Protein AF-0000000081420729 (afdb_homodimer)

Sequence (686 aa):
MKQENLRDTRKQDDEIQDSPQTCELPSLPIEKPQPTFLYDPPSYIRIQRSLNFMDFLMSMNKLCYDRYDPRYEHVTWEDLKVLDTSYGRHISLEEGLQQPELVSPRTKLRYTIERIFTQEDITHYWYRTFVICADFANLIPQFRELSIKDQCDLFKLNFFTFSWCINLEQIVLNPEIRGYPMGNGSFGPWRSDDIAEFLKKYNFTPDAVYKPHQKAMEDYKDFIHKNMITPVQELNLNEKEICLLKVMTLFQNEEHFIGNGKEICHNTTNFILDTLWDYQLTEYPAMTFDEKLRRHSRFLLLLPKICQAWYMKSDMHLLMSMFGGTNIDGIPKELLFSSNTNAMKQENLRDTRKQDDEIQDSPQTCELPSLPIEKPQPTFLYDPPSYIRIQRSLNFMDFLMSMNKLCYDRYDPRYEHVTWEDLKVLDTSYGRHISLEEGLQQPELVSPRTKLRYTIERIFTQEDITHYWYRTFVICADFANLIPQFRELSIKDQCDLFKLNFFTFSWCINLEQIVLNPEIRGYPMGNGSFGPWRSDDIAEFLKKYNFTPDAVYKPHQKAMEDYKDFIHKNMITPVQELNLNEKEICLLKVMTLFQNEEHFIGNGKEICHNTTNFILDTLWDYQLTEYPAMTFDEKLRRHSRFLLLLPKICQAWYMKSDMHLLMSMFGGTNIDGIPKELLFSSNTNA

Secondary structure (DSSP, 8-state):
-----------------------------S-------SS---HHHHHHHHHHHHHHHHHHHHHHHH---GGGTT--HHHHHHS-TTTTTT--HHHHHH-GGGT---PPPEEEEEEE--HHHHHHHHHHHHHHHHHHHHH-HHHHTS-HHHHHHHHHHHHHHHHHHHHHHHHHH-TT--EEE-SEEEEEESSHHHHHHHHHHHT--GGGS-SHHHHHHHHHHHHHIIIIIHHHHHHT--HHHHHHHHHHHHT--GGG--HHHHHHHHHHHHHHHHHHHHHHHHH-TTS-HHHHHHHHHHHHTHHHHHHTHHHHHHHHHHHHHHT------SHHHHHHHTTTTT-/-----------------------------S-------S----HHHHHHHHHHHHHHHHHHHHHHHH---GGGTT--HHHHHHS-TTTTTT--HHHHHH-GGGT---PPPEEEEEEE--HHHHHHHHHHHHHHHHHHHHH-HHHHTS-HHHHHHHHHHHHHHHHHHHHHHHHHH-TT--EEE-SEEEEEESSHHHHHHHHHHTT--GGGS-SHHHHHHHHHHHHHIIIIIHHHHHHT--HHHHHHHHHHHHT--GGG--HHHHHHHHHHHHHHHHHHHHHHHHH-TTS-HHHHHHHHHHHHTHHHHHHTHHHHHHHHHHHHHHT------SHHHHHHHTTTTT-

Structure (mmCIF, N/CA/C/O backbone):
data_AF-0000000081420729-model_v1
#
loop_
_entity.id
_entity.type
_entity.pdbx_description
1 polymer 'NR LBD domain-containing protein'
#
loop_
_atom_site.group_PDB
_atom_site.id
_atom_site.type_symbol
_atom_site.label_atom_id
_atom_site.label_alt_id
_atom_site.label_comp_id
_atom_site.label_asym_id
_atom_site.label_entity_id
_atom_site.label_seq_id
_atom_site.pdbx_PDB_ins_code
_atom_site.Cartn_x
_atom_site.Cartn_y
_atom_site.Cartn_z
_atom_site.occupancy
_atom_site.B_iso_or_equiv
_atom_site.auth_seq_id
_atom_site.auth_comp_id
_atom_site.auth_asym_id
_atom_site.auth_atom_id
_atom_site.pdbx_PDB_model_num
ATOM 1 N N . MET A 1 1 ? 27.906 -42.375 -68.688 1 27.19 1 MET A N 1
ATOM 2 C CA . MET A 1 1 ? 27.438 -42.812 -67.375 1 27.19 1 MET A CA 1
ATOM 3 C C . MET A 1 1 ? 26.266 -41.969 -66.875 1 27.19 1 MET A C 1
ATOM 5 O O . MET A 1 1 ? 26.375 -40.75 -66.812 1 27.19 1 MET A O 1
ATOM 9 N N . LYS A 1 2 ? 25.047 -42.406 -66.938 1 27.36 2 LYS A N 1
ATOM 10 C CA . LYS A 1 2 ? 23.656 -41.938 -66.938 1 27.36 2 LYS A CA 1
ATOM 11 C C . LYS A 1 2 ? 23.297 -41.25 -65.625 1 27.36 2 LYS A C 1
ATOM 13 O O . LYS A 1 2 ? 23.594 -41.781 -64.562 1 27.36 2 LYS A O 1
ATOM 18 N N . GLN A 1 3 ? 23.062 -39.969 -65.5 1 27.56 3 GLN A N 1
ATOM 19 C CA . GLN A 1 3 ? 22.672 -38.906 -64.562 1 27.56 3 GLN A CA 1
ATOM 20 C C . GLN A 1 3 ? 21.328 -39.219 -63.938 1 27.56 3 GLN A C 1
ATOM 22 O O . GLN A 1 3 ? 20.266 -38.938 -64.5 1 27.56 3 GLN A O 1
ATOM 27 N N . GLU A 1 4 ? 21.125 -40.438 -63.469 1 25.19 4 GLU A N 1
ATOM 28 C CA . GLU A 1 4 ? 19.828 -40.875 -62.969 1 25.19 4 GLU A CA 1
ATOM 29 C C . GLU A 1 4 ? 19.266 -39.875 -61.938 1 25.19 4 GLU A C 1
ATOM 31 O O . GLU A 1 4 ? 19.984 -39.406 -61.062 1 25.19 4 GLU A O 1
ATOM 36 N N . ASN A 1 5 ? 18.062 -39.25 -62.188 1 25.81 5 ASN A N 1
ATOM 37 C CA . ASN A 1 5 ? 17.094 -38.312 -61.625 1 25.81 5 ASN A CA 1
ATOM 38 C C . ASN A 1 5 ? 16.578 -38.812 -60.281 1 25.81 5 ASN A C 1
ATOM 40 O O . ASN A 1 5 ? 15.836 -39.781 -60.219 1 25.81 5 ASN A O 1
ATOM 44 N N . LEU A 1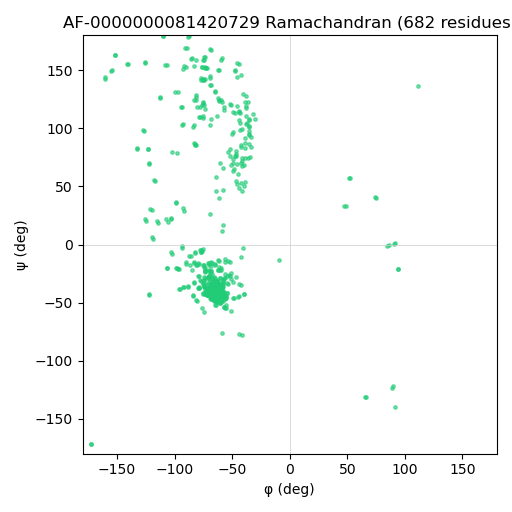 6 ? 17.391 -38.906 -59.25 1 25.59 6 LEU A N 1
ATOM 45 C CA . LEU A 1 6 ? 16.969 -39.438 -57.938 1 25.59 6 LEU A CA 1
ATOM 46 C C . LEU A 1 6 ? 15.688 -38.719 -57.469 1 25.59 6 LEU A C 1
ATOM 48 O O . LEU A 1 6 ? 15.719 -37.531 -57.125 1 25.59 6 LEU A O 1
ATOM 52 N N . ARG A 1 7 ? 14.547 -38.938 -58.125 1 24.42 7 ARG A N 1
ATOM 53 C CA . ARG A 1 7 ? 13.156 -38.656 -57.781 1 24.42 7 ARG A CA 1
ATOM 54 C C . ARG A 1 7 ? 12.875 -38.906 -56.312 1 24.42 7 ARG A C 1
ATOM 56 O O . ARG A 1 7 ? 12.984 -40.062 -55.844 1 24.42 7 ARG A O 1
ATOM 63 N N . ASP A 1 8 ? 13.156 -37.969 -55.406 1 25.17 8 ASP A N 1
ATOM 64 C CA . ASP A 1 8 ? 13.094 -37.875 -53.969 1 25.17 8 ASP A CA 1
ATOM 65 C C . ASP A 1 8 ? 11.711 -38.281 -53.438 1 25.17 8 ASP A C 1
ATOM 67 O O . ASP A 1 8 ? 10.703 -37.688 -53.844 1 25.17 8 ASP A O 1
ATOM 71 N N . THR A 1 9 ? 11.367 -39.469 -53.25 1 24.45 9 THR A N 1
ATOM 72 C CA . THR A 1 9 ? 10.188 -40.094 -52.656 1 24.45 9 THR A CA 1
ATOM 73 C C . THR A 1 9 ? 9.812 -39.438 -51.344 1 24.45 9 THR A C 1
ATOM 75 O O . THR A 1 9 ? 10.445 -39.656 -50.312 1 24.45 9 THR A O 1
ATOM 78 N N . ARG A 1 10 ? 9.289 -38.125 -51.25 1 27.53 10 ARG A N 1
ATOM 79 C CA . ARG A 1 10 ? 8.641 -37.406 -50.156 1 27.53 10 ARG A CA 1
ATOM 80 C C . ARG A 1 10 ? 7.531 -38.25 -49.531 1 27.53 10 ARG A C 1
ATOM 82 O O . ARG A 1 10 ? 6.5 -38.5 -50.156 1 27.53 10 ARG A O 1
ATOM 89 N N . LYS A 1 11 ? 7.949 -39.25 -48.781 1 26.33 11 LYS A N 1
ATOM 90 C CA . LYS A 1 11 ? 6.922 -40 -48.062 1 26.33 11 LYS A CA 1
ATOM 91 C C . LYS A 1 11 ? 5.902 -39.062 -47.406 1 26.33 11 LYS A C 1
ATOM 93 O O . LYS A 1 11 ? 6.266 -38 -46.875 1 26.33 11 LYS A O 1
ATOM 98 N N . GLN A 1 12 ? 4.672 -39.031 -47.75 1 27.84 12 GLN A N 1
ATOM 99 C CA . GLN A 1 12 ? 3.434 -38.438 -47.281 1 27.84 12 GLN A CA 1
ATOM 100 C C . GLN A 1 12 ? 3.295 -38.656 -45.75 1 27.84 12 GLN A C 1
ATOM 102 O O . GLN A 1 12 ? 2.955 -39.75 -45.312 1 27.84 12 GLN A O 1
ATOM 107 N N . ASP A 1 13 ? 4.242 -38.281 -44.906 1 27.89 13 ASP A N 1
ATOM 108 C CA . ASP A 1 13 ? 4.055 -38.406 -43.469 1 27.89 13 ASP A CA 1
ATOM 109 C C . ASP A 1 13 ? 2.713 -37.812 -43.031 1 27.89 13 ASP A C 1
ATOM 111 O O . ASP A 1 13 ? 2.43 -36.656 -43.312 1 27.89 13 ASP A O 1
ATOM 115 N N . ASP A 1 14 ? 1.725 -38.594 -42.875 1 30.44 14 ASP A N 1
ATOM 116 C CA . ASP A 1 14 ? 0.426 -38.344 -42.25 1 30.44 14 ASP A CA 1
ATOM 117 C C . ASP A 1 14 ? 0.564 -37.406 -41.062 1 30.44 14 ASP A C 1
ATOM 119 O O . ASP A 1 14 ? 1.304 -37.719 -40.125 1 30.44 14 ASP A O 1
ATOM 123 N N . GLU A 1 15 ? 0.373 -36.156 -41.188 1 31.23 15 GLU A N 1
ATOM 124 C CA . GLU A 1 15 ? 0.235 -35.031 -40.281 1 31.23 15 GLU A CA 1
ATOM 125 C C . GLU A 1 15 ? -0.693 -35.375 -39.125 1 31.23 15 GLU A C 1
ATOM 127 O O . GLU A 1 15 ? -1.915 -35.406 -39.281 1 31.23 15 GLU A O 1
ATOM 132 N N . ILE A 1 16 ? -0.363 -36.406 -38.281 1 32.72 16 ILE A N 1
ATOM 133 C CA . ILE A 1 16 ? -1.152 -36.531 -37.062 1 32.72 16 ILE A CA 1
ATOM 134 C C . ILE A 1 16 ? -1.385 -35.156 -36.438 1 32.72 16 ILE A C 1
ATOM 136 O O . ILE A 1 16 ? -0.433 -34.469 -36.062 1 32.72 16 ILE A O 1
ATOM 140 N N . GLN A 1 17 ? -2.357 -34.469 -36.844 1 29.5 17 GLN A N 1
ATOM 141 C CA . GLN A 1 17 ? -2.953 -33.281 -36.25 1 29.5 17 GLN A CA 1
ATOM 142 C C . GLN A 1 17 ? -3.113 -33.469 -34.719 1 29.5 17 GLN A C 1
ATOM 144 O O . GLN A 1 17 ? -4.09 -34.062 -34.281 1 29.5 17 GLN A O 1
ATOM 149 N N . ASP A 1 18 ? -2.092 -33.906 -34 1 29.45 18 ASP A N 1
ATOM 150 C CA . ASP A 1 18 ? -2.275 -33.906 -32.531 1 29.45 18 ASP A CA 1
ATOM 151 C C . ASP A 1 18 ? -2.852 -32.594 -32.062 1 29.45 18 ASP A C 1
ATOM 153 O O . ASP A 1 18 ? -2.186 -31.547 -32.156 1 29.45 18 ASP A O 1
ATOM 157 N N . SER A 1 19 ? -4.125 -32.438 -32.188 1 29.12 19 SER A N 1
ATOM 158 C CA . SER A 1 19 ? -4.844 -31.359 -31.516 1 29.12 19 SER A CA 1
ATOM 159 C C . SER A 1 19 ? -4.289 -31.109 -30.125 1 29.12 19 SER A C 1
ATOM 161 O O . SER A 1 19 ? -4.062 -32.031 -29.359 1 29.12 19 SER A O 1
ATOM 163 N N . PRO A 1 20 ? -3.559 -30.125 -29.953 1 31.03 20 PRO A N 1
ATOM 164 C CA . PRO A 1 20 ? -3.07 -29.859 -28.609 1 31.03 20 PRO A CA 1
ATOM 165 C C . PRO A 1 20 ? -4.121 -30.125 -27.531 1 31.03 20 PRO A C 1
ATOM 167 O O . PRO A 1 20 ? -5.254 -29.641 -27.625 1 31.03 20 PRO A O 1
ATOM 170 N N . GLN A 1 21 ? -4.176 -31.328 -26.969 1 29.38 21 GLN A N 1
ATOM 171 C CA . GLN A 1 21 ? -5.031 -31.625 -25.828 1 29.38 21 GLN A CA 1
ATOM 172 C C . GLN A 1 21 ? -5.133 -30.438 -24.891 1 29.38 21 GLN A C 1
ATOM 174 O O . GLN A 1 21 ? -4.125 -30 -24.328 1 29.38 21 GLN A O 1
ATOM 179 N N . THR A 1 22 ? -6.023 -29.578 -25.156 1 32.56 22 THR A N 1
ATOM 180 C CA . THR A 1 22 ? -6.406 -28.547 -24.188 1 32.56 22 THR A CA 1
ATOM 181 C C . THR A 1 22 ? -6.488 -29.141 -22.781 1 32.56 22 THR A C 1
ATOM 183 O O . THR A 1 22 ? -7.262 -30.062 -22.531 1 32.56 22 THR A O 1
ATOM 186 N N . CYS A 1 23 ? -5.418 -29.391 -22.203 1 32.22 23 CYS A N 1
ATOM 187 C CA . CYS A 1 23 ? -5.484 -29.812 -20.812 1 32.22 23 CYS A CA 1
ATOM 188 C C . CYS A 1 23 ? -6.621 -29.109 -20.078 1 32.22 23 CYS A C 1
ATOM 190 O O . CYS A 1 23 ? -6.523 -27.922 -19.781 1 32.22 23 CYS A O 1
ATOM 192 N N . GLU A 1 24 ? -7.859 -29.562 -20.344 1 34.88 24 GLU A N 1
ATOM 193 C CA . GLU A 1 24 ? -8.992 -29.094 -19.547 1 34.88 24 GLU A CA 1
ATOM 194 C C . GLU A 1 24 ? -8.648 -29.062 -18.062 1 34.88 24 GLU A C 1
ATOM 196 O O . GLU A 1 24 ? -8 -29.969 -17.547 1 34.88 24 GLU A O 1
ATOM 201 N N . LEU A 1 25 ? -8.422 -27.969 -17.5 1 33.94 25 LEU A N 1
ATOM 202 C CA . LEU A 1 25 ? -8.328 -27.891 -16.047 1 33.94 25 LEU A CA 1
ATOM 203 C C . LEU A 1 25 ? -9.289 -28.859 -15.375 1 33.94 25 LEU A C 1
ATOM 205 O O . LEU A 1 25 ? -10.438 -29 -15.805 1 33.94 25 LEU A O 1
ATOM 209 N N . PRO A 1 26 ? -8.828 -29.875 -14.805 1 32.94 26 PRO A N 1
ATOM 210 C CA . PRO A 1 26 ? -9.789 -30.734 -14.117 1 32.94 26 PRO A CA 1
ATOM 211 C C . PRO A 1 26 ? -10.891 -29.953 -13.414 1 32.94 26 PRO A C 1
ATOM 213 O O . PRO A 1 26 ? -10.656 -28.828 -12.961 1 32.94 26 PRO A O 1
ATOM 216 N N . SER A 1 27 ? -12.141 -30.188 -13.812 1 36.25 27 SER A N 1
ATOM 217 C CA . SER A 1 27 ? -13.297 -29.734 -13.039 1 36.25 27 SER A CA 1
ATOM 218 C C . SER A 1 27 ? -13.086 -29.953 -11.547 1 36.25 27 SER A C 1
ATOM 220 O O . SER A 1 27 ? -12.992 -31.094 -11.086 1 36.25 27 SER A O 1
ATOM 222 N N . LEU A 1 28 ? -12.219 -29.281 -10.953 1 34.38 28 LEU A N 1
ATOM 223 C CA . LEU A 1 28 ? -12.203 -29.484 -9.516 1 34.38 28 LEU A CA 1
ATOM 224 C C . LEU A 1 28 ? -13.617 -29.703 -8.977 1 34.38 28 LEU A C 1
ATOM 226 O O . LEU A 1 28 ? -14.531 -28.938 -9.297 1 34.38 28 LEU A O 1
ATOM 230 N N . PRO A 1 29 ? -13.992 -30.859 -8.719 1 37.56 29 PRO A N 1
ATOM 231 C CA . PRO A 1 29 ? -15.289 -31.109 -8.102 1 37.56 29 PRO A CA 1
ATOM 232 C C . PRO A 1 29 ? -15.625 -30.094 -7.004 1 37.56 29 PRO A C 1
ATOM 234 O O . PRO A 1 29 ? -16.453 -30.375 -6.137 1 37.56 29 PRO A O 1
ATOM 237 N N . ILE A 1 30 ? -14.773 -29.281 -6.773 1 37.53 30 ILE A N 1
ATOM 238 C CA . ILE A 1 30 ? -15.094 -28.484 -5.598 1 37.53 30 ILE A CA 1
ATOM 239 C C . ILE A 1 30 ? -16.297 -27.594 -5.887 1 37.53 30 ILE A C 1
ATOM 241 O O . ILE A 1 30 ? -16.344 -26.906 -6.902 1 37.53 30 ILE A O 1
ATOM 245 N N . GLU A 1 31 ? -17.328 -27.922 -5.324 1 35.72 31 GLU A N 1
ATOM 246 C CA . GLU A 1 31 ? -18.531 -27.078 -5.348 1 35.72 31 GLU A CA 1
ATOM 247 C C . GLU A 1 31 ? -18.156 -25.594 -5.352 1 35.72 31 GLU A C 1
ATOM 249 O O . GLU A 1 31 ? -17.406 -25.141 -4.488 1 35.72 31 GLU A O 1
ATOM 254 N N . LYS A 1 32 ? -18.078 -25.141 -6.59 1 39.5 32 LYS A N 1
ATOM 255 C CA . LYS A 1 32 ? -17.953 -23.703 -6.723 1 39.5 32 LYS A CA 1
ATOM 256 C C . LYS A 1 32 ? -18.641 -22.969 -5.574 1 39.5 32 LYS A C 1
ATOM 258 O O . LYS A 1 32 ? -19.797 -23.266 -5.254 1 39.5 32 LYS A O 1
ATOM 263 N N . PRO A 1 33 ? -17.828 -22.422 -4.738 1 36.69 33 PRO A N 1
ATOM 264 C CA . PRO A 1 33 ? -18.625 -21.719 -3.725 1 36.69 33 PRO A CA 1
ATOM 265 C C . PRO A 1 33 ? -19.719 -20.844 -4.332 1 36.69 33 PRO A C 1
ATOM 267 O O . PRO A 1 33 ? -19.547 -20.312 -5.426 1 36.69 33 PRO A O 1
ATOM 270 N N . GLN A 1 34 ? -20.969 -21.203 -4.109 1 35.94 34 GLN A N 1
ATOM 271 C CA . GLN A 1 34 ? -22.141 -20.406 -4.504 1 35.94 34 GLN A CA 1
ATOM 272 C C . GLN A 1 34 ? -21.891 -18.922 -4.305 1 35.94 34 GLN A C 1
ATOM 274 O O . GLN A 1 34 ? -21.109 -18.531 -3.434 1 35.94 34 GLN A O 1
ATOM 279 N N . PRO A 1 35 ? -22.141 -18.188 -5.359 1 34.16 35 PRO A N 1
ATOM 280 C CA . PRO A 1 35 ? -22.062 -16.734 -5.195 1 34.16 35 PRO A CA 1
ATOM 281 C C . PRO A 1 35 ? -22.609 -16.266 -3.85 1 34.16 35 PRO A C 1
ATOM 283 O O . PRO A 1 35 ? -23.594 -16.812 -3.357 1 34.16 35 PRO A O 1
ATOM 286 N N . THR A 1 36 ? -21.828 -15.836 -3.033 1 36.03 36 THR A N 1
ATOM 287 C CA . THR A 1 36 ? -22.125 -15.391 -1.681 1 36.03 36 THR A CA 1
ATOM 288 C C . THR A 1 36 ? -23.312 -14.422 -1.689 1 36.03 36 THR A C 1
ATOM 290 O O . THR A 1 36 ? -23.203 -13.297 -2.166 1 36.03 36 THR A O 1
ATOM 293 N N . PHE A 1 37 ? -24.484 -14.844 -1.948 1 32.97 37 PHE A N 1
ATOM 294 C CA . PHE A 1 37 ? -25.672 -14.047 -1.616 1 32.97 37 PHE A CA 1
ATOM 295 C C . PHE A 1 37 ? -25.531 -13.414 -0.239 1 32.97 37 PHE A C 1
ATOM 297 O O . PHE A 1 37 ? -24.797 -13.93 0.616 1 32.97 37 PHE A O 1
ATOM 304 N N . LEU A 1 38 ? -26.094 -12.148 -0.056 1 38.72 38 LEU A N 1
ATOM 305 C CA . LEU A 1 38 ? -26.297 -11.031 0.866 1 38.72 38 LEU A CA 1
ATOM 306 C C . LEU A 1 38 ? -26.75 -11.531 2.234 1 38.72 38 LEU A C 1
ATOM 308 O O . LEU A 1 38 ? -27.031 -10.734 3.127 1 38.72 38 LEU A O 1
ATOM 312 N N . TYR A 1 39 ? -27.422 -12.68 2.316 1 40.25 39 TYR A N 1
ATOM 313 C CA . TYR A 1 39 ? -27.938 -12.891 3.66 1 40.25 39 TYR A CA 1
ATOM 314 C C . TYR A 1 39 ? -26.828 -13.32 4.613 1 40.25 39 TYR A C 1
ATOM 316 O O . TYR A 1 39 ? -26 -14.156 4.27 1 40.25 39 TYR A O 1
ATOM 324 N N . ASP A 1 40 ? -26.484 -12.414 5.492 1 54.97 40 ASP A N 1
ATOM 325 C CA . ASP A 1 40 ? -25.562 -12.758 6.574 1 54.97 40 ASP A CA 1
ATOM 326 C C . ASP A 1 40 ? -25.953 -14.078 7.23 1 54.97 40 ASP A C 1
ATOM 328 O O . ASP A 1 40 ? -26.906 -14.141 8.008 1 54.97 40 ASP A O 1
ATOM 332 N N . PRO A 1 41 ? -25.641 -15.227 6.602 1 63.03 41 PRO A N 1
ATOM 333 C CA . PRO A 1 41 ? -25.938 -16.484 7.27 1 63.03 41 PRO A CA 1
ATOM 334 C C . PRO A 1 41 ? -25.547 -16.484 8.742 1 63.03 41 PRO A C 1
ATOM 336 O O . PRO A 1 41 ? -24.781 -15.617 9.18 1 63.03 41 PRO A O 1
ATOM 339 N N . PRO A 1 42 ? -26.281 -17.375 9.398 1 68 42 PRO A N 1
ATOM 340 C CA . PRO A 1 42 ? -25.781 -17.562 10.758 1 68 42 PRO A CA 1
ATOM 341 C C . PRO A 1 42 ? -24.266 -17.766 10.812 1 68 42 PRO A C 1
ATOM 343 O O . PRO A 1 42 ? -23.672 -18.25 9.844 1 68 42 PRO A O 1
ATOM 346 N N . SER A 1 43 ? -23.719 -17.359 11.875 1 74.19 43 SER A N 1
ATOM 347 C CA . SER A 1 43 ? -22.266 -17.312 12.039 1 74.19 43 SER A CA 1
ATOM 348 C C . SER A 1 43 ? -21.641 -18.656 11.766 1 74.19 43 SER A C 1
ATOM 350 O O . SER A 1 43 ? -20.578 -18.75 11.148 1 74.19 43 SER A O 1
ATOM 352 N N . TYR A 1 44 ? -22.375 -19.75 12.109 1 78.12 44 TYR A N 1
ATOM 353 C CA . TYR A 1 44 ? -21.766 -21.078 11.953 1 78.12 44 TYR A CA 1
ATO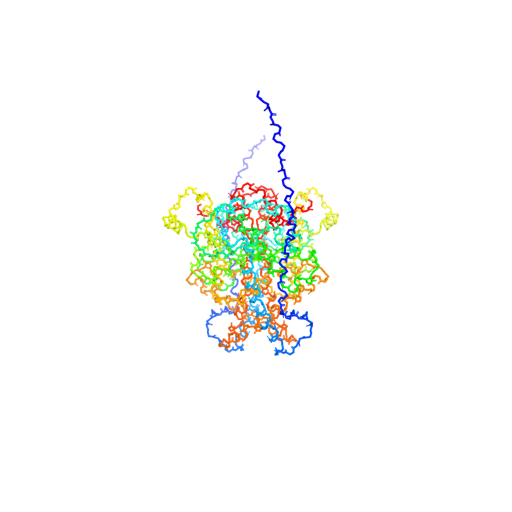M 354 C C . TYR A 1 44 ? -21.688 -21.469 10.477 1 78.12 44 TYR A C 1
ATOM 356 O O . TYR A 1 44 ? -20.719 -22.094 10.039 1 78.12 44 TYR A O 1
ATOM 364 N N . ILE A 1 45 ? -22.641 -21.125 9.75 1 78.38 45 ILE A N 1
ATOM 365 C CA . ILE A 1 45 ? -22.656 -21.422 8.328 1 78.38 45 ILE A CA 1
ATOM 366 C C . ILE A 1 45 ? -21.609 -20.578 7.602 1 78.38 45 ILE A C 1
ATOM 368 O O . ILE A 1 45 ? -20.906 -21.078 6.719 1 78.38 45 ILE A O 1
ATOM 372 N N . ARG A 1 46 ? -21.516 -19.406 8.016 1 83.5 46 ARG A N 1
ATOM 373 C CA . ARG A 1 46 ? -20.531 -18.5 7.426 1 83.5 46 ARG A CA 1
ATOM 374 C C . ARG A 1 46 ? -19.109 -19.016 7.664 1 83.5 46 ARG A C 1
ATOM 376 O O . ARG A 1 46 ? -18.281 -19.047 6.746 1 83.5 46 ARG A O 1
ATOM 383 N N . ILE A 1 47 ? -18.953 -19.469 8.852 1 84 47 ILE A N 1
ATOM 384 C CA . ILE A 1 47 ? -17.625 -19.969 9.227 1 84 47 ILE A CA 1
ATOM 385 C C . ILE A 1 47 ? -17.297 -21.219 8.414 1 84 47 ILE A C 1
ATOM 387 O O . ILE A 1 47 ? -16.172 -21.344 7.906 1 84 47 ILE A O 1
ATOM 391 N N . GLN A 1 48 ? -18.219 -22.062 8.25 1 87.5 48 GLN A N 1
ATOM 392 C CA . GLN A 1 48 ? -17.984 -23.281 7.48 1 87.5 48 GLN A CA 1
ATOM 393 C C . GLN A 1 48 ? -17.688 -22.953 6.02 1 87.5 48 GLN A C 1
ATOM 395 O O . GLN A 1 48 ? -16.781 -23.547 5.414 1 87.5 48 GLN A O 1
ATOM 400 N N . ARG A 1 49 ? -18.391 -22.078 5.543 1 88.44 49 ARG A N 1
ATOM 401 C CA . ARG A 1 49 ? -18.141 -21.641 4.172 1 88.44 49 ARG A CA 1
ATOM 402 C C . ARG A 1 49 ? -16.75 -21.047 4.023 1 88.44 49 ARG A C 1
ATOM 404 O O . ARG A 1 49 ? -16.047 -21.312 3.041 1 88.44 49 ARG A O 1
ATOM 411 N N . SER A 1 50 ? -16.406 -20.25 4.965 1 92.19 50 SER A N 1
ATOM 412 C CA . SER A 1 50 ? -15.086 -19.641 4.969 1 92.19 50 SER A CA 1
ATOM 413 C C . SER A 1 50 ? -13.984 -20.703 5.023 1 92.19 50 SER A C 1
ATOM 415 O O . SER A 1 50 ? -13.023 -20.641 4.258 1 92.19 50 SER A O 1
ATOM 417 N N . LEU A 1 51 ? -14.195 -21.688 5.855 1 92.31 51 LEU A N 1
ATOM 418 C CA . LEU A 1 51 ? -13.195 -22.734 6.008 1 92.31 51 LEU A CA 1
ATOM 419 C C . LEU A 1 51 ? -13.109 -23.594 4.75 1 92.31 51 LEU A C 1
ATOM 421 O O . LEU A 1 51 ? -12.023 -23.984 4.336 1 92.31 51 LEU A O 1
ATOM 425 N N . ASN A 1 52 ? -14.211 -23.812 4.199 1 92.25 52 ASN A N 1
ATOM 426 C CA . ASN A 1 52 ? -14.242 -24.547 2.936 1 92.25 52 ASN A CA 1
ATOM 427 C C . ASN A 1 52 ? -13.508 -23.781 1.835 1 92.25 52 ASN A C 1
ATOM 429 O O . ASN A 1 52 ? -12.797 -24.391 1.026 1 92.25 52 ASN A O 1
ATOM 433 N N . PHE A 1 53 ? -13.719 -22.547 1.853 1 93.69 53 PHE A N 1
ATOM 434 C CA . PHE A 1 53 ? -13.047 -21.719 0.86 1 93.69 53 PHE A CA 1
ATOM 435 C C . PHE A 1 53 ? -11.531 -21.766 1.057 1 93.69 53 PHE A C 1
ATOM 437 O O . PHE A 1 53 ? -10.781 -21.844 0.085 1 93.69 53 PHE A O 1
ATOM 444 N N . MET A 1 54 ? -11.094 -21.766 2.277 1 95.62 54 MET A N 1
ATOM 445 C CA . MET A 1 54 ? -9.664 -21.844 2.568 1 95.62 54 MET A CA 1
ATOM 446 C C . MET A 1 54 ? -9.086 -23.172 2.088 1 95.62 54 MET A C 1
ATOM 448 O O . MET A 1 54 ? -7.984 -23.203 1.536 1 95.62 54 MET A O 1
ATOM 452 N N . ASP A 1 55 ? -9.828 -24.188 2.232 1 95 55 ASP A N 1
ATOM 453 C CA . ASP A 1 55 ? -9.398 -25.5 1.753 1 95 55 ASP A CA 1
ATOM 454 C C . ASP A 1 55 ? -9.359 -25.547 0.228 1 95 55 ASP A C 1
ATOM 456 O O . ASP A 1 55 ? -8.438 -26.125 -0.357 1 95 55 ASP A O 1
ATOM 460 N N . PHE A 1 56 ? -10.32 -24.938 -0.284 1 94.75 56 PHE A N 1
ATOM 461 C CA . PHE A 1 56 ? -10.352 -24.828 -1.738 1 94.75 56 PHE A CA 1
ATOM 462 C C . PHE A 1 56 ? -9.125 -24.094 -2.256 1 94.75 56 PHE A C 1
ATOM 464 O O . PHE A 1 56 ? -8.477 -24.547 -3.209 1 94.75 56 PHE A O 1
ATOM 471 N N . LEU A 1 57 ? -8.75 -22.984 -1.626 1 94.88 57 LEU A N 1
ATOM 472 C CA . LEU A 1 57 ? -7.598 -22.188 -2.039 1 94.88 57 LEU A CA 1
ATOM 473 C C . LEU A 1 57 ? -6.316 -23.016 -1.951 1 94.88 57 LEU A C 1
ATOM 475 O O . LEU A 1 57 ? -5.457 -22.938 -2.832 1 94.88 57 LEU A O 1
ATOM 479 N N . MET A 1 58 ? -6.242 -23.781 -0.958 1 94.31 58 MET A N 1
ATOM 480 C CA . MET A 1 58 ? -5.066 -24.625 -0.784 1 94.31 58 MET A CA 1
ATOM 481 C C . MET A 1 58 ? -4.965 -25.656 -1.906 1 94.31 58 MET A C 1
ATOM 483 O O . MET A 1 58 ? -3.889 -25.875 -2.467 1 94.31 58 MET A O 1
ATOM 487 N N . SER A 1 59 ? -6.055 -26.25 -2.172 1 94.44 59 SER A N 1
ATOM 488 C CA . SER A 1 59 ? -6.094 -27.25 -3.236 1 94.44 59 SER A CA 1
ATOM 489 C C . SER A 1 59 ? -5.781 -26.625 -4.59 1 94.44 59 SER A C 1
ATOM 491 O O . SER A 1 59 ? -5.023 -27.188 -5.383 1 94.44 59 SER A O 1
ATOM 493 N N . MET A 1 60 ? -6.336 -25.516 -4.758 1 93 60 MET A N 1
ATOM 494 C CA . MET A 1 60 ? -6.109 -24.797 -6.008 1 93 60 MET A CA 1
ATOM 495 C C . MET A 1 60 ? -4.645 -24.391 -6.152 1 93 60 MET A C 1
ATOM 497 O O . MET A 1 60 ? -4.074 -24.5 -7.238 1 93 60 MET A O 1
ATOM 501 N N . ASN A 1 61 ? -4.105 -23.891 -5.098 1 94 61 ASN A N 1
ATOM 502 C CA . ASN A 1 61 ? -2.701 -23.5 -5.105 1 94 61 ASN A CA 1
ATOM 503 C C . ASN A 1 61 ? -1.797 -24.672 -5.484 1 94 61 ASN A C 1
ATOM 505 O O . ASN A 1 61 ? -0.909 -24.516 -6.328 1 94 61 ASN A O 1
ATOM 509 N N . LYS A 1 62 ? -2.074 -25.812 -4.934 1 92.94 62 LYS A N 1
ATOM 510 C CA . LYS A 1 62 ? -1.313 -27.016 -5.254 1 92.94 62 LYS A CA 1
ATOM 511 C C . LYS A 1 62 ? -1.482 -27.391 -6.723 1 92.94 62 LYS A C 1
ATOM 513 O O . LYS A 1 62 ? -0.51 -27.75 -7.391 1 92.94 62 LYS A O 1
ATOM 518 N N . LEU A 1 63 ? -2.611 -27.266 -7.148 1 92.88 63 LEU A N 1
ATOM 519 C CA . LEU A 1 63 ? -2.9 -27.594 -8.539 1 92.88 63 LEU A CA 1
ATOM 520 C C . LEU A 1 63 ? -2.117 -26.688 -9.484 1 92.88 63 LEU A C 1
ATOM 522 O O . LEU A 1 63 ? -1.582 -27.156 -10.492 1 92.88 63 LEU A O 1
ATOM 526 N N . CYS A 1 64 ? -2.074 -25.406 -9.211 1 92.38 64 CYS A N 1
ATOM 527 C CA . CYS A 1 64 ? -1.369 -24.453 -10.055 1 92.38 64 CYS A CA 1
ATOM 528 C C . CYS A 1 64 ? 0.121 -24.766 -10.109 1 92.38 64 CYS A C 1
ATOM 530 O O . CYS A 1 64 ? 0.742 -24.672 -11.172 1 92.38 64 CYS A O 1
ATOM 532 N N . TYR A 1 65 ? 0.683 -25.188 -9.023 1 91.06 65 TYR A N 1
ATOM 533 C CA . TYR A 1 65 ? 2.115 -25.453 -8.969 1 91.06 65 TYR A CA 1
ATOM 534 C C . TYR A 1 65 ? 2.439 -26.812 -9.602 1 91.06 65 TYR A C 1
ATOM 536 O O . TYR A 1 65 ? 3.531 -27 -10.148 1 91.06 65 TYR A O 1
ATOM 544 N N . ASP A 1 66 ? 1.485 -27.656 -9.547 1 91.5 66 ASP A N 1
ATOM 545 C CA . ASP A 1 66 ? 1.728 -29.016 -10.055 1 91.5 66 ASP A CA 1
ATOM 546 C C . ASP A 1 66 ? 1.305 -29.125 -11.516 1 91.5 66 ASP A C 1
ATOM 548 O O . ASP A 1 66 ? 1.517 -30.156 -12.148 1 91.5 66 ASP A O 1
ATOM 552 N N . ARG A 1 67 ? 0.802 -28.109 -11.992 1 90.56 67 ARG A N 1
ATOM 553 C CA . ARG A 1 67 ? 0.34 -28.109 -13.375 1 90.56 67 ARG A CA 1
ATOM 554 C C . ARG A 1 67 ? 1.488 -27.828 -14.336 1 90.56 67 ARG A C 1
ATOM 556 O O . ARG A 1 67 ? 1.98 -26.703 -14.406 1 90.56 67 ARG A O 1
ATOM 563 N N . TYR A 1 68 ? 1.985 -28.812 -14.969 1 91.5 68 TYR A N 1
ATOM 564 C CA . TYR A 1 68 ? 3.004 -28.625 -16 1 91.5 68 TYR A CA 1
ATOM 565 C C . TYR A 1 68 ? 2.779 -29.578 -17.172 1 91.5 68 TYR A C 1
ATOM 567 O O . TYR A 1 68 ? 2.057 -30.562 -17.047 1 91.5 68 TYR A O 1
ATOM 575 N N . ASP A 1 69 ? 3.258 -29.203 -18.266 1 87.56 69 ASP A N 1
ATOM 576 C CA . ASP A 1 69 ? 3.273 -30.047 -19.453 1 87.56 69 ASP A CA 1
ATOM 577 C C . ASP A 1 69 ? 4.355 -31.125 -19.344 1 87.56 69 ASP A C 1
ATOM 579 O O . ASP A 1 69 ? 5.539 -30.812 -19.219 1 87.56 69 ASP A O 1
ATOM 583 N N . PRO A 1 70 ? 3.953 -32.344 -19.422 1 89.31 70 PRO A N 1
ATOM 584 C CA . PRO A 1 70 ? 4.926 -33.406 -19.266 1 89.31 70 PRO A CA 1
ATOM 585 C C . PRO A 1 70 ? 6.086 -33.312 -20.25 1 89.31 70 PRO A C 1
ATOM 587 O O . PRO A 1 70 ? 7.191 -33.781 -19.969 1 89.31 70 PRO A O 1
ATOM 590 N N . ARG A 1 71 ? 5.859 -32.625 -21.484 1 86.12 71 ARG A N 1
ATOM 591 C CA . ARG A 1 71 ? 6.918 -32.438 -22.469 1 86.12 71 ARG A CA 1
ATOM 592 C C . ARG A 1 71 ? 8.023 -31.547 -21.906 1 86.12 71 ARG A C 1
ATOM 594 O O . ARG A 1 71 ? 9.164 -31.594 -22.391 1 86.12 71 ARG A O 1
ATOM 601 N N . TYR A 1 72 ? 7.629 -30.812 -20.75 1 87.75 72 TYR A N 1
ATOM 602 C CA . TYR A 1 72 ? 8.586 -29.844 -20.219 1 87.75 72 TYR A CA 1
ATOM 603 C C . TYR A 1 72 ? 8.938 -30.172 -18.766 1 87.75 72 TYR A C 1
ATOM 605 O O . TYR A 1 72 ? 9.227 -29.266 -17.969 1 87.75 72 TYR A O 1
ATOM 613 N N . GLU A 1 73 ? 8.922 -31.344 -18.406 1 87.44 73 GLU A N 1
ATOM 614 C CA . GLU A 1 73 ? 9.227 -31.781 -17.031 1 87.44 73 GLU A CA 1
ATOM 615 C C . GLU A 1 73 ? 10.711 -31.609 -16.719 1 87.44 73 GLU A C 1
ATOM 617 O O . GLU A 1 73 ? 11.078 -31.219 -15.617 1 87.44 73 GLU A O 1
ATOM 622 N N . HIS A 1 74 ? 11.523 -31.906 -17.641 1 83.25 74 HIS A N 1
ATOM 623 C CA . HIS A 1 74 ? 12.961 -31.875 -17.422 1 83.25 74 HIS A CA 1
ATOM 624 C C . HIS A 1 74 ? 13.641 -30.844 -18.312 1 83.25 74 HIS A C 1
ATOM 626 O O . HIS A 1 74 ? 14.57 -31.156 -19.047 1 83.25 74 HIS A O 1
ATOM 632 N N . VAL A 1 75 ? 13.102 -29.672 -18.156 1 82.88 75 VAL A N 1
ATOM 633 C CA . VAL A 1 75 ? 13.68 -28.594 -18.953 1 82.88 75 VAL A CA 1
ATOM 634 C C . VAL A 1 75 ? 15.023 -28.188 -18.359 1 82.88 75 VAL A C 1
ATOM 636 O O . VAL A 1 75 ? 15.109 -27.844 -17.172 1 82.88 75 VAL A O 1
ATOM 639 N N . THR A 1 76 ? 16.078 -28.312 -19.156 1 79.62 76 THR A N 1
ATOM 640 C CA . THR A 1 76 ? 17.406 -27.875 -18.734 1 79.62 76 THR A CA 1
ATOM 641 C C . THR A 1 76 ? 17.656 -26.422 -19.141 1 79.62 76 THR A C 1
ATOM 643 O O . THR A 1 76 ? 16.859 -25.828 -19.859 1 79.62 76 THR A O 1
ATOM 646 N N . TRP A 1 77 ? 18.703 -25.922 -18.609 1 79.12 77 TRP A N 1
ATOM 647 C CA . TRP A 1 77 ? 19.094 -24.562 -18.984 1 79.12 77 TRP A CA 1
ATOM 648 C C . TRP A 1 77 ? 19.328 -24.453 -20.484 1 79.12 77 TRP A C 1
ATOM 650 O O . TRP A 1 77 ? 18.969 -23.438 -21.094 1 79.12 77 TRP A O 1
ATOM 660 N N . GLU A 1 78 ? 19.891 -25.5 -21 1 77.5 78 GLU A N 1
ATOM 661 C CA . GLU A 1 78 ? 20.141 -25.531 -22.438 1 77.5 78 GLU A CA 1
ATOM 662 C C . GLU A 1 78 ? 18.844 -25.5 -23.234 1 77.5 78 GLU A C 1
ATOM 664 O O . GLU A 1 78 ? 18.75 -24.875 -24.281 1 77.5 78 GLU A O 1
ATOM 669 N N . ASP A 1 79 ? 17.875 -26.141 -22.719 1 78.88 79 ASP A N 1
ATOM 670 C CA . ASP A 1 79 ? 16.562 -26.156 -23.359 1 78.88 79 ASP A CA 1
ATOM 671 C C . ASP A 1 79 ? 15.93 -24.766 -23.344 1 78.88 79 ASP A C 1
ATOM 673 O O . ASP A 1 79 ? 15.281 -24.359 -24.312 1 78.88 79 ASP A O 1
ATOM 677 N N . LEU A 1 80 ? 16.141 -24.094 -22.266 1 74.56 80 LEU A N 1
ATOM 678 C CA . LEU A 1 80 ? 15.555 -22.781 -22.078 1 74.56 80 LEU A CA 1
ATOM 679 C C . LEU A 1 80 ? 16.125 -21.781 -23.078 1 74.56 80 LEU A C 1
ATOM 681 O O . LEU A 1 80 ? 15.438 -20.875 -23.531 1 74.56 80 LEU A O 1
ATOM 685 N N . LYS A 1 81 ? 17.344 -21.953 -23.375 1 69.06 81 LYS A N 1
ATOM 686 C CA . LYS A 1 81 ? 18.016 -21.062 -24.328 1 69.06 81 LYS A CA 1
ATOM 687 C C . LYS A 1 81 ? 17.375 -21.156 -25.719 1 69.06 81 LYS A C 1
ATOM 689 O O . LYS A 1 81 ? 17.422 -20.188 -26.484 1 69.06 81 LYS A O 1
ATOM 694 N N . VAL A 1 82 ? 16.906 -22.359 -25.938 1 64.25 82 VAL A N 1
ATOM 695 C CA . VAL A 1 82 ? 16.391 -22.594 -27.281 1 64.25 82 VAL A CA 1
ATOM 696 C C . VAL A 1 82 ? 14.875 -22.391 -27.312 1 64.25 82 VAL A C 1
ATOM 698 O O . VAL A 1 82 ? 14.273 -22.297 -28.375 1 64.25 82 VAL A O 1
ATOM 701 N N . LEU A 1 83 ? 14.32 -22.5 -26.125 1 59.94 83 LEU A N 1
ATOM 702 C CA . LEU A 1 83 ? 12.883 -22.25 -26.094 1 59.94 83 LEU A CA 1
ATOM 703 C C . LEU A 1 83 ? 12.57 -20.859 -26.656 1 59.94 83 LEU A C 1
ATOM 705 O O . LEU A 1 83 ? 13.297 -19.906 -26.391 1 59.94 83 LEU A O 1
ATOM 709 N N . ASP A 1 84 ? 11.867 -20.812 -27.734 1 54.59 84 ASP A N 1
ATOM 710 C CA . ASP A 1 84 ? 11.516 -19.594 -28.484 1 54.59 84 ASP A CA 1
ATOM 711 C C . ASP A 1 84 ? 11.141 -18.469 -27.531 1 54.59 84 ASP A C 1
ATOM 713 O O . ASP A 1 84 ? 10.141 -18.562 -26.797 1 54.59 84 ASP A O 1
ATOM 717 N N . THR A 1 85 ? 12.125 -17.609 -27.312 1 54.28 85 THR A N 1
ATOM 718 C CA . THR A 1 85 ? 11.977 -16.359 -26.578 1 54.28 85 THR A CA 1
ATOM 719 C C . THR A 1 85 ? 10.828 -15.539 -27.125 1 54.28 85 THR A C 1
ATOM 721 O O . THR A 1 85 ? 10.484 -14.484 -26.578 1 54.28 85 THR A O 1
ATOM 724 N N . SER A 1 86 ? 10.414 -15.961 -28.344 1 54.09 86 SER A N 1
ATOM 725 C CA . SER A 1 86 ? 9.305 -15.227 -28.969 1 54.09 86 SER A CA 1
ATOM 726 C C . SER A 1 86 ? 7.977 -15.578 -28.312 1 54.09 86 SER A C 1
ATOM 728 O O . SER A 1 86 ? 6.938 -15.008 -28.656 1 54.09 86 SER A O 1
ATOM 730 N N . TYR A 1 87 ? 8.086 -16.516 -27.391 1 57.91 87 TYR A N 1
ATOM 731 C CA . TYR A 1 87 ? 6.844 -16.953 -26.766 1 57.91 87 TYR A CA 1
ATOM 732 C C . TYR A 1 87 ? 6.172 -15.789 -26.031 1 57.91 87 TYR A C 1
ATOM 734 O O . TYR A 1 87 ? 6.828 -15.07 -25.266 1 57.91 87 TYR A O 1
ATOM 742 N N . GLY A 1 88 ? 4.965 -15.523 -26.375 1 62.44 88 GLY A N 1
ATOM 743 C CA . GLY A 1 88 ? 4.047 -14.602 -25.734 1 62.44 88 GLY A CA 1
ATOM 744 C C . GLY A 1 88 ? 4.215 -13.164 -26.203 1 62.44 88 GLY A C 1
ATOM 745 O O . GLY A 1 88 ? 3.432 -12.289 -25.828 1 62.44 88 GLY A O 1
ATOM 746 N N . ARG A 1 89 ? 5.188 -12.953 -27.094 1 69.12 89 ARG A N 1
ATOM 747 C CA . ARG A 1 89 ? 5.496 -11.57 -27.469 1 69.12 89 ARG A CA 1
ATOM 748 C C . ARG A 1 89 ? 4.344 -10.945 -28.25 1 69.12 89 ARG A C 1
ATOM 750 O O . ARG A 1 89 ? 4.137 -9.727 -28.188 1 69.12 89 ARG A O 1
ATOM 757 N N . HIS A 1 90 ? 3.586 -11.797 -28.891 1 74.56 90 HIS A N 1
ATOM 758 C CA . HIS A 1 90 ? 2.525 -11.211 -29.703 1 74.56 90 HIS A CA 1
ATOM 759 C C . HIS A 1 90 ? 1.148 -11.586 -29.172 1 74.56 90 HIS A C 1
ATOM 761 O O . HIS A 1 90 ? 0.147 -11.461 -29.875 1 74.56 90 HIS A O 1
ATOM 767 N N . ILE A 1 91 ? 1.181 -11.945 -27.969 1 84.38 91 ILE A N 1
ATOM 768 C CA . ILE A 1 91 ? -0.085 -12.359 -27.375 1 84.38 91 ILE A CA 1
ATOM 769 C C . ILE A 1 91 ? -0.664 -11.211 -26.547 1 84.38 91 ILE A C 1
ATOM 771 O O . ILE A 1 91 ? 0.057 -10.555 -25.797 1 84.38 91 ILE A O 1
ATOM 775 N N . SER A 1 92 ? -1.929 -10.984 -26.812 1 85.31 92 SER A N 1
ATOM 776 C CA . 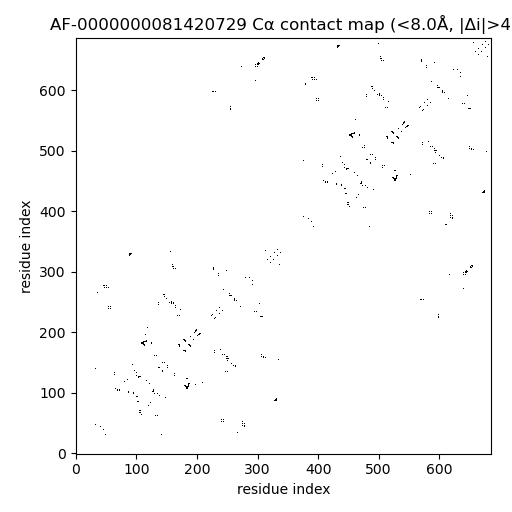SER A 1 92 ? -2.592 -9.969 -26 1 85.31 92 SER A CA 1
ATOM 777 C C . SER A 1 92 ? -2.857 -10.477 -24.594 1 85.31 92 SER A C 1
ATOM 779 O O . SER A 1 92 ? -2.85 -11.68 -24.344 1 85.31 92 SER A O 1
ATOM 781 N N . LEU A 1 93 ? -3.082 -9.625 -23.734 1 90.69 93 LEU A N 1
ATOM 782 C CA . LEU A 1 93 ? -3.391 -10 -22.359 1 90.69 93 LEU A CA 1
ATOM 783 C C . LEU A 1 93 ? -4.645 -10.867 -22.312 1 90.69 93 LEU A C 1
ATOM 785 O O . LEU A 1 93 ? -4.684 -11.859 -21.578 1 90.69 93 LEU A O 1
ATOM 789 N N . GLU A 1 94 ? -5.609 -10.414 -23.094 1 92.06 94 GLU A N 1
ATOM 790 C CA . GLU A 1 94 ? -6.859 -11.164 -23.141 1 92.06 94 GLU A CA 1
ATOM 791 C C . GLU A 1 94 ? -6.625 -12.609 -23.578 1 92.06 94 GLU A C 1
ATOM 793 O O . GLU A 1 94 ? -7.094 -13.547 -22.938 1 92.06 94 GLU A O 1
ATOM 798 N N . GLU A 1 95 ? -5.91 -12.727 -24.594 1 91.5 95 GLU A N 1
ATOM 799 C CA . GLU A 1 95 ? -5.609 -14.062 -25.109 1 91.5 95 GLU A CA 1
ATOM 800 C C . GLU A 1 95 ? -4.789 -14.867 -24.094 1 91.5 95 GLU A C 1
ATOM 802 O O . GLU A 1 95 ? -5.047 -16.047 -23.891 1 91.5 95 GLU A O 1
ATOM 807 N N . GLY A 1 96 ? -3.857 -14.25 -23.531 1 92 96 GLY A N 1
ATOM 808 C CA . GLY A 1 96 ? -3.002 -14.914 -22.562 1 92 96 GLY A CA 1
ATOM 809 C C . GLY A 1 96 ? -3.748 -15.367 -21.328 1 92 96 GLY A C 1
ATOM 810 O O . GLY A 1 96 ? -3.432 -16.422 -20.75 1 92 96 GLY A O 1
ATOM 811 N N . LEU A 1 97 ? -4.707 -14.562 -20.922 1 93.69 97 LEU A N 1
ATOM 812 C CA . LEU A 1 97 ? -5.492 -14.922 -19.734 1 93.69 97 LEU A CA 1
ATOM 813 C C . LEU A 1 97 ? -6.414 -16.094 -20.047 1 93.69 97 LEU A C 1
ATOM 815 O O . LEU A 1 97 ? -6.633 -16.953 -19.188 1 93.69 97 LEU A O 1
ATOM 819 N N . GLN A 1 98 ? -6.844 -16.109 -21.219 1 92.75 98 GLN A N 1
ATOM 820 C CA . GLN A 1 98 ? -7.762 -17.172 -21.609 1 92.75 98 GLN A CA 1
ATOM 821 C C . GLN A 1 98 ? -7.012 -18.469 -21.906 1 92.75 98 GLN A C 1
ATOM 823 O O . GLN A 1 98 ? -7.512 -19.562 -21.625 1 92.75 98 GLN A O 1
ATOM 828 N N . GLN A 1 99 ? -5.875 -18.234 -22.5 1 92.25 99 GLN A N 1
ATOM 829 C CA . GLN A 1 99 ? -5.023 -19.375 -22.844 1 92.25 99 GLN A CA 1
ATOM 830 C C . GLN A 1 99 ? -3.58 -19.125 -22.422 1 92.25 99 GLN A C 1
ATOM 832 O O . GLN A 1 99 ? -2.711 -18.875 -23.25 1 92.25 99 GLN A O 1
ATOM 837 N N . PRO A 1 100 ? -3.355 -19.406 -21.125 1 92 100 PRO A N 1
ATOM 838 C CA . PRO A 1 100 ? -2.031 -19.078 -20.594 1 92 100 PRO A CA 1
ATOM 839 C C . PRO A 1 100 ? -0.908 -19.844 -21.281 1 92 100 PRO A C 1
ATOM 841 O O . PRO A 1 100 ? 0.229 -19.375 -21.344 1 92 100 PRO A O 1
ATOM 844 N N . GLU A 1 101 ? -1.237 -20.969 -21.906 1 88.56 101 GLU A N 1
ATOM 845 C CA . GLU A 1 101 ? -0.223 -21.797 -22.547 1 88.56 101 GLU A CA 1
ATOM 846 C C . GLU A 1 101 ? 0.344 -21.109 -23.797 1 88.56 101 GLU A C 1
ATOM 848 O O . GLU A 1 101 ? 1.409 -21.484 -24.281 1 88.56 101 GLU A O 1
ATOM 853 N N . LEU A 1 102 ? -0.362 -20.141 -24.297 1 87.5 102 LEU A N 1
ATOM 854 C CA . LEU A 1 102 ? 0.117 -19.375 -25.438 1 87.5 102 LEU A CA 1
ATOM 855 C C . LEU A 1 102 ? 1.241 -18.438 -25.031 1 87.5 102 LEU A C 1
ATOM 857 O O . LEU A 1 102 ? 2.021 -17.984 -25.875 1 87.5 102 LEU A O 1
ATOM 861 N N . VAL A 1 103 ? 1.271 -18.109 -23.781 1 87.69 103 VAL A N 1
ATOM 862 C CA . VAL A 1 103 ? 2.264 -17.172 -23.281 1 87.69 103 VAL A CA 1
ATOM 863 C C . VAL A 1 103 ? 3.57 -17.906 -22.984 1 87.69 103 VAL A C 1
ATOM 865 O O . VAL A 1 103 ? 4.648 -17.438 -23.359 1 87.69 103 VAL A O 1
ATOM 868 N N . SER A 1 104 ? 3.443 -19.047 -22.344 1 87.38 104 SER A N 1
ATOM 869 C CA . SER A 1 104 ? 4.586 -19.891 -22 1 87.38 104 SER A CA 1
ATOM 870 C C . SER A 1 104 ? 4.152 -21.328 -21.719 1 87.38 104 SER A C 1
ATOM 872 O O . SER A 1 104 ? 3.082 -21.547 -21.156 1 87.38 104 SER A O 1
ATOM 874 N N . PRO A 1 105 ? 5.078 -22.203 -22.156 1 87.31 105 PRO A N 1
ATOM 875 C CA . PRO A 1 105 ? 4.789 -23.562 -21.719 1 87.31 105 PRO A CA 1
ATOM 876 C C . PRO A 1 105 ? 4.805 -23.703 -20.188 1 87.31 105 PRO A C 1
ATOM 878 O O . PRO A 1 105 ? 5.574 -23.016 -19.516 1 87.31 105 PRO A O 1
ATOM 881 N N . ARG A 1 106 ? 4.016 -24.625 -19.766 1 92 106 ARG A N 1
ATOM 882 C CA . ARG A 1 106 ? 4 -24.922 -18.344 1 92 106 ARG A CA 1
ATOM 883 C C . ARG A 1 106 ? 5.148 -25.859 -17.969 1 92 106 ARG A C 1
ATOM 885 O O . ARG A 1 106 ? 4.965 -27.062 -17.891 1 92 106 ARG A O 1
ATOM 892 N N . THR A 1 107 ? 6.246 -25.266 -17.719 1 91.81 107 THR A N 1
ATOM 893 C CA . THR A 1 107 ? 7.398 -26.047 -17.266 1 91.81 107 THR A CA 1
ATOM 894 C C . THR A 1 107 ? 7.246 -26.438 -15.805 1 91.81 107 THR A C 1
ATOM 896 O O . THR A 1 107 ? 6.602 -25.734 -15.031 1 91.81 107 THR A O 1
ATOM 899 N N . LYS A 1 108 ? 7.875 -27.547 -15.5 1 93.31 108 LYS A N 1
ATOM 900 C CA . LYS A 1 108 ? 7.863 -27.953 -14.094 1 93.31 108 LYS A CA 1
ATOM 901 C C . LYS A 1 108 ? 8.609 -26.938 -13.227 1 93.31 108 LYS A C 1
ATOM 903 O O . LYS A 1 108 ? 9.734 -26.547 -13.539 1 93.31 108 LYS A O 1
ATOM 908 N N . LEU A 1 109 ? 7.945 -26.547 -12.125 1 92.5 109 LEU A N 1
ATOM 909 C CA . LEU A 1 109 ? 8.523 -25.531 -11.25 1 92.5 109 LEU A CA 1
ATOM 910 C C . LEU A 1 109 ? 9.547 -26.156 -10.305 1 92.5 109 LEU A C 1
ATOM 912 O O . LEU A 1 109 ? 9.281 -27.188 -9.695 1 92.5 109 LEU A O 1
ATOM 916 N N . ARG A 1 110 ? 10.695 -25.594 -10.266 1 90.31 110 ARG A N 1
ATOM 917 C CA . ARG A 1 110 ? 11.789 -26 -9.383 1 90.31 110 ARG A CA 1
ATOM 918 C C . ARG A 1 110 ? 12.312 -24.797 -8.602 1 90.31 110 ARG A C 1
ATOM 920 O O . ARG A 1 110 ? 13.18 -24.062 -9.086 1 90.31 110 ARG A O 1
ATOM 927 N N . TYR A 1 111 ? 11.883 -24.656 -7.406 1 86.5 111 TYR A N 1
ATOM 928 C CA . TYR A 1 111 ? 12.289 -23.516 -6.598 1 86.5 111 TYR A CA 1
ATOM 929 C C . TYR A 1 111 ? 13.523 -23.844 -5.77 1 86.5 111 TYR A C 1
ATOM 931 O O . TYR A 1 111 ? 13.781 -23.188 -4.75 1 86.5 111 TYR A O 1
ATOM 939 N N . THR A 1 112 ? 14.242 -24.719 -6.332 1 79.5 112 THR A N 1
ATOM 940 C CA . THR A 1 112 ? 15.516 -25.031 -5.699 1 79.5 112 THR A CA 1
ATOM 941 C C . THR A 1 112 ? 16.578 -24 -6.066 1 79.5 112 THR A C 1
ATOM 943 O O . THR A 1 112 ? 16.359 -23.156 -6.93 1 79.5 112 THR A O 1
ATOM 946 N N . ILE A 1 113 ? 17.609 -23.828 -5.348 1 79.75 113 ILE A N 1
ATOM 947 C CA . ILE A 1 113 ? 18.703 -22.875 -5.574 1 79.75 113 ILE A CA 1
ATOM 948 C C . ILE A 1 113 ? 19.906 -23.609 -6.148 1 79.75 113 ILE A C 1
ATOM 950 O O . ILE A 1 113 ? 20.922 -23.797 -5.461 1 79.75 113 ILE A O 1
ATOM 954 N N . GLU A 1 114 ? 19.828 -23.859 -7.449 1 80.44 114 GLU A N 1
ATOM 955 C CA . GLU A 1 114 ? 20.844 -24.703 -8.078 1 80.44 114 GLU A CA 1
ATOM 956 C C . GLU A 1 114 ? 21.938 -23.859 -8.711 1 80.44 114 GLU A C 1
ATOM 958 O O . GLU A 1 114 ? 23.109 -24.25 -8.711 1 80.44 114 GLU A O 1
ATOM 963 N N . ARG A 1 115 ? 21.516 -22.766 -9.281 1 80.62 115 ARG A N 1
ATOM 964 C CA . ARG A 1 115 ? 22.469 -21.891 -9.945 1 80.62 115 ARG A CA 1
ATOM 965 C C . ARG A 1 115 ? 22 -20.453 -9.938 1 80.62 115 ARG A C 1
ATOM 967 O O . ARG A 1 115 ? 20.812 -20.172 -9.82 1 80.62 115 ARG A O 1
ATOM 974 N N . ILE A 1 116 ? 22.969 -19.594 -10.203 1 78.31 116 ILE A N 1
ATOM 975 C CA . ILE A 1 116 ? 22.625 -18.172 -10.312 1 78.31 116 ILE A CA 1
ATOM 976 C C . ILE A 1 116 ? 21.922 -17.922 -11.641 1 78.31 116 ILE A C 1
ATOM 978 O O . ILE A 1 116 ? 22.328 -18.438 -12.68 1 78.31 116 ILE A O 1
ATOM 982 N N . PHE A 1 117 ? 20.969 -17.047 -11.555 1 79.94 117 PHE A N 1
ATOM 983 C CA . PHE A 1 117 ? 20.156 -16.844 -12.75 1 79.94 117 PHE A CA 1
ATOM 984 C C . PHE A 1 117 ? 20.922 -16.062 -13.805 1 79.94 117 PHE A C 1
ATOM 986 O O . PHE A 1 117 ? 21.828 -15.297 -13.469 1 79.94 117 PHE A O 1
ATOM 993 N N . THR A 1 118 ? 20.594 -16.281 -15.031 1 74.88 118 THR A N 1
ATOM 994 C CA . THR A 1 118 ? 21.078 -15.547 -16.188 1 74.88 118 THR A CA 1
ATOM 995 C C . THR A 1 118 ? 19.969 -14.703 -16.797 1 74.88 118 THR A C 1
ATOM 997 O O . THR A 1 118 ? 18.828 -14.734 -16.328 1 74.88 118 THR A O 1
ATOM 1000 N N . GLN A 1 119 ? 20.234 -13.992 -17.812 1 70.81 119 GLN A N 1
ATOM 1001 C CA . GLN A 1 119 ? 19.25 -13.172 -18.5 1 70.81 119 GLN A CA 1
ATOM 1002 C C . GLN A 1 119 ? 18.125 -14.023 -19.062 1 70.81 119 GLN A C 1
ATOM 1004 O O . GLN A 1 119 ? 16.953 -13.625 -19.016 1 70.81 119 GLN A O 1
ATOM 1009 N N . GLU A 1 120 ? 18.578 -15.117 -19.562 1 72.88 120 GLU A N 1
ATOM 1010 C CA . GLU A 1 120 ? 17.578 -16.016 -20.125 1 72.88 120 GLU A CA 1
ATOM 1011 C C . GLU A 1 120 ? 16.594 -16.5 -19.062 1 72.88 120 GLU A C 1
ATOM 1013 O O . GLU A 1 120 ? 15.406 -16.688 -19.344 1 72.88 120 GLU A O 1
ATOM 1018 N N . ASP A 1 121 ? 17.062 -16.656 -17.891 1 78.81 121 ASP A N 1
ATOM 1019 C CA . ASP A 1 121 ? 16.219 -17.109 -16.781 1 78.81 121 ASP A CA 1
ATOM 1020 C C . ASP A 1 121 ? 15.188 -16.047 -16.422 1 78.81 121 ASP A C 1
ATOM 1022 O O . ASP A 1 121 ? 14.062 -16.375 -16.047 1 78.81 121 ASP A O 1
ATOM 1026 N N . ILE A 1 122 ? 15.539 -14.852 -16.547 1 76.75 122 ILE A N 1
ATOM 1027 C CA . ILE A 1 122 ? 14.656 -13.75 -16.188 1 76.75 122 ILE A CA 1
ATOM 1028 C C . ILE A 1 122 ? 13.461 -13.711 -17.156 1 76.75 122 ILE A C 1
ATOM 1030 O O . ILE A 1 122 ? 12.32 -13.539 -16.719 1 76.75 122 ILE A O 1
ATOM 1034 N N . THR A 1 123 ? 13.766 -13.836 -18.359 1 75.75 123 THR A N 1
ATOM 1035 C CA . THR A 1 123 ? 12.711 -13.844 -19.359 1 75.75 123 THR A CA 1
ATOM 1036 C C . THR A 1 123 ? 11.75 -15.008 -19.125 1 75.75 123 THR A C 1
ATOM 1038 O O . THR A 1 123 ? 10.531 -14.828 -19.156 1 75.75 123 THR A O 1
ATOM 1041 N N . HIS A 1 124 ? 12.328 -16.125 -18.906 1 81.81 124 HIS A N 1
ATOM 1042 C CA . HIS A 1 124 ? 11.508 -17.297 -18.641 1 81.81 124 HIS A CA 1
ATOM 1043 C C . HIS A 1 124 ? 10.688 -17.109 -17.359 1 81.81 124 HIS A C 1
ATOM 1045 O O . HIS A 1 124 ? 9.523 -17.5 -17.312 1 81.81 124 HIS A O 1
ATOM 1051 N N . TYR A 1 125 ? 11.273 -16.562 -16.438 1 83.31 125 TYR A N 1
ATOM 1052 C CA . TYR A 1 125 ? 10.609 -16.312 -15.164 1 83.31 125 TYR A CA 1
ATOM 1053 C C . TYR A 1 125 ? 9.367 -15.445 -15.359 1 83.31 125 TYR A C 1
ATOM 1055 O O . TYR A 1 125 ? 8.305 -15.75 -14.812 1 83.31 125 TYR A O 1
ATOM 1063 N N . TRP A 1 126 ? 9.461 -14.461 -16.109 1 80.94 126 TRP A N 1
ATOM 1064 C CA . TRP A 1 126 ? 8.359 -13.523 -16.297 1 80.94 126 TRP A CA 1
ATOM 1065 C C . TRP A 1 126 ? 7.176 -14.203 -16.969 1 80.94 126 TRP A C 1
ATOM 1067 O O . TRP A 1 126 ? 6.039 -14.086 -16.5 1 80.94 126 TRP A O 1
ATOM 1077 N N . TYR A 1 127 ? 7.492 -14.898 -17.984 1 83.75 127 TYR A N 1
ATOM 1078 C CA . TYR A 1 127 ? 6.418 -15.539 -18.734 1 83.75 127 TYR A CA 1
ATOM 1079 C C . TYR A 1 127 ? 5.805 -16.688 -17.953 1 83.75 127 TYR A C 1
ATOM 1081 O O . TYR A 1 127 ? 4.582 -16.859 -17.938 1 83.75 127 TYR A O 1
ATOM 1089 N N . ARG A 1 128 ? 6.617 -17.422 -17.312 1 88.25 128 ARG A N 1
ATOM 1090 C CA . ARG A 1 128 ? 6.102 -18.547 -16.547 1 88.25 128 ARG A CA 1
ATOM 1091 C C . ARG A 1 128 ? 5.305 -18.062 -15.344 1 88.25 128 ARG A C 1
ATOM 1093 O O . ARG A 1 128 ? 4.312 -18.688 -14.961 1 88.25 128 ARG A O 1
ATOM 1100 N N . THR A 1 129 ? 5.781 -17.016 -14.742 1 88.31 129 THR A N 1
ATOM 1101 C CA . THR A 1 129 ? 5.051 -16.422 -13.625 1 88.31 129 THR A CA 1
ATOM 1102 C C . THR A 1 129 ? 3.682 -15.93 -14.07 1 88.31 129 THR A C 1
ATOM 1104 O O . THR A 1 129 ? 2.693 -16.078 -13.352 1 88.31 129 THR A O 1
ATOM 1107 N N . PHE A 1 130 ? 3.688 -15.344 -15.281 1 89.44 130 PHE A N 1
ATOM 1108 C CA . PHE A 1 130 ? 2.398 -14.938 -15.828 1 89.44 130 PHE A CA 1
ATOM 1109 C C . PHE A 1 130 ? 1.438 -16.125 -15.891 1 89.44 130 PHE A C 1
ATOM 1111 O O . PHE A 1 130 ? 0.276 -16 -15.492 1 89.44 130 PHE A O 1
ATOM 1118 N N . VAL A 1 131 ? 1.915 -17.172 -16.344 1 92.62 131 VAL A N 1
ATOM 1119 C CA . VAL A 1 131 ? 1.085 -18.359 -16.531 1 92.62 131 VAL A CA 1
ATOM 1120 C C . VAL A 1 131 ? 0.574 -18.844 -15.18 1 92.62 131 VAL A C 1
ATOM 1122 O O . VAL A 1 131 ? -0.601 -19.188 -15.039 1 92.62 131 VAL A O 1
ATOM 1125 N N . ILE A 1 132 ? 1.386 -18.859 -14.219 1 94.38 132 ILE A N 1
ATOM 1126 C CA . ILE A 1 132 ? 0.987 -19.281 -12.883 1 94.38 132 ILE A CA 1
ATOM 1127 C C . ILE A 1 132 ? -0.108 -18.359 -12.352 1 94.38 132 ILE A C 1
ATOM 1129 O O . ILE A 1 132 ? -1.113 -18.828 -11.805 1 94.38 132 ILE A O 1
ATOM 1133 N N . CYS A 1 133 ? 0.106 -17.094 -12.531 1 94.19 133 CYS A N 1
ATOM 1134 C CA . CYS A 1 133 ? -0.865 -16.109 -12.07 1 94.19 133 CYS A CA 1
ATOM 1135 C C . CYS A 1 133 ? -2.193 -16.281 -12.797 1 94.19 133 CYS A C 1
ATOM 1137 O O . CYS A 1 133 ? -3.258 -16.219 -12.18 1 94.19 133 CYS A O 1
ATOM 1139 N N . ALA A 1 134 ? -2.029 -16.438 -14.094 1 94.81 134 ALA A N 1
ATOM 1140 C CA . ALA A 1 134 ? -3.232 -16.609 -14.898 1 94.81 134 ALA A CA 1
ATOM 1141 C C . ALA A 1 134 ? -3.99 -17.875 -14.5 1 94.81 134 ALA A C 1
ATOM 1143 O O . ALA A 1 134 ? -5.215 -17.859 -14.375 1 94.81 134 ALA A O 1
ATOM 1144 N N . ASP A 1 135 ? -3.287 -18.922 -14.297 1 95.38 135 ASP A N 1
ATOM 1145 C CA . ASP A 1 135 ? -3.912 -20.172 -13.859 1 95.38 135 ASP A CA 1
ATOM 1146 C C . ASP A 1 135 ? -4.629 -20 -12.523 1 95.38 135 ASP A C 1
ATOM 1148 O O . ASP A 1 135 ? -5.77 -20.422 -12.359 1 95.38 135 ASP A O 1
ATOM 1152 N N . PHE A 1 136 ? -3.949 -19.406 -11.648 1 95.81 136 PHE A N 1
ATOM 1153 C CA . PHE A 1 136 ? -4.504 -19.156 -10.32 1 95.81 136 PHE A CA 1
ATOM 1154 C C . PHE A 1 136 ? -5.762 -18.297 -10.414 1 95.81 136 PHE A C 1
ATOM 1156 O O . PHE A 1 136 ? -6.797 -18.656 -9.844 1 95.81 136 PHE A O 1
ATOM 1163 N N . ALA A 1 137 ? -5.699 -17.219 -11.133 1 95.88 137 ALA A N 1
ATOM 1164 C CA . ALA A 1 137 ? -6.828 -16.312 -11.281 1 95.88 137 ALA A CA 1
ATOM 1165 C C . ALA A 1 137 ? -8.023 -17.016 -11.922 1 95.88 137 ALA A C 1
ATOM 1167 O O . ALA A 1 137 ? -9.156 -16.859 -11.461 1 95.88 137 ALA A O 1
ATOM 1168 N N . ASN A 1 138 ? -7.723 -17.797 -12.883 1 94.81 138 ASN A N 1
ATOM 1169 C CA . ASN A 1 138 ? -8.773 -18.469 -13.656 1 94.81 138 ASN A CA 1
ATOM 1170 C C . ASN A 1 138 ? -9.477 -19.531 -12.828 1 94.81 138 ASN A C 1
ATOM 1172 O O . ASN A 1 138 ? -10.57 -19.984 -13.188 1 94.81 138 ASN A O 1
ATOM 1176 N N . LEU A 1 139 ? -8.922 -19.906 -11.789 1 93.81 139 LEU A N 1
ATOM 1177 C CA . LEU A 1 139 ? -9.531 -20.922 -10.945 1 93.81 139 LEU A CA 1
ATOM 1178 C C . LEU A 1 139 ? -10.438 -20.297 -9.898 1 93.81 139 LEU A C 1
ATOM 1180 O O . LEU A 1 139 ? -11.242 -20.984 -9.266 1 93.81 139 LEU A O 1
ATOM 1184 N N . ILE A 1 140 ? -10.336 -19.047 -9.68 1 93.31 140 ILE A N 1
ATOM 1185 C CA . ILE A 1 140 ? -11.172 -18.344 -8.719 1 93.31 140 ILE A CA 1
ATOM 1186 C C . ILE A 1 140 ? -12.539 -18.047 -9.336 1 93.31 140 ILE A C 1
ATOM 1188 O O . ILE A 1 140 ? -12.641 -17.281 -10.297 1 93.31 140 ILE A O 1
ATOM 1192 N N . PRO A 1 141 ? -13.555 -18.547 -8.789 1 91.75 141 PRO A N 1
ATOM 1193 C CA . PRO A 1 141 ? -14.883 -18.391 -9.375 1 91.75 141 PRO A CA 1
ATOM 1194 C C . PRO A 1 141 ? -15.289 -16.922 -9.516 1 91.75 141 PRO A C 1
ATOM 1196 O O . PRO A 1 141 ? -15.867 -16.531 -10.531 1 91.75 141 PRO A O 1
ATOM 1199 N N . GLN A 1 142 ? -15.039 -16.125 -8.555 1 91.88 142 GLN A N 1
ATOM 1200 C CA . GLN A 1 142 ? -15.406 -14.711 -8.57 1 91.88 142 GLN A CA 1
ATOM 1201 C C . GLN A 1 142 ? -14.719 -13.977 -9.719 1 91.88 142 GLN A C 1
ATOM 1203 O O . GLN A 1 142 ? -15.297 -13.055 -10.305 1 91.88 142 GLN A O 1
ATOM 1208 N N . PHE A 1 143 ? -13.523 -14.406 -10.039 1 95.31 143 PHE A N 1
ATOM 1209 C CA . PHE A 1 143 ? -12.789 -13.805 -11.148 1 95.31 143 PHE A CA 1
ATOM 1210 C C . PHE A 1 143 ? -13.445 -14.172 -12.477 1 95.31 143 PHE A C 1
ATOM 1212 O O . PHE A 1 143 ? -13.594 -13.312 -13.352 1 95.31 143 PHE A O 1
ATOM 1219 N N . ARG A 1 144 ? -13.922 -15.328 -12.586 1 93.5 144 ARG A N 1
ATOM 1220 C CA . ARG A 1 144 ? -14.531 -15.82 -13.82 1 93.5 144 ARG A CA 1
ATOM 1221 C C . ARG A 1 144 ? -15.898 -15.18 -14.047 1 93.5 144 ARG A C 1
ATOM 1223 O O . ARG A 1 144 ? -16.391 -15.125 -15.18 1 93.5 144 ARG A O 1
ATOM 1230 N N . GLU A 1 145 ? -16.469 -14.703 -13 1 93.38 145 GLU A N 1
ATOM 1231 C CA . GLU A 1 145 ? -17.781 -14.07 -13.094 1 93.38 145 GLU A CA 1
ATOM 1232 C C . GLU A 1 145 ? -17.672 -12.68 -13.727 1 93.38 145 GLU A C 1
ATOM 1234 O O . GLU A 1 145 ? -18.672 -12.133 -14.195 1 93.38 145 GLU A O 1
ATOM 1239 N N . LEU A 1 146 ? -16.516 -12.148 -13.711 1 95.31 146 LEU A N 1
ATOM 1240 C CA . LEU A 1 146 ? -16.312 -10.828 -14.297 1 95.31 146 LEU A CA 1
ATOM 1241 C C . LEU A 1 146 ? -16.344 -10.898 -15.82 1 95.31 146 LEU A C 1
ATOM 1243 O O . LEU A 1 146 ? -16.094 -11.945 -16.406 1 95.31 146 LEU A O 1
ATOM 1247 N N . SER A 1 147 ? -16.734 -9.766 -16.438 1 95.06 147 SER A N 1
ATOM 1248 C CA . SER A 1 147 ? -16.578 -9.68 -17.875 1 95.06 147 SER A CA 1
ATOM 1249 C C . SER A 1 147 ? -15.117 -9.836 -18.297 1 95.06 147 SER A C 1
ATOM 1251 O O . SER A 1 147 ? -14.211 -9.602 -17.484 1 95.06 147 SER A O 1
ATOM 1253 N N . ILE A 1 148 ? -14.875 -10.188 -19.516 1 94.38 148 ILE A N 1
ATOM 1254 C CA . ILE A 1 148 ? -13.508 -10.391 -20 1 94.38 148 ILE A CA 1
ATOM 1255 C C . ILE A 1 148 ? -12.719 -9.094 -19.875 1 94.38 148 ILE A C 1
ATOM 1257 O O . ILE A 1 148 ? -11.547 -9.109 -19.469 1 94.38 148 ILE A O 1
ATOM 1261 N N . LYS A 1 149 ? -13.359 -8.07 -20.172 1 93.19 149 LYS A N 1
ATOM 1262 C CA . LYS A 1 149 ? -12.703 -6.773 -20.047 1 93.19 149 LYS A CA 1
ATOM 1263 C C . LYS A 1 149 ? -12.305 -6.504 -18.594 1 93.19 149 LYS A C 1
ATOM 1265 O O . LYS A 1 149 ? -11.195 -6.051 -18.312 1 93.19 149 LYS A O 1
ATOM 1270 N N . ASP A 1 150 ? -13.203 -6.789 -17.656 1 94 150 ASP A N 1
ATOM 1271 C CA . ASP A 1 150 ? -12.922 -6.562 -16.234 1 94 150 ASP A CA 1
ATOM 1272 C C . ASP A 1 150 ? -11.852 -7.516 -15.727 1 94 150 ASP A C 1
ATOM 1274 O O . ASP A 1 150 ? -11.047 -7.152 -14.867 1 94 150 ASP A O 1
ATOM 1278 N N . GLN A 1 151 ? -11.859 -8.703 -16.25 1 95.25 151 GLN A N 1
ATOM 1279 C CA . GLN A 1 151 ? -10.797 -9.641 -15.898 1 95.25 151 GLN A CA 1
ATOM 1280 C C . GLN A 1 151 ? -9.43 -9.094 -16.297 1 95.25 151 GLN A C 1
ATOM 1282 O O . GLN A 1 151 ? -8.5 -9.078 -15.484 1 95.25 151 GLN A O 1
ATOM 1287 N N . CYS A 1 152 ? -9.359 -8.617 -17.516 1 92.69 152 CYS A N 1
ATOM 1288 C CA . CYS A 1 152 ? -8.102 -8.094 -18.031 1 92.69 152 CYS A CA 1
ATOM 1289 C C . CYS A 1 152 ? -7.648 -6.871 -17.234 1 92.69 152 CYS A C 1
ATOM 1291 O O . CYS A 1 152 ? -6.484 -6.77 -16.844 1 92.69 152 CYS A O 1
ATOM 1293 N N . ASP A 1 153 ? -8.602 -6.008 -16.953 1 89.69 153 ASP A N 1
ATOM 1294 C CA . ASP A 1 153 ? -8.266 -4.789 -16.219 1 89.69 153 ASP A CA 1
ATOM 1295 C C . ASP A 1 153 ? -7.82 -5.102 -14.789 1 89.69 153 ASP A C 1
ATOM 1297 O O . ASP A 1 153 ? -6.824 -4.559 -14.312 1 89.69 153 ASP A O 1
ATOM 1301 N N . LEU A 1 154 ? -8.523 -5.988 -14.18 1 92.75 154 LEU A N 1
ATOM 1302 C CA . LEU A 1 154 ? -8.195 -6.375 -12.812 1 92.75 154 LEU A CA 1
ATOM 1303 C C . LEU A 1 154 ? -6.828 -7.047 -12.75 1 92.75 154 LEU A C 1
ATOM 1305 O O . LEU A 1 154 ? -6.016 -6.73 -11.883 1 92.75 154 LEU A O 1
ATOM 1309 N N . PHE A 1 155 ? -6.609 -7.898 -13.664 1 92.94 155 PHE A N 1
ATOM 1310 C CA . PHE A 1 155 ? -5.348 -8.625 -13.727 1 92.94 155 PHE A CA 1
ATOM 1311 C C . PHE A 1 155 ? -4.188 -7.68 -14.008 1 92.94 155 PHE A C 1
ATOM 1313 O O . PHE A 1 155 ? -3.146 -7.754 -13.352 1 92.94 155 PHE A O 1
ATOM 1320 N N . LYS A 1 156 ? -4.43 -6.828 -14.844 1 87.31 156 LYS A N 1
ATOM 1321 C CA . LYS A 1 156 ? -3.4 -5.867 -15.227 1 87.31 156 LYS A CA 1
ATOM 1322 C C . LYS A 1 156 ? -3.033 -4.953 -14.062 1 87.31 156 LYS A C 1
ATOM 1324 O O . LYS A 1 156 ? -1.854 -4.711 -13.805 1 87.31 156 LYS A O 1
ATOM 1329 N N . LEU A 1 157 ? -4.016 -4.535 -13.391 1 82.31 157 LEU A N 1
ATOM 1330 C CA . LEU A 1 157 ? -3.83 -3.578 -12.305 1 82.31 157 LEU A CA 1
ATOM 1331 C C . LEU A 1 157 ? -3.074 -4.211 -11.141 1 82.31 157 LEU A C 1
ATOM 1333 O O . LEU A 1 157 ? -2.33 -3.529 -10.438 1 82.31 157 LEU A O 1
ATOM 1337 N N . ASN A 1 158 ? -3.248 -5.492 -11.008 1 86.5 158 ASN A N 1
ATOM 1338 C CA . ASN A 1 158 ? -2.764 -6.09 -9.773 1 86.5 158 ASN A CA 1
ATOM 1339 C C . ASN A 1 158 ? -1.696 -7.148 -10.039 1 86.5 158 ASN A C 1
ATOM 1341 O O . ASN A 1 158 ? -1.163 -7.75 -9.102 1 86.5 158 ASN A O 1
ATOM 1345 N N . PHE A 1 159 ? -1.271 -7.305 -11.234 1 86.56 159 PHE A N 1
ATOM 1346 C CA . PHE A 1 159 ? -0.391 -8.398 -11.617 1 86.56 159 PHE A CA 1
ATOM 1347 C C . PHE A 1 159 ? 0.922 -8.336 -10.844 1 86.56 159 PHE A C 1
ATOM 1349 O O . PHE A 1 159 ? 1.409 -9.359 -10.359 1 86.56 159 PHE A O 1
ATOM 1356 N N . PHE A 1 160 ? 1.455 -7.23 -10.82 1 80.88 160 PHE A N 1
ATOM 1357 C CA . PHE A 1 160 ? 2.777 -7.113 -10.219 1 80.88 160 PHE A CA 1
ATOM 1358 C C . PHE A 1 160 ? 2.746 -7.535 -8.758 1 80.88 160 PHE A C 1
ATOM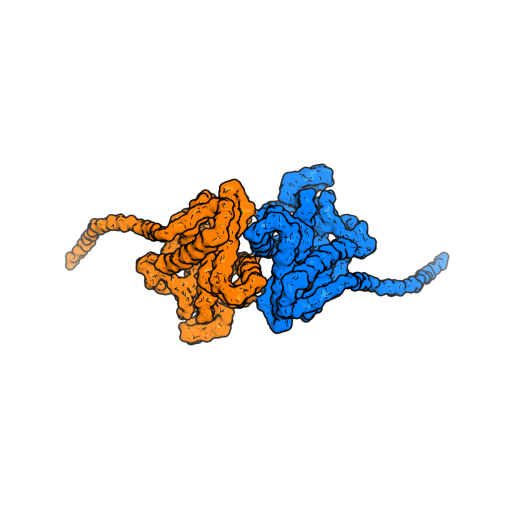 1360 O O . PHE A 1 160 ? 3.572 -8.336 -8.312 1 80.88 160 PHE A O 1
ATOM 1367 N N . THR A 1 161 ? 1.825 -6.992 -8.039 1 83.38 161 THR A N 1
ATOM 1368 C CA . THR A 1 161 ? 1.697 -7.34 -6.625 1 83.38 161 THR A CA 1
ATOM 1369 C C . THR A 1 161 ? 1.325 -8.812 -6.461 1 83.38 161 THR A C 1
ATOM 1371 O O . THR A 1 161 ? 1.851 -9.492 -5.578 1 83.38 161 THR A O 1
ATOM 1374 N N . PHE A 1 162 ? 0.516 -9.203 -7.344 1 88.62 162 PHE A N 1
ATOM 1375 C CA . PHE A 1 162 ? 0.07 -10.594 -7.332 1 88.62 162 PHE A CA 1
ATOM 1376 C C . PHE A 1 162 ? 1.235 -11.539 -7.598 1 88.62 162 PHE A C 1
ATOM 1378 O O . PHE A 1 162 ? 1.418 -12.523 -6.883 1 88.62 162 PHE A O 1
ATOM 1385 N N . SER A 1 163 ? 2.029 -11.25 -8.547 1 86.94 163 SER A N 1
ATOM 1386 C CA . SER A 1 163 ? 3.184 -12.062 -8.906 1 86.94 163 SER A CA 1
ATOM 1387 C C . SER A 1 163 ? 4.207 -12.094 -7.773 1 86.94 163 SER A C 1
ATOM 1389 O O . SER A 1 163 ? 4.848 -13.125 -7.539 1 86.94 163 SER A O 1
ATOM 1391 N N . TRP A 1 164 ? 4.293 -11.062 -7.105 1 84.25 164 TRP A N 1
ATOM 1392 C CA . TRP A 1 164 ? 5.219 -11 -5.98 1 84.25 164 TRP A CA 1
ATOM 1393 C C . TRP A 1 164 ? 4.762 -11.922 -4.852 1 84.25 164 TRP A C 1
ATOM 1395 O O . TRP A 1 164 ? 5.586 -12.492 -4.137 1 84.25 164 TRP A O 1
ATOM 1405 N N . CYS A 1 165 ? 3.52 -12.023 -4.68 1 88.56 165 CYS A N 1
ATOM 1406 C CA . CYS A 1 165 ? 3.002 -12.906 -3.641 1 88.56 165 CYS A CA 1
ATOM 1407 C C . CYS A 1 165 ? 3.361 -14.359 -3.934 1 88.56 165 CYS A C 1
ATOM 1409 O O . CYS A 1 165 ? 3.611 -15.141 -3.014 1 88.56 165 CYS A O 1
ATOM 1411 N N . ILE A 1 166 ? 3.422 -14.656 -5.184 1 86.38 166 ILE A N 1
ATOM 1412 C CA . ILE A 1 166 ? 3.807 -16.016 -5.566 1 86.38 166 ILE A CA 1
ATOM 1413 C C . ILE A 1 166 ? 5.258 -16.266 -5.172 1 86.38 166 ILE A C 1
ATOM 1415 O O . ILE A 1 166 ? 5.578 -17.312 -4.602 1 86.38 166 ILE A O 1
ATOM 1419 N N . ASN A 1 167 ? 6.074 -15.336 -5.395 1 82.75 167 ASN A N 1
ATOM 1420 C CA . ASN A 1 167 ? 7.477 -15.453 -5.012 1 82.75 167 ASN A CA 1
ATOM 1421 C C . ASN A 1 167 ? 7.645 -15.469 -3.494 1 82.75 167 ASN A C 1
ATOM 1423 O O . ASN A 1 167 ? 8.453 -16.234 -2.961 1 82.75 167 ASN A O 1
ATOM 1427 N N . LEU A 1 168 ? 6.898 -14.617 -2.92 1 85.75 168 LEU A N 1
ATOM 1428 C CA . LEU A 1 168 ? 6.957 -14.523 -1.466 1 85.75 168 LEU A CA 1
ATOM 1429 C C . LEU A 1 168 ? 6.598 -15.859 -0.82 1 85.75 168 LEU A C 1
ATOM 1431 O O . LEU A 1 168 ? 7.203 -16.25 0.179 1 85.75 168 LEU A O 1
ATOM 1435 N N . GLU A 1 169 ? 5.625 -16.484 -1.38 1 90.88 169 GLU A N 1
ATOM 1436 C CA . GLU A 1 169 ? 5.211 -17.797 -0.891 1 90.88 169 GLU A CA 1
ATOM 1437 C C . GLU A 1 169 ? 6.387 -18.766 -0.854 1 90.88 169 GLU A C 1
ATOM 1439 O O . GLU A 1 169 ? 6.605 -19.438 0.151 1 90.88 169 GLU A O 1
ATOM 1444 N N . GLN A 1 170 ? 7.176 -18.719 -1.851 1 87.69 170 GLN A N 1
ATOM 1445 C CA . GLN A 1 170 ? 8.289 -19.656 -1.949 1 87.69 170 GLN A CA 1
ATOM 1446 C C . GLN A 1 170 ? 9.398 -19.297 -0.967 1 87.69 170 GLN A C 1
ATOM 1448 O O . GLN A 1 170 ? 10.031 -20.188 -0.388 1 87.69 170 GLN A O 1
ATOM 1453 N N . ILE A 1 171 ? 9.594 -18.125 -0.797 1 84.12 171 ILE A N 1
ATOM 1454 C CA . ILE A 1 171 ? 10.672 -17.656 0.065 1 84.12 171 ILE A CA 1
ATOM 1455 C C . ILE A 1 171 ? 10.297 -17.891 1.528 1 84.12 171 ILE A C 1
ATOM 1457 O O . ILE A 1 171 ? 11.125 -18.328 2.326 1 84.12 171 ILE A O 1
ATOM 1461 N N . VAL A 1 172 ? 9.102 -17.609 1.846 1 84.94 172 VAL A N 1
ATOM 1462 C CA . VAL A 1 172 ? 8.672 -17.625 3.238 1 84.94 172 VAL A CA 1
ATOM 1463 C C . VAL A 1 172 ? 8.43 -19.078 3.68 1 84.94 172 VAL A C 1
ATOM 1465 O O . VAL A 1 172 ? 8.742 -19.438 4.812 1 84.94 172 VAL A O 1
ATOM 1468 N N . LEU A 1 173 ? 7.918 -19.875 2.834 1 83.69 173 LEU A N 1
ATOM 1469 C CA . LEU A 1 173 ? 7.57 -21.234 3.205 1 83.69 173 LEU A CA 1
ATOM 1470 C C . LEU A 1 173 ? 8.789 -22.156 3.119 1 83.69 173 LEU A C 1
ATOM 1472 O O . LEU A 1 173 ? 8.781 -23.266 3.66 1 83.69 173 LEU A O 1
ATOM 1476 N N . ASN A 1 174 ? 9.789 -21.625 2.447 1 81 174 ASN A N 1
ATOM 1477 C CA . ASN A 1 174 ? 11.031 -22.375 2.34 1 81 174 ASN A CA 1
ATOM 1478 C C . ASN A 1 174 ? 12.219 -21.578 2.869 1 81 174 ASN A C 1
ATOM 1480 O O . ASN A 1 174 ? 12.992 -21.016 2.092 1 81 174 ASN A O 1
ATOM 1484 N N . PRO A 1 175 ? 12.391 -21.594 4.191 1 76 175 PRO A N 1
ATOM 1485 C CA . PRO A 1 175 ? 13.406 -20.734 4.805 1 76 175 PRO A CA 1
ATOM 1486 C C . PRO A 1 175 ? 14.82 -21.078 4.344 1 76 175 PRO A C 1
ATOM 1488 O O . PRO A 1 175 ? 15.742 -20.266 4.504 1 76 175 PRO A O 1
ATOM 1491 N N . GLU A 1 176 ? 14.953 -22.219 3.719 1 74.44 176 GLU A N 1
ATOM 1492 C CA . GLU A 1 176 ? 16.266 -22.641 3.232 1 74.44 176 GLU A CA 1
ATOM 1493 C C . GLU A 1 176 ? 16.656 -21.844 1.983 1 74.44 176 GLU A C 1
ATOM 1495 O O . GLU A 1 176 ? 17.828 -21.828 1.61 1 74.44 176 GLU A O 1
ATOM 1500 N N . ILE A 1 177 ? 15.68 -21.266 1.413 1 74.94 177 ILE A N 1
ATOM 1501 C CA . ILE A 1 177 ? 15.953 -20.516 0.196 1 74.94 177 ILE A CA 1
ATOM 1502 C C . ILE A 1 177 ? 16.562 -19.156 0.555 1 74.94 177 ILE A C 1
ATOM 1504 O O . ILE A 1 177 ? 15.906 -18.312 1.176 1 74.94 177 ILE A O 1
ATOM 1508 N N . ARG A 1 178 ? 17.797 -18.953 0.288 1 72.88 178 ARG A N 1
ATOM 1509 C CA . ARG A 1 178 ? 18.547 -17.734 0.611 1 72.88 178 ARG A CA 1
ATOM 1510 C C . ARG A 1 178 ? 18.641 -16.812 -0.6 1 72.88 178 ARG A C 1
ATOM 1512 O O . ARG A 1 178 ? 19.703 -16.266 -0.892 1 72.88 178 ARG A O 1
ATOM 1519 N N . GLY A 1 179 ? 17.672 -16.734 -1.368 1 77.31 179 GLY A N 1
ATOM 1520 C CA . GLY A 1 179 ? 17.625 -15.898 -2.555 1 77.31 179 GLY A CA 1
ATOM 1521 C C . GLY A 1 179 ? 16.25 -15.859 -3.207 1 77.31 179 GLY A C 1
ATOM 1522 O O . GLY A 1 179 ? 15.258 -16.297 -2.609 1 77.31 179 GLY A O 1
ATOM 1523 N N . TYR A 1 180 ? 16.312 -15.234 -4.359 1 80 180 TYR A N 1
ATOM 1524 C CA . TYR A 1 180 ? 15.086 -15.133 -5.152 1 80 180 TYR A CA 1
ATOM 1525 C C . TYR A 1 180 ? 14.992 -16.281 -6.152 1 80 180 TYR A C 1
ATOM 1527 O O . TYR A 1 180 ? 15.695 -16.281 -7.168 1 80 180 TYR A O 1
ATOM 1535 N N . PRO A 1 181 ? 14.133 -17.266 -5.789 1 86.62 181 PRO A N 1
ATOM 1536 C CA . PRO A 1 181 ? 14.016 -18.391 -6.723 1 86.62 181 PRO A CA 1
ATOM 1537 C C . PRO A 1 181 ? 13.234 -18.031 -7.984 1 86.62 181 PRO A C 1
ATOM 1539 O O . PRO A 1 181 ? 12.203 -17.359 -7.906 1 86.62 181 PRO A O 1
ATOM 1542 N N . MET A 1 182 ? 13.641 -18.531 -9.109 1 85.38 182 MET A N 1
ATOM 1543 C CA . MET A 1 182 ? 13.039 -18.156 -10.391 1 85.38 182 MET A CA 1
ATOM 1544 C C . MET A 1 182 ? 12.094 -19.25 -10.883 1 85.38 182 MET A C 1
ATOM 1546 O O . MET A 1 182 ? 11.43 -19.094 -11.906 1 85.38 182 MET A O 1
ATOM 1550 N N . GLY A 1 183 ? 12.062 -20.391 -10.227 1 89.06 183 GLY A N 1
ATOM 1551 C CA . GLY A 1 183 ? 11.117 -21.453 -10.57 1 89.06 183 GLY A CA 1
ATOM 1552 C C . GLY A 1 183 ? 11.664 -22.438 -11.578 1 89.06 183 GLY A C 1
ATOM 1553 O O . GLY A 1 183 ? 10.953 -23.344 -12.023 1 89.06 183 GLY A O 1
ATOM 1554 N N . ASN A 1 184 ? 12.922 -22.234 -12.008 1 88.81 184 ASN A N 1
ATOM 1555 C CA . ASN A 1 184 ? 13.562 -23.141 -12.945 1 88.81 184 ASN A CA 1
ATOM 1556 C C . ASN A 1 184 ? 14.891 -23.672 -12.414 1 88.81 184 ASN A C 1
ATOM 1558 O O . ASN A 1 184 ? 15.758 -24.078 -13.188 1 88.81 184 ASN A O 1
ATOM 1562 N 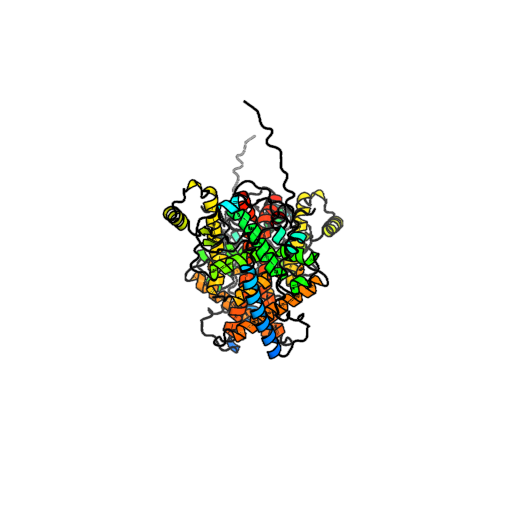N . GLY A 1 185 ? 15.047 -23.594 -11.109 1 86.25 185 GLY A N 1
ATOM 1563 C CA . GLY A 1 185 ? 16.281 -24.047 -10.484 1 86.25 185 GLY A CA 1
ATOM 1564 C C . GLY A 1 185 ? 17.281 -22.922 -10.281 1 86.25 185 GLY A C 1
ATOM 1565 O O . GLY A 1 185 ? 18.219 -23.047 -9.477 1 86.25 185 GLY A O 1
ATOM 1566 N N . SER A 1 186 ? 17.125 -21.859 -11.031 1 83.44 186 SER A N 1
ATOM 1567 C CA . SER A 1 186 ? 18.016 -20.719 -10.867 1 83.44 186 SER A CA 1
ATOM 1568 C C . SER A 1 186 ? 17.531 -19.797 -9.758 1 83.44 186 SER A C 1
ATOM 1570 O O . SER A 1 186 ? 16.375 -19.875 -9.336 1 83.44 186 SER A O 1
ATOM 1572 N N . PHE A 1 187 ? 18.469 -18.922 -9.211 1 82.56 187 PHE A N 1
ATOM 1573 C CA . PHE A 1 187 ? 18.094 -18.016 -8.148 1 82.56 187 PHE A CA 1
ATOM 1574 C C . PHE A 1 187 ? 19.016 -16.797 -8.125 1 82.56 187 PHE A C 1
ATOM 1576 O O . PHE A 1 187 ? 20.141 -16.844 -8.633 1 82.56 187 PHE A O 1
ATOM 1583 N N . GLY A 1 188 ? 18.422 -15.68 -7.68 1 78.06 188 GLY A N 1
ATOM 1584 C CA . GLY A 1 188 ? 19.234 -14.508 -7.359 1 78.06 188 GLY A CA 1
ATOM 1585 C C . GLY A 1 188 ? 19.609 -14.43 -5.891 1 78.06 188 GLY A C 1
ATOM 1586 O O . GLY A 1 188 ? 18.734 -14.312 -5.027 1 78.06 188 GLY A O 1
ATOM 1587 N N . PRO A 1 189 ? 20.844 -14.461 -5.578 1 73.88 189 PRO A N 1
ATOM 1588 C CA . PRO A 1 189 ? 21.266 -14.453 -4.172 1 73.88 189 PRO A CA 1
ATOM 1589 C C . PRO A 1 189 ? 20.984 -13.117 -3.486 1 73.88 189 PRO A C 1
ATOM 1591 O O . PRO A 1 189 ? 21.062 -12.062 -4.121 1 73.88 189 PRO A O 1
ATOM 1594 N N . TRP A 1 190 ? 20.594 -13.141 -2.201 1 69.12 190 TRP A N 1
ATOM 1595 C CA . TRP A 1 190 ? 20.359 -11.938 -1.407 1 69.12 190 TRP A CA 1
ATOM 1596 C C . TRP A 1 190 ? 21.672 -11.234 -1.085 1 69.12 190 TRP A C 1
ATOM 1598 O O . TRP A 1 190 ? 21.734 -10 -1.079 1 69.12 190 TRP A O 1
ATOM 1608 N N . ARG A 1 191 ? 22.672 -11.984 -0.707 1 62.28 191 ARG A N 1
ATOM 1609 C CA . ARG A 1 191 ? 23.922 -11.406 -0.248 1 62.28 191 ARG A CA 1
ATOM 1610 C C . ARG A 1 191 ? 25.062 -11.703 -1.228 1 62.28 191 ARG A C 1
ATOM 1612 O O . ARG A 1 191 ? 25.125 -12.805 -1.783 1 62.28 191 ARG A O 1
ATOM 1619 N N . SER A 1 192 ? 25.656 -10.477 -1.582 1 57.69 192 SER A N 1
ATOM 1620 C CA . SER A 1 192 ? 26.828 -10.602 -2.461 1 57.69 192 SER A CA 1
ATOM 1621 C C . SER A 1 192 ? 27.75 -11.719 -1.995 1 57.69 192 SER A C 1
ATOM 1623 O O . SER A 1 192 ? 28.328 -12.438 -2.816 1 57.69 192 SER A O 1
ATOM 1625 N N . ASP A 1 193 ? 27.906 -11.664 -0.769 1 57.94 193 ASP A N 1
ATOM 1626 C CA . ASP A 1 193 ? 28.812 -12.68 -0.249 1 57.94 193 ASP A CA 1
ATOM 1627 C C . ASP A 1 193 ? 28.312 -14.086 -0.601 1 57.94 193 ASP A C 1
ATOM 1629 O O . ASP A 1 193 ? 29.125 -14.984 -0.865 1 57.94 193 ASP A O 1
ATOM 1633 N N . ASP A 1 194 ? 27.109 -14.195 -0.687 1 56.31 194 ASP A N 1
ATOM 1634 C CA . ASP A 1 194 ? 26.531 -15.484 -1.062 1 56.31 194 ASP A CA 1
ATOM 1635 C C . ASP A 1 194 ? 26.812 -15.805 -2.525 1 56.31 194 ASP A C 1
ATOM 1637 O O . ASP A 1 194 ? 26.984 -16.969 -2.889 1 56.31 194 ASP A O 1
ATOM 1641 N N . ILE A 1 195 ? 26.906 -14.688 -3.17 1 57.22 195 ILE A N 1
ATOM 1642 C CA . ILE A 1 195 ? 27.219 -14.844 -4.582 1 57.22 195 ILE A CA 1
ATOM 1643 C C . ILE A 1 195 ? 28.609 -15.461 -4.73 1 57.22 195 ILE A C 1
ATOM 1645 O O . ILE A 1 195 ? 28.812 -16.375 -5.523 1 57.22 195 ILE A O 1
ATOM 1649 N N . ALA A 1 196 ? 29.5 -14.766 -4.02 1 57.47 196 ALA A N 1
ATOM 1650 C CA . ALA A 1 196 ? 30.875 -15.266 -4.109 1 57.47 196 ALA A CA 1
ATOM 1651 C C . ALA A 1 196 ? 30.953 -16.734 -3.723 1 57.47 196 ALA A C 1
ATOM 1653 O O . ALA A 1 196 ? 31.625 -17.531 -4.395 1 57.47 196 ALA A O 1
ATOM 1654 N N . GLU A 1 197 ? 30.312 -17.016 -2.68 1 56.97 197 GLU A N 1
ATOM 1655 C CA . GLU A 1 197 ? 30.344 -18.391 -2.199 1 56.97 197 GLU A CA 1
ATOM 1656 C C . GLU A 1 197 ? 29.672 -19.344 -3.189 1 56.97 197 GLU A C 1
ATOM 1658 O O . GLU A 1 197 ? 30.156 -20.438 -3.434 1 56.97 197 GLU A O 1
ATOM 1663 N N . PHE A 1 198 ? 28.656 -18.828 -3.619 1 51.5 198 PHE A N 1
ATOM 1664 C CA . PHE A 1 198 ? 27.938 -19.609 -4.609 1 51.5 198 PHE A CA 1
ATOM 1665 C C . PHE A 1 198 ? 28.781 -19.812 -5.863 1 51.5 198 PHE A C 1
ATOM 1667 O O . PHE A 1 198 ? 28.875 -20.922 -6.391 1 51.5 198 PHE A O 1
ATOM 1674 N N . LEU A 1 199 ? 29.297 -18.641 -6.277 1 54.97 199 LEU A N 1
ATOM 1675 C CA . LEU A 1 199 ? 30.141 -18.734 -7.465 1 54.97 199 LEU A CA 1
ATOM 1676 C C . LEU A 1 199 ? 31.297 -19.703 -7.246 1 54.97 199 LEU A C 1
ATOM 1678 O O . LEU A 1 199 ? 31.625 -20.484 -8.133 1 54.97 199 LEU A O 1
ATOM 1682 N N . LYS A 1 200 ? 31.859 -19.531 -6.094 1 56.66 200 LYS A N 1
ATOM 1683 C CA . LYS A 1 200 ? 32.938 -20.438 -5.758 1 56.66 200 LYS A CA 1
ATOM 1684 C C . LYS A 1 200 ? 32.469 -21.875 -5.707 1 56.66 200 LYS A C 1
ATOM 1686 O O . LYS A 1 200 ? 33.125 -22.781 -6.223 1 56.66 200 LYS A O 1
ATOM 1691 N N . LYS A 1 201 ? 31.406 -21.875 -5.043 1 51.44 201 LYS A N 1
ATOM 1692 C CA . LYS A 1 201 ? 30.906 -23.234 -4.82 1 51.44 201 LYS A CA 1
ATOM 1693 C C . LYS A 1 201 ? 30.469 -23.891 -6.133 1 51.44 201 LYS A C 1
ATOM 1695 O O . LYS A 1 201 ? 30.688 -25.078 -6.332 1 51.44 201 LYS A O 1
ATOM 1700 N N . TYR A 1 202 ? 29.906 -23.047 -6.875 1 47.44 202 TYR A N 1
ATOM 1701 C CA . TYR A 1 202 ? 29.375 -23.656 -8.086 1 47.44 202 TYR A CA 1
ATOM 1702 C C . TYR A 1 202 ? 30.203 -23.281 -9.305 1 47.44 202 TYR A C 1
ATOM 1704 O O . TYR A 1 202 ? 29.797 -23.531 -10.438 1 47.44 202 TYR A O 1
ATOM 1712 N N . ASN A 1 203 ? 31.547 -22.859 -9.078 1 47.78 203 ASN A N 1
ATOM 1713 C CA . ASN A 1 203 ? 32.531 -22.547 -10.086 1 47.78 203 ASN A CA 1
ATOM 1714 C C . ASN A 1 203 ? 31.984 -21.641 -11.172 1 47.78 203 ASN A C 1
ATOM 1716 O O . ASN A 1 203 ? 32.188 -21.875 -12.367 1 47.78 203 ASN A O 1
ATOM 1720 N N . PHE A 1 204 ? 31.062 -20.75 -10.75 1 47.5 204 PHE A N 1
ATOM 1721 C CA . PHE A 1 204 ? 30.562 -19.828 -11.75 1 47.5 204 PHE A CA 1
ATOM 1722 C C . PHE A 1 204 ? 31.531 -18.656 -11.938 1 47.5 204 PHE A C 1
ATOM 1724 O O . PHE A 1 204 ? 32.125 -18.188 -10.969 1 47.5 204 PHE A O 1
ATOM 1731 N N . THR A 1 205 ? 32.031 -18.359 -13.195 1 45.16 205 THR A N 1
ATOM 1732 C CA . THR A 1 205 ? 32.906 -17.234 -13.531 1 45.16 205 THR A CA 1
ATOM 1733 C C . THR A 1 205 ? 32.188 -15.914 -13.234 1 45.16 205 THR A C 1
ATOM 1735 O O . THR A 1 205 ? 31 -15.766 -13.516 1 45.16 205 THR A O 1
ATOM 1738 N N . PRO A 1 206 ? 32.75 -15.062 -12.414 1 46.25 206 PRO A N 1
ATOM 1739 C CA . PRO A 1 206 ? 32.281 -13.727 -12.062 1 46.25 206 PRO A CA 1
ATOM 1740 C C . PRO A 1 206 ? 31.703 -12.977 -13.258 1 46.25 206 PRO A C 1
ATOM 1742 O O . PRO A 1 206 ? 30.812 -12.133 -13.094 1 46.25 206 PRO A O 1
ATOM 1745 N N . ASP A 1 207 ? 32.344 -13.078 -14.328 1 44.78 207 ASP A N 1
ATOM 1746 C CA . ASP A 1 207 ? 31.969 -12.305 -15.508 1 44.78 207 ASP A CA 1
ATOM 1747 C C . ASP A 1 207 ? 30.484 -12.469 -15.82 1 44.78 207 ASP A C 1
ATOM 1749 O O . ASP A 1 207 ? 29.891 -11.648 -16.531 1 44.78 207 ASP A O 1
ATOM 1753 N N . ALA A 1 208 ? 30.031 -13.516 -15.484 1 42.69 208 ALA A N 1
ATOM 1754 C CA . ALA A 1 208 ? 28.656 -13.836 -15.844 1 42.69 208 ALA A CA 1
ATOM 1755 C C . ALA A 1 208 ? 27.672 -13.047 -14.992 1 42.69 208 ALA A C 1
ATOM 1757 O O . ALA A 1 208 ? 26.484 -12.938 -15.344 1 42.69 208 ALA A O 1
ATOM 1758 N N . VAL A 1 209 ? 28.016 -12.812 -13.789 1 43.94 209 VAL A N 1
ATOM 1759 C CA . VAL A 1 209 ? 27.109 -12.062 -12.922 1 43.94 209 VAL A CA 1
ATOM 1760 C C . VAL A 1 209 ? 27.281 -10.562 -13.164 1 43.94 209 VAL A C 1
ATOM 1762 O O . VAL A 1 209 ? 28.375 -10.023 -12.961 1 43.94 209 VAL A O 1
ATOM 1765 N N . TYR A 1 210 ? 26.672 -9.945 -14.016 1 45 210 TYR A N 1
ATOM 1766 C CA . TYR A 1 210 ? 26.781 -8.555 -14.453 1 45 210 TYR A CA 1
ATOM 1767 C C . TYR A 1 210 ? 26.891 -7.613 -13.258 1 45 210 TYR A C 1
ATOM 1769 O O . TYR A 1 210 ? 26.062 -7.668 -12.344 1 45 210 TYR A O 1
ATOM 1777 N N . LYS A 1 211 ? 27.969 -6.91 -13 1 46.59 211 LYS A N 1
ATOM 1778 C CA . LYS A 1 211 ? 28.469 -5.93 -12.039 1 46.59 211 LYS A CA 1
ATOM 1779 C C . LYS A 1 211 ? 27.422 -4.859 -11.758 1 46.59 211 LYS A C 1
ATOM 1781 O O . LYS A 1 211 ? 27.141 -4.543 -10.594 1 46.59 211 LYS A O 1
ATOM 1786 N N . PRO A 1 212 ? 27.359 -3.992 -12.758 1 43.91 212 PRO A N 1
ATOM 1787 C CA . PRO A 1 212 ? 26.578 -2.777 -12.523 1 43.91 212 PRO A CA 1
ATOM 1788 C C . PRO A 1 212 ? 25.25 -3.059 -11.828 1 43.91 212 PRO A C 1
ATOM 1790 O O . PRO A 1 212 ? 24.812 -2.273 -10.984 1 43.91 212 PRO A O 1
ATOM 1793 N N . HIS A 1 213 ? 24.703 -4.234 -12.172 1 47.31 213 HIS A N 1
ATOM 1794 C CA . HIS A 1 213 ? 23.375 -4.672 -11.734 1 47.31 213 HIS A CA 1
ATOM 1795 C C . HIS A 1 213 ? 23.406 -5.16 -10.289 1 47.31 213 HIS A C 1
ATOM 1797 O O . HIS A 1 213 ? 22.375 -5.242 -9.641 1 47.31 213 HIS A O 1
ATOM 1803 N N . GLN A 1 214 ? 24.625 -5.164 -9.906 1 53.09 214 GLN A N 1
ATOM 1804 C CA . GLN A 1 214 ? 24.781 -5.73 -8.57 1 53.09 214 GLN A CA 1
ATOM 1805 C C . GLN A 1 214 ? 24.328 -4.754 -7.492 1 53.09 214 GLN A C 1
ATOM 1807 O O . GLN A 1 214 ? 23.625 -5.137 -6.555 1 53.09 214 GLN A O 1
ATOM 1812 N N . LYS A 1 215 ? 24.766 -3.465 -7.797 1 54.62 215 LYS A N 1
ATOM 1813 C CA . LYS A 1 215 ? 24.391 -2.529 -6.742 1 54.62 215 LYS A CA 1
ATOM 1814 C C . LYS A 1 215 ? 22.875 -2.326 -6.695 1 54.62 215 LYS A C 1
ATOM 1816 O O . LYS A 1 215 ? 22.281 -2.318 -5.617 1 54.62 215 LYS A O 1
ATOM 1821 N N . ALA A 1 216 ? 22.391 -2.123 -7.867 1 53.38 216 ALA A N 1
ATOM 1822 C CA . ALA A 1 216 ? 20.938 -1.942 -7.926 1 53.38 216 ALA A CA 1
ATOM 1823 C C . ALA A 1 216 ? 20.203 -3.156 -7.355 1 53.38 216 ALA A C 1
ATOM 1825 O O . ALA A 1 216 ? 19.219 -3.012 -6.637 1 53.38 216 ALA A O 1
ATOM 1826 N N . MET A 1 217 ? 20.812 -4.234 -7.559 1 58.62 217 MET A N 1
ATOM 1827 C CA . MET A 1 217 ? 20.203 -5.469 -7.078 1 58.62 217 MET A CA 1
ATOM 1828 C C . MET A 1 217 ? 20.328 -5.578 -5.559 1 58.62 217 MET A C 1
ATOM 1830 O O . MET A 1 217 ? 19.422 -6.086 -4.895 1 58.62 217 MET A O 1
ATOM 1834 N N . GLU A 1 218 ? 21.422 -4.922 -5.145 1 61.22 218 GLU A N 1
ATOM 1835 C CA . GLU A 1 218 ? 21.609 -4.969 -3.699 1 61.22 218 GLU A CA 1
ATOM 1836 C C . GLU A 1 218 ? 20.609 -4.082 -2.977 1 61.22 218 GLU A C 1
ATOM 1838 O O . GLU A 1 218 ? 20.047 -4.477 -1.953 1 61.22 218 GLU A O 1
ATOM 1843 N N . ASP A 1 219 ? 20.422 -3 -3.588 1 61 219 ASP A N 1
ATOM 1844 C CA . ASP A 1 219 ? 19.469 -2.088 -2.979 1 61 219 ASP A CA 1
ATOM 1845 C C . ASP A 1 219 ? 18.062 -2.672 -3.018 1 61 219 ASP A C 1
ATOM 1847 O O . ASP A 1 219 ? 17.297 -2.543 -2.053 1 61 219 ASP A O 1
ATOM 1851 N N . TYR A 1 220 ? 17.859 -3.377 -3.994 1 64.44 220 TYR A N 1
ATOM 1852 C CA . TYR A 1 220 ? 16.531 -3.959 -4.145 1 64.44 220 TYR A CA 1
ATOM 1853 C C . TYR A 1 220 ? 16.359 -5.152 -3.211 1 64.44 220 TYR A C 1
ATOM 1855 O O . TYR A 1 220 ? 15.273 -5.352 -2.65 1 64.44 220 TYR A O 1
ATOM 1863 N N . LYS A 1 221 ? 17.422 -5.711 -3.039 1 68.94 221 LYS A N 1
ATOM 1864 C CA . LYS A 1 221 ? 17.375 -6.871 -2.152 1 68.94 221 LYS A CA 1
ATOM 1865 C C . LYS A 1 221 ? 17.016 -6.453 -0.728 1 68.94 221 LYS A C 1
ATOM 1867 O O . LYS A 1 221 ? 16.156 -7.07 -0.094 1 68.94 221 LYS A O 1
ATOM 1872 N N . ASP A 1 222 ? 17.703 -5.5 -0.359 1 70.75 222 ASP A N 1
ATOM 1873 C CA . ASP A 1 222 ? 17.453 -5.031 1 1 70.75 222 ASP A CA 1
ATOM 1874 C C . ASP A 1 222 ? 16.016 -4.523 1.152 1 70.75 222 ASP A C 1
ATOM 1876 O O . ASP A 1 222 ? 15.367 -4.781 2.166 1 70.75 222 ASP A O 1
ATOM 1880 N N . PHE A 1 223 ? 15.648 -3.961 0.087 1 71.88 223 PHE A N 1
ATOM 1881 C CA . PHE A 1 223 ? 14.289 -3.426 0.096 1 71.88 223 PHE A CA 1
ATOM 1882 C C . PHE A 1 223 ? 13.266 -4.551 0.178 1 71.88 223 PHE A C 1
ATOM 1884 O O . PHE A 1 223 ? 12.344 -4.504 1.002 1 71.88 223 PHE A O 1
ATOM 1891 N N . ILE A 1 224 ? 13.5 -5.551 -0.564 1 74.38 224 ILE A N 1
ATOM 1892 C CA . ILE A 1 224 ? 12.562 -6.664 -0.622 1 74.38 224 ILE A CA 1
ATOM 1893 C C . ILE A 1 224 ? 12.562 -7.41 0.71 1 74.38 224 ILE A C 1
ATOM 1895 O O . ILE A 1 224 ? 11.5 -7.766 1.231 1 74.38 224 ILE A O 1
ATOM 1899 N N . HIS A 1 225 ? 13.625 -7.555 1.243 1 78.19 225 HIS A N 1
ATOM 1900 C CA . HIS A 1 225 ? 13.734 -8.297 2.494 1 78.19 225 HIS A CA 1
ATOM 1901 C C . HIS A 1 225 ? 13.078 -7.539 3.643 1 78.19 225 HIS A C 1
ATOM 1903 O O . HIS A 1 225 ? 12.266 -8.109 4.379 1 78.19 225 HIS A O 1
ATOM 1909 N N . LYS A 1 226 ? 13.383 -6.352 3.658 1 77.31 226 LYS A N 1
ATOM 1910 C CA . LYS A 1 226 ? 12.914 -5.559 4.793 1 77.31 226 LYS A CA 1
ATOM 1911 C C . LYS A 1 226 ? 11.422 -5.266 4.68 1 77.31 226 LYS A C 1
ATOM 1913 O O . LYS A 1 226 ? 10.695 -5.312 5.676 1 77.31 226 LYS A O 1
ATOM 1918 N N . ASN A 1 227 ? 11.031 -5.078 3.451 1 75.44 227 ASN A N 1
ATOM 1919 C CA . ASN A 1 227 ? 9.68 -4.559 3.307 1 75.44 227 ASN A CA 1
ATOM 1920 C C . ASN A 1 227 ? 8.68 -5.672 3.006 1 75.44 227 ASN A C 1
ATOM 1922 O O . ASN A 1 227 ? 7.48 -5.516 3.242 1 75.44 227 ASN A O 1
ATOM 1926 N N . MET A 1 228 ? 9.211 -6.734 2.539 1 79.56 228 MET A N 1
ATOM 1927 C CA . MET A 1 228 ? 8.25 -7.727 2.072 1 79.56 228 MET A CA 1
ATOM 1928 C C . MET A 1 228 ? 8.438 -9.055 2.805 1 79.56 228 MET A C 1
ATOM 1930 O O . MET A 1 228 ? 7.477 -9.617 3.338 1 79.56 228 MET A O 1
ATOM 1934 N N . ILE A 1 229 ? 9.656 -9.43 2.941 1 82.06 229 ILE A N 1
ATOM 1935 C CA . ILE A 1 229 ? 9.914 -10.766 3.475 1 82.06 229 ILE A CA 1
ATOM 1936 C C . ILE A 1 229 ? 9.797 -10.742 4.996 1 82.06 229 ILE A C 1
ATOM 1938 O O . ILE A 1 229 ? 9.07 -11.547 5.578 1 82.06 229 ILE A O 1
ATOM 1942 N N . THR A 1 230 ? 10.422 -9.805 5.613 1 85.25 230 THR A N 1
ATOM 1943 C CA . THR A 1 230 ? 10.492 -9.758 7.066 1 85.25 230 THR A CA 1
ATOM 1944 C C . THR A 1 230 ? 9.102 -9.617 7.676 1 85.25 230 THR A C 1
ATOM 1946 O O . THR A 1 230 ? 8.742 -10.352 8.594 1 85.25 230 THR A O 1
ATOM 1949 N N . PRO A 1 231 ? 8.328 -8.773 7.133 1 85.56 231 PRO A N 1
ATOM 1950 C CA . PRO A 1 231 ? 7 -8.641 7.734 1 85.56 231 PRO A CA 1
ATOM 1951 C C . PRO A 1 231 ? 6.168 -9.914 7.629 1 85.56 231 PRO A C 1
ATOM 1953 O O . PRO A 1 231 ? 5.426 -10.242 8.555 1 85.56 231 PRO A O 1
ATOM 1956 N N . VAL A 1 232 ? 6.258 -10.586 6.559 1 86.44 232 VAL A N 1
ATOM 1957 C CA . VAL A 1 232 ? 5.496 -11.812 6.355 1 86.44 232 VAL A CA 1
ATOM 1958 C C . VAL A 1 232 ? 6.016 -12.906 7.289 1 86.44 232 VAL A C 1
ATOM 1960 O O . VAL A 1 232 ? 5.23 -13.656 7.875 1 86.44 232 VAL A O 1
ATOM 1963 N N . GLN A 1 233 ? 7.285 -12.898 7.453 1 86.56 233 GLN A N 1
ATOM 1964 C CA . GLN A 1 233 ? 7.887 -13.891 8.344 1 86.56 233 GLN A CA 1
ATOM 1965 C C . GLN A 1 233 ? 7.523 -13.617 9.797 1 86.56 233 GLN A C 1
ATOM 1967 O O . GLN A 1 233 ? 7.277 -14.547 10.57 1 86.56 233 GLN A O 1
ATOM 1972 N N . GLU A 1 234 ? 7.484 -12.43 10.164 1 86.62 234 GLU A N 1
ATOM 1973 C CA . GLU A 1 234 ? 7.199 -12.055 11.547 1 86.62 234 GLU A CA 1
ATOM 1974 C C . GLU A 1 234 ? 5.777 -12.438 11.938 1 86.62 234 GLU A C 1
ATOM 1976 O O . GLU A 1 234 ? 5.516 -12.75 13.102 1 86.62 234 GLU A O 1
ATOM 1981 N N . LEU A 1 235 ? 4.926 -12.469 10.953 1 90.56 235 LEU A N 1
ATOM 1982 C CA . LEU A 1 235 ? 3.547 -12.844 11.25 1 90.56 235 LEU A CA 1
ATOM 1983 C C . LEU A 1 235 ? 3.369 -14.359 11.195 1 90.56 235 LEU A C 1
ATOM 1985 O O . LEU A 1 235 ? 2.318 -14.875 11.578 1 90.56 235 LEU A O 1
ATOM 1989 N N . ASN A 1 236 ? 4.316 -15.047 10.742 1 89.56 236 ASN A N 1
ATOM 1990 C CA . ASN A 1 236 ? 4.277 -16.5 10.672 1 89.56 236 ASN A CA 1
ATOM 1991 C C . ASN A 1 236 ? 3.023 -16.984 9.953 1 89.56 236 ASN A C 1
ATOM 1993 O O . ASN A 1 236 ? 2.27 -17.797 10.5 1 89.56 236 ASN A O 1
ATOM 1997 N N . LEU A 1 237 ? 2.863 -16.516 8.727 1 92.56 237 LEU A N 1
ATOM 1998 C CA . LEU A 1 237 ? 1.707 -16.922 7.941 1 92.56 237 LEU A CA 1
ATOM 1999 C C . LEU A 1 237 ? 1.816 -18.391 7.543 1 92.56 237 LEU A C 1
ATOM 2001 O O . LEU A 1 237 ? 2.9 -18.875 7.191 1 92.56 237 LEU A O 1
ATOM 2005 N N . ASN A 1 238 ? 0.712 -19.078 7.652 1 91.94 238 ASN A N 1
ATOM 2006 C CA . ASN A 1 238 ? 0.683 -20.438 7.121 1 91.94 238 ASN A CA 1
ATOM 2007 C C . ASN A 1 238 ? 0.282 -20.453 5.648 1 91.94 238 ASN A C 1
ATOM 2009 O O . ASN A 1 238 ? -0.009 -19.391 5.07 1 91.94 238 ASN A O 1
ATOM 2013 N N . GLU A 1 239 ? 0.244 -21.578 5.07 1 92.25 239 GLU A N 1
ATOM 2014 C CA . GLU A 1 239 ? 0.023 -21.719 3.633 1 92.25 239 GLU A CA 1
ATOM 2015 C C . GLU A 1 239 ? -1.361 -21.219 3.234 1 92.25 239 GLU A C 1
ATOM 2017 O O . GLU A 1 239 ? -1.515 -20.547 2.209 1 92.25 239 GLU A O 1
ATOM 2022 N N . LYS A 1 240 ? -2.322 -21.5 4.02 1 95 240 LYS A N 1
ATOM 2023 C CA . LYS A 1 240 ? -3.688 -21.078 3.713 1 95 240 LYS A CA 1
ATOM 2024 C C . LYS A 1 240 ? -3.812 -19.562 3.734 1 95 240 LYS A C 1
ATOM 2026 O O . LYS A 1 240 ? -4.465 -18.969 2.869 1 95 240 LYS A O 1
ATOM 2031 N N . GLU A 1 241 ? -3.176 -18.922 4.699 1 95.56 241 GLU A N 1
ATOM 2032 C CA . GLU A 1 241 ? -3.191 -17.469 4.789 1 95.56 241 GLU A CA 1
ATOM 2033 C C . GLU A 1 241 ? -2.475 -16.828 3.6 1 95.56 241 GLU A C 1
ATOM 2035 O O . GLU A 1 241 ? -2.906 -15.789 3.088 1 95.56 241 GLU A O 1
ATOM 2040 N N . ILE A 1 242 ? -1.441 -17.469 3.152 1 94.62 242 ILE A N 1
ATOM 2041 C CA . ILE A 1 242 ? -0.708 -16.953 2 1 94.62 242 ILE A CA 1
ATOM 2042 C C . ILE A 1 242 ? -1.574 -17.062 0.747 1 94.62 242 ILE A C 1
ATOM 2044 O O . ILE A 1 242 ? -1.588 -16.156 -0.087 1 94.62 242 ILE A O 1
ATOM 2048 N N . CYS A 1 243 ? -2.281 -18.156 0.62 1 95.44 243 CYS A N 1
ATOM 2049 C CA . CYS A 1 243 ? -3.188 -18.312 -0.513 1 95.44 243 CYS A CA 1
ATOM 2050 C C . CYS A 1 243 ? -4.262 -17.234 -0.508 1 95.44 243 CYS A C 1
ATOM 2052 O O . CYS A 1 243 ? -4.578 -16.656 -1.554 1 95.44 243 CYS A O 1
ATOM 2054 N N . LEU A 1 244 ? -4.754 -17.016 0.665 1 97.06 244 LEU A N 1
ATOM 2055 C CA . LEU A 1 244 ? -5.773 -15.977 0.777 1 97.06 244 LEU A CA 1
ATOM 2056 C C . LEU A 1 244 ? -5.195 -14.609 0.444 1 97.06 244 LEU A C 1
ATOM 2058 O O . LEU A 1 244 ? -5.867 -13.781 -0.171 1 97.06 244 LEU A O 1
ATOM 2062 N N . LEU A 1 245 ? -3.979 -14.383 0.882 1 95.56 245 LEU A N 1
ATOM 2063 C CA . LEU A 1 245 ? -3.287 -13.141 0.568 1 95.56 245 LEU A CA 1
ATOM 2064 C C . LEU A 1 245 ? -3.178 -12.938 -0.94 1 95.56 245 LEU A C 1
ATOM 2066 O O . LEU A 1 245 ? -3.383 -11.836 -1.443 1 95.56 245 LEU A O 1
ATOM 2070 N N . LYS A 1 246 ? -2.912 -13.961 -1.656 1 94.62 246 LYS A N 1
ATOM 2071 C CA . LYS A 1 246 ? -2.844 -13.906 -3.113 1 94.62 246 LYS A CA 1
ATOM 2072 C C . LYS A 1 246 ? -4.18 -13.461 -3.709 1 94.62 246 LYS A C 1
ATOM 2074 O O . LYS A 1 246 ? -4.219 -12.602 -4.586 1 94.62 246 LYS A O 1
ATOM 2079 N N . VAL A 1 247 ? -5.219 -14.031 -3.236 1 95.81 247 VAL A N 1
ATOM 2080 C CA . VAL A 1 247 ? -6.543 -13.688 -3.736 1 95.81 247 VAL A CA 1
ATOM 2081 C C . VAL A 1 247 ? -6.859 -12.227 -3.402 1 95.81 247 VAL A C 1
ATOM 2083 O O . VAL A 1 247 ? -7.41 -11.5 -4.23 1 95.81 247 VAL A O 1
ATOM 2086 N N . MET A 1 248 ? -6.484 -11.867 -2.221 1 95.12 248 MET A N 1
ATOM 2087 C CA . MET A 1 248 ? -6.727 -10.492 -1.794 1 95.12 248 MET A CA 1
ATOM 2088 C C . MET A 1 248 ? -6.008 -9.5 -2.707 1 95.12 248 MET A C 1
ATOM 2090 O O . MET A 1 248 ? -6.57 -8.469 -3.072 1 95.12 248 MET A O 1
ATOM 2094 N N . THR A 1 249 ? -4.812 -9.805 -3.07 1 92.56 249 THR A N 1
ATOM 2095 C CA . THR A 1 249 ? -4.043 -8.922 -3.941 1 92.56 249 THR A CA 1
ATOM 2096 C C . THR A 1 249 ? -4.66 -8.867 -5.336 1 92.56 249 THR A C 1
ATOM 2098 O O . THR A 1 249 ? -4.633 -7.828 -5.992 1 92.56 249 THR A O 1
ATOM 2101 N N . LEU A 1 250 ? -5.223 -9.914 -5.758 1 93.75 250 LEU A N 1
ATOM 2102 C CA . LEU A 1 250 ? -5.844 -9.969 -7.074 1 93.75 250 LEU A CA 1
ATOM 2103 C C . LEU A 1 250 ? -7.074 -9.078 -7.133 1 93.75 250 LEU A C 1
ATOM 2105 O O . LEU A 1 250 ? -7.355 -8.469 -8.172 1 93.75 250 LEU A O 1
ATOM 2109 N N . PHE A 1 251 ? -7.789 -8.961 -6.066 1 93.5 251 PHE A N 1
ATOM 2110 C CA . PHE A 1 251 ? -9.07 -8.266 -6.094 1 93.5 251 PHE A CA 1
ATOM 2111 C C . PHE A 1 251 ? -8.938 -6.871 -5.484 1 93.5 251 PHE A C 1
ATOM 2113 O O . PHE A 1 251 ? -9.938 -6.273 -5.078 1 93.5 251 PHE A O 1
ATOM 2120 N N . GLN A 1 252 ? -7.723 -6.398 -5.484 1 87.38 252 GLN A N 1
ATOM 2121 C CA . GLN A 1 252 ? -7.543 -5.016 -5.066 1 87.38 252 GLN A CA 1
ATOM 2122 C C . GLN A 1 252 ? -8 -4.043 -6.148 1 87.38 252 GLN A C 1
ATOM 2124 O O . GLN A 1 252 ? -8.195 -4.438 -7.301 1 87.38 252 GLN A O 1
ATOM 2129 N N . ASN A 1 253 ? -8.297 -2.812 -5.793 1 81.94 253 ASN A N 1
ATOM 2130 C CA . ASN A 1 253 ? -8.578 -1.695 -6.688 1 81.94 253 ASN A CA 1
ATOM 2131 C C . ASN A 1 253 ? -9.961 -1.828 -7.332 1 81.94 253 ASN A C 1
ATOM 2133 O O . ASN A 1 253 ? -10.109 -1.617 -8.539 1 81.94 253 ASN A O 1
ATOM 2137 N N . GLU A 1 254 ? -10.93 -2.248 -6.582 1 81.19 254 GLU A N 1
ATOM 2138 C CA . GLU A 1 254 ? -12.305 -2.418 -7.043 1 81.19 254 GLU A CA 1
ATOM 2139 C C . GLU A 1 254 ? -12.898 -1.094 -7.516 1 81.19 254 GLU A C 1
ATOM 2141 O O . GLU A 1 254 ? -13.844 -1.077 -8.305 1 81.19 254 GLU A O 1
ATOM 2146 N N . GLU A 1 255 ? -12.32 -0.019 -7.098 1 78.31 255 GLU A N 1
ATOM 2147 C CA . GLU A 1 255 ? -12.836 1.315 -7.387 1 78.31 255 GLU A CA 1
ATOM 2148 C C . GLU A 1 255 ? -12.719 1.641 -8.875 1 78.31 255 GLU A C 1
ATOM 2150 O O . GLU A 1 255 ? -13.367 2.566 -9.367 1 78.31 255 GLU A O 1
ATOM 2155 N N . HIS A 1 256 ? -11.938 0.896 -9.586 1 78.25 256 HIS A N 1
ATOM 2156 C CA . HIS A 1 256 ? -11.719 1.142 -11 1 78.25 256 HIS A CA 1
ATOM 2157 C C . HIS A 1 256 ? -12.844 0.555 -11.844 1 78.25 256 HIS A C 1
ATOM 2159 O O . HIS A 1 256 ? -12.953 0.858 -13.039 1 78.25 256 HIS A O 1
ATOM 2165 N N . PHE A 1 257 ? -13.664 -0.138 -11.203 1 85.31 257 PHE A N 1
ATOM 2166 C CA . PHE A 1 257 ? -14.711 -0.825 -11.945 1 85.31 257 PHE A CA 1
ATOM 2167 C C . PHE A 1 257 ? -16.062 -0.146 -11.742 1 85.31 257 PHE A C 1
ATOM 2169 O O . PHE A 1 257 ? -16.234 0.61 -10.781 1 85.31 257 PHE A O 1
ATOM 2176 N N . ILE A 1 258 ? -16.875 -0.354 -12.719 1 84.19 258 ILE A N 1
ATOM 2177 C CA . ILE A 1 258 ? -18.203 0.219 -12.656 1 84.19 258 ILE A CA 1
ATOM 2178 C C . ILE A 1 258 ? -19.25 -0.879 -12.859 1 84.19 258 ILE A C 1
ATOM 2180 O O . ILE A 1 258 ? -18.938 -1.963 -13.352 1 84.19 258 ILE A O 1
ATOM 2184 N N . GLY A 1 259 ? -20.422 -0.631 -12.375 1 90.31 259 GLY A N 1
ATOM 2185 C CA . GLY A 1 259 ? -21.531 -1.532 -12.602 1 90.31 259 GLY A CA 1
ATOM 2186 C C . GLY A 1 259 ? -21.359 -2.887 -11.945 1 90.31 259 GLY A C 1
ATOM 2187 O O . GLY A 1 259 ? -21 -2.967 -10.766 1 90.31 259 GLY A O 1
ATOM 2188 N N . ASN A 1 260 ? -21.594 -3.877 -12.711 1 90.38 260 ASN A N 1
ATOM 2189 C CA . ASN A 1 260 ? -21.594 -5.238 -12.18 1 90.38 260 ASN A CA 1
ATOM 2190 C C . ASN A 1 260 ? -20.188 -5.664 -11.734 1 90.38 260 ASN A C 1
ATOM 2192 O O . ASN A 1 260 ? -20.047 -6.34 -10.719 1 90.38 260 ASN A O 1
ATOM 2196 N N . GLY A 1 261 ? -19.141 -5.285 -12.5 1 92.94 261 GLY A N 1
ATOM 2197 C CA . GLY A 1 261 ? -17.781 -5.609 -12.133 1 92.94 261 GLY A CA 1
ATOM 2198 C C . GLY A 1 261 ? -17.391 -5.07 -10.766 1 92.94 261 GLY A C 1
ATOM 2199 O O . GLY A 1 261 ? -16.734 -5.77 -9.984 1 92.94 261 GLY A O 1
ATOM 2200 N N . LYS A 1 262 ? -17.906 -3.898 -10.477 1 92.38 262 LYS A N 1
ATOM 2201 C CA . LYS A 1 262 ? -17.609 -3.287 -9.18 1 92.38 262 LYS A CA 1
ATOM 2202 C C . LYS A 1 262 ? -18.297 -4.051 -8.047 1 92.38 262 LYS A C 1
ATOM 2204 O O . LYS A 1 262 ? -17.688 -4.281 -7 1 92.38 262 LYS A O 1
ATOM 2209 N N . GLU A 1 263 ? -19.484 -4.426 -8.281 1 93.06 263 GLU A N 1
ATOM 2210 C CA . GLU A 1 263 ? -20.25 -5.148 -7.273 1 93.06 263 GLU A CA 1
ATOM 2211 C C . GLU A 1 263 ? -19.609 -6.504 -6.969 1 93.06 263 GLU A C 1
ATOM 2213 O O . GLU A 1 263 ? -19.484 -6.887 -5.805 1 93.06 263 GLU A O 1
ATOM 2218 N N . ILE A 1 264 ? -19.219 -7.18 -7.98 1 94.25 264 ILE A N 1
ATOM 2219 C CA . ILE A 1 264 ? -18.578 -8.484 -7.809 1 94.25 264 ILE A CA 1
ATOM 2220 C C . ILE A 1 264 ? -17.297 -8.336 -7 1 94.25 264 ILE A C 1
ATOM 2222 O O . ILE A 1 264 ? -17.062 -9.078 -6.039 1 94.25 264 ILE A O 1
ATOM 2226 N N . CYS A 1 265 ? -16.484 -7.344 -7.371 1 94.06 265 CYS A N 1
ATOM 2227 C CA . CYS A 1 265 ? -15.211 -7.133 -6.68 1 94.06 265 CYS A CA 1
ATOM 2228 C C . CYS A 1 265 ? -15.445 -6.723 -5.23 1 94.06 265 CYS A C 1
ATOM 2230 O O . CYS A 1 265 ? -14.773 -7.215 -4.324 1 94.06 265 CYS A O 1
ATOM 2232 N N . HIS A 1 266 ? -16.438 -5.891 -5.066 1 92.25 266 HIS A N 1
ATOM 2233 C CA . HIS A 1 266 ? -16.766 -5.418 -3.725 1 92.25 266 HIS A CA 1
ATOM 2234 C C . HIS A 1 266 ? -17.234 -6.566 -2.838 1 92.25 266 HIS A C 1
ATOM 2236 O O . HIS A 1 266 ? -16.75 -6.727 -1.716 1 92.25 266 HIS A O 1
ATOM 2242 N N . ASN A 1 267 ? -18.062 -7.332 -3.338 1 92.25 267 ASN A N 1
ATOM 2243 C CA . ASN A 1 267 ? -18.578 -8.477 -2.596 1 92.25 267 ASN A CA 1
ATOM 2244 C C . ASN A 1 267 ? -17.5 -9.516 -2.336 1 92.25 267 ASN A C 1
ATOM 2246 O O . ASN A 1 267 ? -17.469 -10.125 -1.267 1 92.25 267 ASN A O 1
ATOM 2250 N N . THR A 1 268 ? -16.703 -9.734 -3.309 1 94.12 268 THR A N 1
ATOM 2251 C CA . THR A 1 268 ? -15.602 -10.68 -3.156 1 94.12 268 THR A CA 1
ATOM 2252 C C . THR A 1 268 ? -14.641 -10.227 -2.057 1 94.12 268 THR A C 1
ATOM 2254 O O . THR A 1 268 ? -14.219 -11.031 -1.225 1 94.12 268 THR A O 1
ATOM 2257 N N . THR A 1 269 ? -14.375 -8.969 -2.049 1 94.06 269 THR A N 1
ATOM 2258 C CA . THR A 1 269 ? -13.5 -8.43 -1.019 1 94.06 269 THR A CA 1
ATOM 2259 C C . THR A 1 269 ? -14.102 -8.625 0.368 1 94.06 269 THR A C 1
ATOM 2261 O O . THR A 1 269 ? -13.422 -9.055 1.297 1 94.06 269 THR A O 1
ATOM 2264 N N . ASN A 1 270 ? -15.367 -8.359 0.505 1 91.69 270 ASN A N 1
ATOM 2265 C CA . ASN A 1 270 ? -16.031 -8.578 1.781 1 91.69 270 ASN A CA 1
ATOM 2266 C C . ASN A 1 270 ? -15.977 -10.047 2.199 1 91.69 270 ASN A C 1
ATOM 2268 O O . ASN A 1 270 ? -15.703 -10.352 3.361 1 91.69 270 ASN A O 1
ATOM 2272 N N . PHE A 1 271 ? -16.219 -10.828 1.215 1 93.5 271 PHE A N 1
ATOM 2273 C CA . PHE A 1 271 ? -16.172 -12.266 1.473 1 93.5 271 PHE A CA 1
ATOM 2274 C C . PHE A 1 271 ? -14.781 -12.695 1.944 1 93.5 271 PHE A C 1
ATOM 2276 O O . PHE A 1 271 ? -14.656 -13.477 2.887 1 93.5 271 PHE A O 1
ATOM 2283 N N . ILE A 1 272 ? -13.766 -12.211 1.338 1 95.81 272 ILE A N 1
ATOM 2284 C CA . ILE A 1 272 ? -12.383 -12.547 1.671 1 95.81 272 ILE A CA 1
ATOM 2285 C C . ILE A 1 272 ? -12.055 -12.047 3.076 1 95.81 272 ILE A C 1
ATOM 2287 O O . ILE A 1 272 ? -11.406 -12.75 3.854 1 95.81 272 ILE A O 1
ATOM 2291 N N . LEU A 1 273 ? -12.516 -10.859 3.383 1 95.44 273 LEU A N 1
ATOM 2292 C CA . LEU A 1 273 ? -12.281 -10.289 4.707 1 95.44 273 LEU A CA 1
ATOM 2293 C C . LEU A 1 273 ? -12.953 -11.133 5.785 1 95.44 273 LEU A C 1
ATOM 2295 O O . LEU A 1 273 ? -12.344 -11.438 6.812 1 95.44 273 LEU A O 1
ATOM 2299 N N . ASP A 1 274 ? -14.141 -11.516 5.527 1 93.75 274 ASP A N 1
ATOM 2300 C CA . ASP A 1 274 ? -14.852 -12.383 6.465 1 93.75 274 ASP A CA 1
ATOM 2301 C C . ASP A 1 274 ? -14.148 -13.734 6.605 1 93.75 274 ASP A C 1
ATOM 2303 O O . ASP A 1 274 ? -14.031 -14.266 7.711 1 93.75 274 ASP A O 1
ATOM 2307 N N . THR A 1 275 ? -13.75 -14.234 5.48 1 95.88 275 THR A N 1
ATOM 2308 C CA . THR A 1 275 ? -13.078 -15.531 5.461 1 95.88 275 THR A CA 1
ATOM 2309 C C . THR A 1 275 ? -11.797 -15.484 6.285 1 95.88 275 THR A C 1
ATOM 2311 O O . THR A 1 275 ? -11.508 -16.406 7.047 1 95.88 275 THR A O 1
ATOM 2314 N N . LEU A 1 276 ? -11.062 -14.414 6.137 1 97.19 276 LEU A N 1
ATOM 2315 C CA . LEU A 1 276 ? -9.828 -14.266 6.906 1 97.19 276 LEU A CA 1
ATOM 2316 C C . LEU A 1 276 ? -10.117 -14.281 8.398 1 97.19 276 LEU A C 1
ATOM 2318 O O . LEU A 1 276 ? -9.461 -15.008 9.156 1 97.19 276 LEU A O 1
ATOM 2322 N N . TRP A 1 277 ? -11.062 -13.531 8.781 1 95.5 277 TRP A N 1
ATOM 2323 C CA . TRP A 1 277 ? -11.414 -13.461 10.203 1 95.5 277 TRP A CA 1
ATOM 2324 C C . TRP A 1 277 ? -11.891 -14.812 10.711 1 95.5 277 TRP A C 1
ATOM 2326 O O . TRP A 1 277 ? -11.438 -15.281 11.758 1 95.5 277 TRP A O 1
ATOM 2336 N N . ASP A 1 278 ? -12.828 -15.422 9.984 1 94.88 278 ASP A N 1
ATOM 2337 C CA . ASP A 1 278 ? -13.383 -16.703 10.383 1 94.88 278 ASP A CA 1
ATOM 2338 C C . ASP A 1 278 ? -12.289 -17.766 10.5 1 94.88 278 ASP A C 1
ATOM 2340 O O . ASP A 1 278 ? -12.297 -18.578 11.43 1 94.88 278 ASP A O 1
ATOM 2344 N N . TYR A 1 279 ? -11.453 -17.75 9.609 1 96.25 279 TYR A N 1
ATOM 2345 C CA . TYR A 1 279 ? -10.344 -18.703 9.633 1 96.25 279 TYR A CA 1
ATOM 2346 C C . TYR A 1 279 ? -9.461 -18.484 10.859 1 96.25 279 TYR A C 1
ATOM 2348 O O . TYR A 1 279 ? -9.109 -19.438 11.555 1 96.25 279 TYR A O 1
ATOM 2356 N N . GLN A 1 280 ? -9.07 -17.25 11.094 1 95.19 280 GLN A N 1
ATOM 2357 C CA . GLN A 1 280 ? -8.188 -16.922 12.203 1 95.19 280 GLN A CA 1
ATOM 2358 C C . GLN A 1 280 ? -8.844 -17.25 13.547 1 95.19 280 GLN A C 1
ATOM 2360 O O . GLN A 1 280 ? -8.172 -17.656 14.492 1 95.19 280 GLN A O 1
ATOM 2365 N N . LEU A 1 281 ? -10.133 -17.047 13.562 1 93.62 281 LEU A N 1
ATOM 2366 C CA . LEU A 1 281 ? -10.891 -17.406 14.75 1 93.62 281 LEU A CA 1
ATOM 2367 C C . LEU A 1 281 ? -10.758 -18.891 15.055 1 93.62 281 LEU A C 1
ATOM 2369 O O . LEU A 1 281 ? -10.656 -19.281 16.219 1 93.62 281 LEU A O 1
ATOM 2373 N N . THR A 1 282 ? -10.742 -19.688 14.023 1 93.75 282 THR A N 1
ATOM 2374 C CA . THR A 1 282 ? -10.727 -21.141 14.172 1 93.75 282 THR A CA 1
ATOM 2375 C C . THR A 1 282 ? -9.305 -21.672 14.281 1 93.75 282 THR A C 1
ATOM 2377 O O . THR A 1 282 ? -9.031 -22.594 15.039 1 93.75 282 THR A O 1
ATOM 2380 N N . GLU A 1 283 ? -8.344 -21.125 13.586 1 94.56 283 GLU A N 1
ATOM 2381 C CA . GLU A 1 283 ? -6.973 -21.609 13.477 1 94.56 283 GLU A CA 1
ATOM 2382 C C . GLU A 1 283 ? -6.188 -21.312 14.758 1 94.56 283 GLU A C 1
ATOM 2384 O O . GLU A 1 283 ? -5.289 -22.078 15.125 1 94.56 283 GLU A O 1
ATOM 2389 N N . TYR A 1 284 ? -6.551 -20.234 15.422 1 94.19 284 TYR A N 1
ATOM 2390 C CA . TYR A 1 284 ? -5.785 -19.828 16.594 1 94.19 284 TYR A CA 1
ATOM 2391 C C . TYR A 1 284 ? -6.68 -19.75 17.828 1 94.19 284 TYR A C 1
ATOM 2393 O O . TYR A 1 284 ? -6.805 -18.672 18.438 1 94.19 284 TYR A O 1
ATOM 2401 N N . PRO A 1 285 ? -7.137 -20.844 18.328 1 92.31 285 PRO A N 1
ATOM 2402 C CA . PRO A 1 285 ? -8.094 -20.844 19.438 1 92.31 285 PRO A CA 1
ATOM 2403 C C . PRO A 1 285 ? -7.473 -20.344 20.75 1 92.31 285 PRO A C 1
ATOM 2405 O O . PRO A 1 285 ? -8.18 -19.828 21.609 1 92.31 285 PRO A O 1
ATOM 2408 N N . ALA A 1 286 ? -6.168 -20.406 20.891 1 94.12 286 ALA A N 1
ATOM 2409 C CA . ALA A 1 286 ? -5.488 -20.047 22.141 1 94.12 286 ALA A CA 1
ATOM 2410 C C . ALA A 1 286 ? -5.312 -18.547 22.25 1 94.12 286 ALA A C 1
ATOM 2412 O O . ALA A 1 286 ? -5.066 -18.016 23.328 1 94.12 286 ALA A O 1
ATOM 2413 N N . MET A 1 287 ? -5.434 -17.859 21.141 1 92.12 287 MET A N 1
ATOM 2414 C CA . MET A 1 287 ? -5.262 -16.406 21.156 1 92.12 287 MET A CA 1
ATOM 2415 C C . MET A 1 287 ? -6.508 -15.719 21.719 1 92.12 287 MET A C 1
ATOM 2417 O O . MET A 1 287 ? -7.629 -16.141 21.438 1 92.12 287 MET A O 1
ATOM 2421 N N . THR A 1 288 ? -6.227 -14.633 22.516 1 89.81 288 THR A N 1
ATOM 2422 C CA . THR A 1 288 ? -7.328 -13.797 22.969 1 89.81 288 THR A CA 1
ATOM 2423 C C . THR A 1 288 ? -7.949 -13.031 21.797 1 89.81 288 THR A C 1
ATOM 2425 O O . THR A 1 288 ? -7.391 -13.008 20.703 1 89.81 288 THR A O 1
ATOM 2428 N N . PHE A 1 289 ? -9.086 -12.453 22.016 1 89.06 289 PHE A N 1
ATOM 2429 C CA . PHE A 1 289 ? -9.758 -11.672 20.984 1 89.06 289 PHE A CA 1
ATOM 2430 C C . PHE A 1 289 ? -8.859 -10.539 20.5 1 89.06 289 PHE A C 1
ATOM 2432 O O . PHE A 1 289 ? -8.734 -10.312 19.297 1 89.06 289 PHE A O 1
ATOM 2439 N N . ASP A 1 290 ? -8.227 -9.883 21.469 1 87.44 290 ASP A N 1
ATOM 2440 C CA . ASP A 1 290 ? -7.383 -8.742 21.125 1 87.44 290 ASP A CA 1
ATOM 2441 C C . ASP A 1 290 ? -6.184 -9.18 20.297 1 87.44 290 ASP A C 1
ATOM 2443 O O . ASP A 1 290 ? -5.789 -8.484 19.344 1 87.44 290 ASP A O 1
ATOM 2447 N N . GLU A 1 291 ? -5.68 -10.273 20.625 1 90.19 291 GLU A N 1
ATOM 2448 C CA . GLU A 1 291 ? -4.551 -10.805 19.875 1 90.19 291 GLU A CA 1
ATOM 2449 C C . GLU A 1 291 ? -4.961 -11.18 18.453 1 90.19 291 GLU A C 1
ATOM 2451 O O . GLU A 1 291 ? -4.223 -10.922 17.5 1 90.19 291 GLU A O 1
ATOM 2456 N N . LYS A 1 292 ? -6.121 -11.773 18.344 1 93.5 292 LYS A N 1
ATOM 2457 C CA . LYS A 1 292 ? -6.629 -12.156 17.031 1 93.5 292 LYS A CA 1
ATOM 2458 C C . LYS A 1 292 ? -6.902 -10.922 16.172 1 93.5 292 LYS A C 1
ATOM 2460 O O . LYS A 1 292 ? -6.594 -10.914 14.984 1 93.5 292 LYS A O 1
ATOM 2465 N N . LEU A 1 293 ? -7.457 -9.945 16.844 1 93.31 293 LEU A N 1
ATOM 2466 C CA . LEU A 1 293 ? -7.758 -8.719 16.125 1 93.31 293 LEU A CA 1
ATOM 2467 C C . LEU A 1 293 ? -6.477 -8.047 15.641 1 93.31 293 LEU A C 1
ATOM 2469 O O . LEU A 1 293 ? -6.422 -7.547 14.508 1 93.31 293 LEU A O 1
ATOM 2473 N N . ARG A 1 294 ? -5.473 -8.055 16.453 1 93.19 294 ARG A N 1
ATOM 2474 C CA . ARG A 1 294 ? -4.188 -7.48 16.047 1 93.19 294 ARG A CA 1
ATOM 2475 C C . ARG A 1 294 ? -3.564 -8.273 14.906 1 93.19 294 ARG A C 1
ATOM 2477 O O . ARG A 1 294 ? -3.027 -7.691 13.961 1 93.19 294 ARG A O 1
ATOM 2484 N N . ARG A 1 295 ? -3.65 -9.57 15.031 1 95.25 295 ARG A N 1
ATOM 2485 C CA . ARG A 1 295 ? -3.127 -10.398 13.953 1 95.25 295 ARG A CA 1
ATOM 2486 C C . ARG A 1 295 ? -3.873 -10.141 12.648 1 95.25 295 ARG A C 1
ATOM 2488 O O . ARG A 1 295 ? -3.256 -10.023 11.586 1 95.25 295 ARG A O 1
ATOM 2495 N N . HIS A 1 296 ? -5.199 -10.078 12.781 1 96.56 296 HIS A N 1
ATOM 2496 C CA . HIS A 1 296 ? -6.043 -9.766 11.633 1 96.56 296 HIS A CA 1
ATOM 2497 C C . HIS A 1 296 ? -5.637 -8.445 10.992 1 96.56 296 HIS A C 1
ATOM 2499 O O . HIS A 1 296 ? -5.457 -8.367 9.781 1 96.56 296 HIS A O 1
ATOM 2505 N N . SER A 1 297 ? -5.449 -7.48 11.812 1 96.38 297 SER A N 1
ATOM 2506 C CA . SER A 1 297 ? -5.078 -6.148 11.344 1 96.38 297 SER A CA 1
ATOM 2507 C C . SER A 1 297 ? -3.682 -6.145 10.727 1 96.38 297 SER A C 1
ATOM 2509 O O . SER A 1 297 ? -3.467 -5.559 9.664 1 96.38 297 SER A O 1
ATOM 2511 N N . ARG A 1 298 ? -2.791 -6.797 11.336 1 94.44 298 ARG A N 1
ATOM 2512 C CA . ARG A 1 298 ? -1.421 -6.852 10.844 1 94.44 298 ARG A CA 1
ATOM 2513 C C . ARG A 1 298 ? -1.346 -7.605 9.516 1 94.44 298 ARG A C 1
ATOM 2515 O O . ARG A 1 298 ? -0.523 -7.28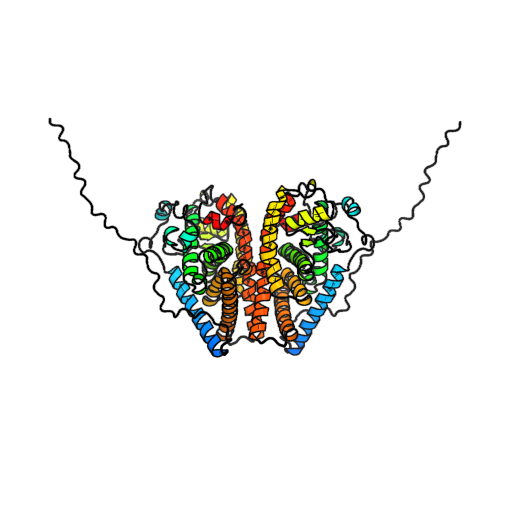5 8.656 1 94.44 298 ARG A O 1
ATOM 2522 N N . PHE A 1 299 ? -2.191 -8.641 9.43 1 96.38 299 PHE A N 1
ATOM 2523 C CA . PHE A 1 299 ? -2.279 -9.344 8.156 1 96.38 299 PHE A CA 1
ATOM 2524 C C . PHE A 1 299 ? -2.635 -8.375 7.031 1 96.38 299 PHE A C 1
ATOM 2526 O O . PHE A 1 299 ? -2.002 -8.383 5.973 1 96.38 299 PHE A O 1
ATOM 2533 N N . LEU A 1 300 ? -3.582 -7.527 7.297 1 95.88 300 LEU A N 1
ATOM 2534 C CA . LEU A 1 300 ? -4.035 -6.582 6.285 1 95.88 300 LEU A CA 1
ATOM 2535 C C . LEU A 1 300 ? -2.971 -5.527 6.008 1 95.88 300 LEU A C 1
ATOM 2537 O O . LEU A 1 300 ? -2.857 -5.031 4.887 1 95.88 300 LEU A O 1
ATOM 2541 N N . LEU A 1 301 ? -2.156 -5.27 6.98 1 92.94 301 LEU A N 1
ATOM 2542 C CA . LEU A 1 301 ? -1.103 -4.27 6.836 1 92.94 301 LEU A CA 1
ATOM 2543 C C . LEU A 1 301 ? 0.063 -4.824 6.02 1 92.94 301 LEU A C 1
ATOM 2545 O O . LEU A 1 301 ? 0.996 -4.09 5.688 1 92.94 301 LEU A O 1
ATOM 2549 N N . LEU A 1 302 ? 0.015 -6.066 5.656 1 92.12 302 LEU A N 1
ATOM 2550 C CA . LEU A 1 302 ? 1.002 -6.621 4.734 1 92.12 302 LEU A CA 1
ATOM 2551 C C . LEU A 1 302 ? 0.787 -6.086 3.324 1 92.12 302 LEU A C 1
ATOM 2553 O O . LEU A 1 302 ? 1.736 -5.98 2.543 1 92.12 302 LEU A O 1
ATOM 2557 N N . LEU A 1 303 ? -0.427 -5.75 3.047 1 90.56 303 LEU A N 1
ATOM 2558 C CA . LEU A 1 303 ? -0.774 -5.367 1.684 1 90.56 303 LEU A CA 1
ATOM 2559 C C . LEU A 1 303 ? -0.062 -4.078 1.283 1 90.56 303 LEU A C 1
ATOM 2561 O O . LEU A 1 303 ? 0.548 -4.008 0.214 1 90.56 303 LEU A O 1
ATOM 2565 N N . PRO A 1 304 ? -0.084 -3.049 2.113 1 86.81 304 PRO A N 1
ATOM 2566 C CA . PRO A 1 304 ? 0.683 -1.862 1.728 1 86.81 304 PRO A CA 1
ATOM 2567 C C . PRO A 1 304 ? 2.174 -2.15 1.563 1 86.81 304 PRO A C 1
ATOM 2569 O O . PRO A 1 304 ? 2.838 -1.531 0.728 1 86.81 304 PRO A O 1
ATOM 2572 N N . LYS A 1 305 ? 2.654 -3.064 2.236 1 83.94 305 LYS A N 1
ATOM 2573 C CA . LYS A 1 305 ? 4.062 -3.432 2.131 1 83.94 305 LYS A CA 1
ATOM 2574 C C . LYS A 1 305 ? 4.352 -4.141 0.809 1 83.94 305 LYS A C 1
ATOM 2576 O O . LYS A 1 305 ? 5.316 -3.809 0.119 1 83.94 305 LYS A O 1
ATOM 2581 N N . ILE A 1 306 ? 3.49 -5 0.499 1 81.81 306 ILE A N 1
ATOM 2582 C CA . ILE A 1 306 ? 3.65 -5.758 -0.739 1 81.81 306 ILE A CA 1
ATOM 2583 C C . ILE A 1 306 ? 3.455 -4.832 -1.938 1 81.81 306 ILE A C 1
ATOM 2585 O O . ILE A 1 306 ? 4.141 -4.973 -2.955 1 81.81 306 ILE A O 1
ATOM 2589 N N . CYS A 1 307 ? 2.609 -3.926 -1.775 1 76 307 CYS A N 1
ATOM 2590 C CA . CYS A 1 307 ? 2.32 -3 -2.865 1 76 307 CYS A CA 1
ATOM 2591 C C . CYS A 1 307 ? 3.494 -2.059 -3.105 1 76 307 CYS A C 1
ATOM 2593 O O . CYS A 1 307 ? 3.615 -1.474 -4.184 1 76 307 CYS A O 1
ATOM 2595 N N . GLN A 1 308 ? 4.309 -1.886 -2.125 1 68.19 308 GLN A N 1
ATOM 2596 C CA . GLN A 1 308 ? 5.516 -1.092 -2.34 1 68.19 308 GLN A CA 1
ATOM 2597 C C . GLN A 1 308 ? 6.391 -1.705 -3.428 1 68.19 308 GLN A C 1
ATOM 2599 O O . GLN A 1 308 ? 7.234 -1.021 -4.012 1 68.19 308 GLN A O 1
ATOM 2604 N N . ALA A 1 309 ? 6.117 -3.02 -3.576 1 62.84 309 ALA A N 1
ATOM 2605 C CA . ALA A 1 309 ? 6.812 -3.695 -4.668 1 62.84 309 ALA A CA 1
ATOM 2606 C C . ALA A 1 309 ? 6.613 -2.953 -5.988 1 62.84 309 ALA A C 1
ATOM 2608 O O . ALA A 1 309 ? 7.469 -3.018 -6.875 1 62.84 309 ALA A O 1
ATOM 2609 N N . TRP A 1 310 ? 5.559 -2.289 -6.023 1 60.41 310 TRP A N 1
ATOM 2610 C CA . TRP A 1 310 ? 5.254 -1.517 -7.223 1 60.41 310 TRP A CA 1
ATOM 2611 C C . TRP A 1 310 ? 6.367 -0.516 -7.52 1 60.41 310 TRP A C 1
ATOM 2613 O O . TRP A 1 310 ? 6.691 -0.264 -8.68 1 60.41 310 TRP A O 1
ATOM 2623 N N . TYR A 1 311 ? 6.902 -0.044 -6.414 1 55.84 311 TYR A N 1
ATOM 2624 C CA . TYR A 1 311 ? 8.016 0.877 -6.578 1 55.84 311 TYR A CA 1
ATOM 2625 C C . TYR A 1 311 ? 9.133 0.242 -7.398 1 55.84 311 TYR A C 1
ATOM 2627 O O . TYR A 1 311 ? 9.836 0.933 -8.141 1 55.84 311 TYR A O 1
ATOM 2635 N N . MET A 1 312 ? 9.078 -1.002 -7.199 1 53.88 312 MET A N 1
ATOM 2636 C CA . MET A 1 312 ? 10.133 -1.75 -7.871 1 53.88 312 MET A CA 1
ATOM 2637 C C . MET A 1 312 ? 9.805 -1.943 -9.352 1 53.88 312 MET A C 1
ATOM 2639 O O . MET A 1 312 ? 10.688 -2.266 -10.148 1 53.88 312 MET A O 1
ATOM 2643 N N . LYS A 1 313 ? 8.461 -1.699 -9.586 1 55.5 313 LYS A N 1
ATOM 2644 C CA . LYS A 1 313 ? 8.039 -1.868 -10.977 1 55.5 313 LYS A CA 1
ATOM 2645 C C . LYS A 1 313 ? 8.852 -0.979 -11.914 1 55.5 313 LYS A C 1
ATOM 2647 O O . LYS A 1 313 ? 9.336 -1.437 -12.945 1 55.5 313 LYS A O 1
ATOM 2652 N N . SER A 1 314 ? 8.828 0.356 -11.516 1 50.62 314 SER A N 1
ATOM 2653 C CA . SER A 1 314 ? 9.586 1.288 -12.352 1 50.62 314 SER A CA 1
ATOM 2654 C C . SER A 1 314 ? 11.062 0.913 -12.391 1 50.62 314 SER A C 1
ATOM 2656 O O . SER A 1 314 ? 11.711 1.042 -13.438 1 50.62 314 SER A O 1
ATOM 2658 N N . ASP A 1 315 ? 11.469 0.438 -11.328 1 48.91 315 ASP A N 1
ATOM 2659 C CA . ASP A 1 315 ? 12.867 0.031 -11.273 1 48.91 315 ASP A CA 1
ATOM 2660 C C . ASP A 1 315 ? 13.086 -1.285 -12.016 1 48.91 315 ASP A C 1
ATOM 2662 O O . ASP A 1 315 ? 14.172 -1.524 -12.555 1 48.91 315 ASP A O 1
ATOM 2666 N N . MET A 1 316 ? 12.039 -2.02 -11.898 1 49.59 316 MET A N 1
ATOM 2667 C CA . MET A 1 316 ? 12.117 -3.275 -12.641 1 49.59 316 MET A CA 1
ATOM 2668 C C . MET A 1 316 ? 12.273 -3.021 -14.133 1 49.59 316 MET A C 1
ATOM 2670 O O . MET A 1 316 ? 12.945 -3.785 -14.836 1 49.59 316 MET A O 1
ATOM 2674 N N . HIS A 1 317 ? 11.531 -1.994 -14.547 1 49.34 317 HIS A N 1
ATOM 2675 C CA . HIS A 1 317 ? 11.859 -1.588 -15.914 1 49.34 317 HIS A CA 1
ATOM 2676 C C . HIS A 1 317 ? 13.367 -1.447 -16.094 1 49.34 317 HIS A C 1
ATOM 2678 O O . HIS A 1 317 ? 13.914 -1.877 -17.109 1 49.34 317 HIS A O 1
ATOM 2684 N N . LEU A 1 318 ? 13.805 -0.801 -15.102 1 45.81 318 LEU A N 1
ATOM 2685 C CA . LEU A 1 318 ? 15.25 -0.646 -15.141 1 45.81 318 LEU A CA 1
ATOM 2686 C C . LEU A 1 318 ? 15.945 -2.002 -15.086 1 45.81 318 LEU A C 1
ATOM 2688 O O . LEU A 1 318 ? 16.906 -2.244 -15.812 1 45.81 318 LEU A O 1
ATOM 2692 N N . LEU A 1 319 ? 15.445 -2.76 -14.219 1 47.59 319 LEU A N 1
ATOM 2693 C CA . LEU A 1 319 ? 16.062 -4.078 -14.109 1 47.59 319 LEU A CA 1
ATOM 2694 C C . LEU A 1 319 ? 15.922 -4.852 -15.422 1 47.59 319 LEU A C 1
ATOM 2696 O O . LEU A 1 319 ? 16.859 -5.516 -15.859 1 47.59 319 LEU A O 1
ATOM 2700 N N . MET A 1 320 ? 14.711 -4.703 -15.906 1 50.94 320 MET A N 1
ATOM 2701 C CA . MET A 1 320 ? 14.5 -5.387 -17.172 1 50.94 320 MET A CA 1
ATOM 2702 C C . MET A 1 320 ? 15.359 -4.762 -18.281 1 50.94 320 MET A C 1
ATOM 2704 O O . MET A 1 320 ? 15.875 -5.469 -19.141 1 50.94 320 MET A O 1
ATOM 2708 N N . SER A 1 321 ? 15.266 -3.385 -18.234 1 48.16 321 SER A N 1
ATOM 2709 C CA . SER A 1 321 ? 16.141 -2.727 -19.203 1 48.16 321 SER A CA 1
ATOM 2710 C C . SER A 1 321 ? 17.594 -3.139 -18.984 1 48.16 321 SER A C 1
ATOM 2712 O O . SER A 1 321 ? 18.391 -3.168 -19.938 1 48.16 321 SER A O 1
ATOM 2714 N N . MET A 1 322 ? 17.922 -3.168 -17.781 1 41.62 322 MET A N 1
ATOM 2715 C CA . MET A 1 322 ? 19.281 -3.574 -17.438 1 41.62 322 MET A CA 1
ATOM 2716 C C . MET A 1 322 ? 19.609 -4.941 -18.031 1 41.62 322 MET A C 1
ATOM 2718 O O . MET A 1 322 ? 20.766 -5.234 -18.328 1 41.62 322 MET A O 1
ATOM 2722 N N . PHE A 1 323 ? 18.734 -5.777 -17.672 1 40.88 323 PHE A N 1
ATOM 2723 C CA . PHE A 1 323 ? 19.078 -7.121 -18.109 1 40.88 323 PHE A CA 1
ATOM 2724 C C . PHE A 1 323 ? 18.969 -7.238 -19.625 1 40.88 323 PHE A C 1
ATOM 2726 O O . PHE A 1 323 ? 19.188 -8.312 -20.188 1 40.88 323 PHE A O 1
ATOM 2733 N N . GLY A 1 324 ? 19.094 -6.316 -20.438 1 40.84 324 GLY A N 1
ATOM 2734 C CA . GLY A 1 324 ? 19.219 -6.273 -21.891 1 40.84 324 GLY A CA 1
ATOM 2735 C C . GLY A 1 324 ? 18 -5.672 -22.562 1 40.84 324 GLY A C 1
ATOM 2736 O O . GLY A 1 324 ? 16.922 -5.598 -21.969 1 40.84 324 GLY A O 1
ATOM 2737 N N . GLY A 1 325 ? 18.172 -4.758 -23.594 1 42.53 325 GLY A N 1
ATOM 2738 C CA . GLY A 1 325 ? 17.484 -4.172 -24.734 1 42.53 325 GLY A CA 1
ATOM 2739 C C . GLY A 1 325 ? 16.172 -4.859 -25.047 1 42.53 325 GLY A C 1
ATOM 2740 O O . GLY A 1 325 ? 15.648 -4.719 -26.156 1 42.53 325 GLY A O 1
ATOM 2741 N N . THR A 1 326 ? 15.969 -5.957 -24.5 1 44.84 326 THR A N 1
ATOM 2742 C CA . THR A 1 326 ? 14.992 -6.828 -25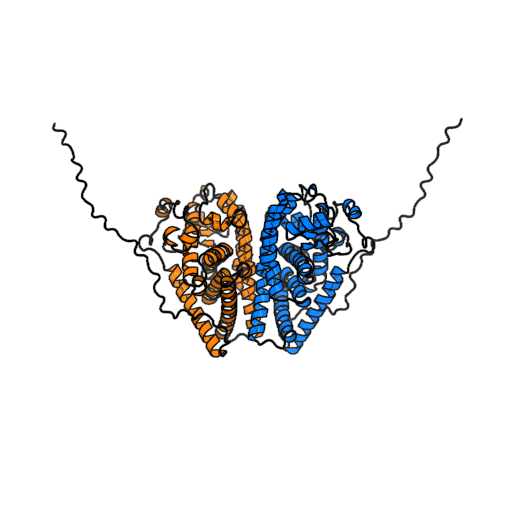.141 1 44.84 326 THR A CA 1
ATOM 2743 C C . THR A 1 326 ? 13.617 -6.168 -25.156 1 44.84 326 THR A C 1
ATOM 2745 O O . THR A 1 326 ? 13.273 -5.402 -24.25 1 44.84 326 THR A O 1
ATOM 2748 N N . ASN A 1 327 ? 13.078 -6.098 -26.297 1 47.12 327 ASN A N 1
ATOM 2749 C CA . ASN A 1 327 ? 11.766 -5.73 -26.828 1 47.12 327 ASN A CA 1
ATOM 2750 C C . ASN A 1 327 ? 10.641 -6.242 -25.922 1 47.12 327 ASN A C 1
ATOM 2752 O O . ASN A 1 327 ? 10.242 -7.402 -26.031 1 47.12 327 ASN A O 1
ATOM 2756 N N . ILE A 1 328 ? 10.672 -5.93 -24.688 1 51.78 328 ILE A N 1
ATOM 2757 C CA . ILE A 1 328 ? 9.492 -6.27 -23.906 1 51.78 328 ILE A CA 1
ATOM 2758 C C . ILE A 1 328 ? 8.234 -5.941 -24.703 1 51.78 328 ILE A C 1
ATOM 2760 O O . ILE A 1 328 ? 7.828 -4.777 -24.781 1 51.78 328 ILE A O 1
ATOM 2764 N N . ASP A 1 329 ? 8.023 -6.641 -25.641 1 58.94 329 ASP A N 1
ATOM 2765 C CA . ASP A 1 329 ? 6.793 -6.488 -26.406 1 58.94 329 ASP A CA 1
ATOM 2766 C C . ASP A 1 329 ? 5.691 -7.395 -25.875 1 58.94 329 ASP A C 1
ATOM 2768 O O . ASP A 1 329 ? 5.934 -8.227 -25 1 58.94 329 ASP A O 1
ATOM 2772 N N . GLY A 1 330 ? 4.562 -7.062 -26.047 1 66.88 330 GLY A N 1
ATOM 2773 C CA . GLY A 1 330 ? 3.389 -7.863 -25.734 1 66.88 330 GLY A CA 1
ATOM 2774 C C . GLY A 1 330 ? 2.889 -7.676 -24.312 1 66.88 330 GLY A C 1
ATOM 2775 O O . GLY A 1 330 ? 2.672 -6.547 -23.875 1 66.88 330 GLY A O 1
ATOM 2776 N N . ILE A 1 331 ? 2.801 -8.797 -23.547 1 73.25 331 ILE A N 1
ATOM 2777 C CA . ILE A 1 331 ? 2.127 -8.836 -22.25 1 73.25 331 ILE A CA 1
ATOM 2778 C C . ILE A 1 331 ? 2.955 -8.078 -21.219 1 73.25 331 ILE A C 1
ATOM 2780 O O . ILE A 1 331 ? 2.422 -7.258 -20.469 1 73.25 331 ILE A O 1
ATOM 2784 N N . PRO A 1 332 ? 4.277 -8.25 -21.266 1 67.12 332 PRO A N 1
ATOM 2785 C CA . PRO A 1 332 ? 5.043 -7.512 -20.25 1 67.12 332 PRO A CA 1
ATOM 2786 C C . PRO A 1 332 ? 4.918 -5.996 -20.406 1 67.12 332 PRO A C 1
ATOM 2788 O O . PRO A 1 332 ? 4.852 -5.273 -19.422 1 67.12 332 PRO A O 1
ATOM 2791 N N . LYS A 1 333 ? 4.781 -5.633 -21.688 1 65.94 333 LYS A N 1
ATOM 2792 C CA . LYS A 1 333 ? 4.613 -4.203 -21.922 1 65.94 333 LYS A CA 1
ATOM 2793 C C . LYS A 1 333 ? 3.258 -3.715 -21.438 1 65.94 333 LYS A C 1
ATOM 2795 O O . LYS A 1 333 ? 3.16 -2.646 -20.828 1 65.94 333 LYS A O 1
ATOM 2800 N N . GLU A 1 334 ? 2.252 -4.496 -21.656 1 71.12 334 GLU A N 1
ATOM 2801 C CA . GLU A 1 334 ? 0.907 -4.133 -21.219 1 71.12 334 GLU A CA 1
ATOM 2802 C C . GLU A 1 334 ? 0.81 -4.113 -19.703 1 71.12 334 GLU A C 1
ATOM 2804 O O . GLU A 1 334 ? 0.102 -3.279 -19.125 1 71.12 334 GLU A O 1
ATOM 2809 N N . LEU A 1 335 ? 1.537 -4.949 -19.156 1 74 335 LEU A N 1
ATOM 2810 C CA . LEU A 1 335 ? 1.429 -5.094 -17.703 1 74 335 LEU A CA 1
ATOM 2811 C C . LEU A 1 335 ? 2.275 -4.047 -16.984 1 74 335 LEU A C 1
ATOM 2813 O O . LEU A 1 335 ? 1.914 -3.586 -15.906 1 74 335 LEU A O 1
ATOM 2817 N N . LEU A 1 336 ? 3.395 -3.672 -17.609 1 62.62 336 LEU A N 1
ATOM 2818 C CA . LEU A 1 336 ? 4.332 -2.791 -16.922 1 62.62 336 LEU A CA 1
ATOM 2819 C C . LEU A 1 336 ? 4.043 -1.329 -17.25 1 62.62 336 LEU A C 1
ATOM 2821 O O . LEU A 1 336 ? 4.316 -0.441 -16.438 1 62.62 336 LEU A O 1
ATOM 2825 N N . PHE A 1 337 ? 3.615 -1 -18.594 1 54.28 337 PHE A N 1
ATOM 2826 C CA . PHE A 1 337 ? 3.535 0.388 -19.031 1 54.28 337 PHE A CA 1
ATOM 2827 C C . PHE A 1 337 ? 2.084 0.843 -19.125 1 54.28 337 PHE A C 1
ATOM 2829 O O . PHE A 1 337 ? 1.81 1.99 -19.484 1 54.28 337 PHE A O 1
ATOM 2836 N N . SER A 1 338 ? 1.092 0.147 -19.219 1 47.56 338 SER A N 1
ATOM 2837 C CA . SER A 1 338 ? -0.263 0.572 -19.547 1 47.56 338 SER A CA 1
ATOM 2838 C C . SER A 1 338 ? -0.739 1.687 -18.625 1 47.56 338 SER A C 1
ATOM 2840 O O . SER A 1 338 ? -1.898 2.104 -18.688 1 47.56 338 SER A O 1
ATOM 2842 N N . SER A 1 339 ? -0.34 2.102 -17.625 1 42.66 339 SER A N 1
ATOM 2843 C CA . SER A 1 339 ? -1.138 3.273 -17.281 1 42.66 339 SER A CA 1
ATOM 2844 C C . SER A 1 339 ? -1.104 4.312 -18.406 1 42.66 339 SER A C 1
ATOM 2846 O O . SER A 1 339 ? -2.027 5.117 -18.531 1 42.66 339 SER A O 1
ATOM 2848 N N . ASN A 1 340 ? -0.023 4.781 -18.891 1 34.47 340 ASN A N 1
ATOM 2849 C CA . ASN A 1 340 ? 0.146 6.059 -19.562 1 34.47 340 ASN A CA 1
ATOM 2850 C C . ASN A 1 340 ? -0.409 6.008 -20.984 1 34.47 340 ASN A C 1
ATOM 2852 O O . ASN A 1 340 ? -0.75 7.047 -21.562 1 34.47 340 ASN A O 1
ATOM 2856 N N . THR A 1 341 ? -0.05 5.082 -21.938 1 29.72 341 THR A N 1
ATOM 2857 C CA . THR A 1 341 ? 0.001 5.383 -23.359 1 29.72 341 THR A CA 1
ATOM 2858 C C . THR A 1 341 ? -1.375 5.215 -24 1 29.72 341 THR A C 1
ATOM 2860 O O . THR A 1 341 ? -1.522 5.355 -25.219 1 29.72 341 THR A O 1
ATOM 2863 N N . ASN A 1 342 ? -2.307 4.559 -23.594 1 28.8 342 ASN A N 1
ATOM 2864 C CA . ASN A 1 342 ? -3.301 4.574 -24.672 1 28.8 342 ASN A CA 1
ATOM 2865 C C . ASN A 1 342 ? -3.734 5.996 -25.016 1 28.8 342 ASN A C 1
ATOM 2867 O O . ASN A 1 342 ? -4.793 6.199 -25.609 1 28.8 342 ASN A O 1
ATOM 2871 N N . ALA A 1 343 ? -3.211 7.109 -24.641 1 22.77 343 ALA A N 1
ATOM 2872 C CA . ALA A 1 343 ? -3.643 8.086 -25.625 1 22.77 343 ALA A CA 1
ATOM 2873 C C . ALA A 1 343 ? -2.879 7.914 -26.938 1 22.77 343 ALA A C 1
ATOM 2875 O O . ALA A 1 343 ? -1.677 7.637 -26.922 1 22.77 343 ALA A O 1
ATOM 2876 N N . MET B 1 1 ? 25.938 79 -5.672 1 26.78 1 MET B N 1
ATOM 2877 C CA . MET B 1 1 ? 24.875 78.375 -4.918 1 26.78 1 MET B CA 1
ATOM 2878 C C . MET B 1 1 ? 25.406 77.125 -4.191 1 26.78 1 MET B C 1
ATOM 2880 O O . MET B 1 1 ? 26.047 76.25 -4.801 1 26.78 1 MET B O 1
ATOM 2884 N N . LYS B 1 2 ? 25.453 77.062 -2.85 1 27.94 2 LYS B N 1
ATOM 2885 C CA . LYS B 1 2 ? 26.188 76.312 -1.795 1 27.94 2 LYS B CA 1
ATOM 2886 C C . LYS B 1 2 ? 25.797 74.875 -1.738 1 27.94 2 LYS B C 1
ATOM 2888 O O . LYS B 1 2 ? 24.609 74.562 -1.604 1 27.94 2 LYS B O 1
ATOM 2893 N N . GLN B 1 3 ? 26.484 73.812 -2.211 1 28.42 3 GLN B N 1
ATOM 2894 C CA . GLN B 1 3 ? 26.375 72.375 -2.371 1 28.42 3 GLN B CA 1
ATOM 2895 C C . GLN B 1 3 ? 26.312 71.688 -1.017 1 28.42 3 GLN B C 1
ATOM 2897 O O . GLN B 1 3 ? 27.328 71.5 -0.349 1 28.42 3 GLN B O 1
ATOM 2902 N N . GLU B 1 4 ? 25.344 72 -0.147 1 24.92 4 GLU B N 1
ATOM 2903 C CA . GLU B 1 4 ? 25.281 71.438 1.218 1 24.92 4 GLU B CA 1
ATOM 2904 C C . GLU B 1 4 ? 25.359 69.938 1.236 1 24.92 4 GLU B C 1
ATOM 2906 O O . GLU B 1 4 ? 24.688 69.25 0.451 1 24.92 4 GLU B O 1
ATOM 2911 N N . ASN B 1 5 ? 26.375 69.25 1.933 1 25.62 5 ASN B N 1
ATOM 2912 C CA . ASN B 1 5 ? 26.891 67.938 2.291 1 25.62 5 ASN B CA 1
ATOM 2913 C C . ASN B 1 5 ? 25.875 67.125 3.09 1 25.62 5 ASN B C 1
ATOM 2915 O O . ASN B 1 5 ? 25.531 67.5 4.219 1 25.62 5 ASN B O 1
ATOM 2919 N N . LEU B 1 6 ? 24.75 66.625 2.523 1 27.06 6 LEU B N 1
ATOM 2920 C CA . LEU B 1 6 ? 23.719 65.938 3.264 1 27.06 6 LEU B CA 1
ATOM 2921 C C . LEU B 1 6 ? 24.328 64.812 4.105 1 27.06 6 LEU B C 1
ATOM 2923 O O . LEU B 1 6 ? 24.828 63.812 3.562 1 27.06 6 LEU B O 1
ATOM 2927 N N . ARG B 1 7 ? 25 65.062 5.238 1 23.73 7 ARG B N 1
ATOM 2928 C CA . ARG B 1 7 ? 25.516 64.312 6.375 1 23.73 7 ARG B CA 1
ATOM 2929 C C . ARG B 1 7 ? 24.578 63.188 6.758 1 23.73 7 ARG B C 1
ATOM 2931 O O . ARG B 1 7 ? 23.359 63.375 6.84 1 23.73 7 ARG B O 1
ATOM 2938 N N . ASP B 1 8 ? 25.016 61.812 6.793 1 25.34 8 ASP B N 1
ATOM 2939 C CA . ASP B 1 8 ? 24.719 60.406 6.969 1 25.34 8 ASP B CA 1
ATOM 2940 C C . ASP B 1 8 ? 24.234 60.094 8.383 1 25.34 8 ASP B C 1
ATOM 2942 O O . ASP B 1 8 ? 25.031 60.031 9.32 1 25.34 8 ASP B O 1
ATOM 2946 N N . THR B 1 9 ? 23.375 60.781 8.961 1 23.94 9 THR B N 1
ATOM 2947 C CA . THR B 1 9 ? 22.953 60.469 10.32 1 23.94 9 THR B CA 1
ATOM 2948 C C . THR B 1 9 ? 22.5 59 10.43 1 23.94 9 THR B C 1
ATOM 2950 O O . THR B 1 9 ? 21.422 58.656 9.953 1 23.94 9 THR B O 1
ATOM 2953 N N . ARG B 1 10 ? 23.422 57.969 10.539 1 29.28 10 ARG B N 1
ATOM 2954 C CA . ARG B 1 10 ? 23.312 56.594 11.016 1 29.28 10 ARG B CA 1
ATOM 2955 C C . ARG B 1 10 ? 22.594 56.531 12.359 1 29.28 10 ARG B C 1
ATOM 2957 O O . ARG B 1 10 ? 23.156 56.906 13.391 1 29.28 10 ARG B O 1
ATOM 2964 N N . LYS B 1 11 ? 21.312 56.906 12.328 1 27.94 11 LYS B N 1
ATOM 2965 C CA . LYS B 1 11 ? 20.609 56.688 13.586 1 27.94 11 LYS B CA 1
ATOM 2966 C C . LYS B 1 11 ? 20.922 55.281 14.141 1 27.94 11 LYS B C 1
ATOM 2968 O O . LYS B 1 11 ? 21.031 54.312 13.383 1 27.94 11 LYS B O 1
ATOM 2973 N N . GLN B 1 12 ? 21.484 55.125 15.273 1 28.67 12 GLN B N 1
ATOM 2974 C CA . GLN B 1 12 ? 21.734 53.969 16.156 1 28.67 12 GLN B CA 1
ATOM 2975 C C . GLN B 1 12 ? 20.484 53.094 16.297 1 28.67 12 GLN B C 1
ATOM 2977 O O . GLN B 1 12 ? 19.547 53.469 17 1 28.67 12 GLN B O 1
ATOM 2982 N N . ASP B 1 13 ? 19.859 52.656 15.273 1 27.48 13 ASP B N 1
ATOM 2983 C CA . ASP B 1 13 ? 18.688 51.812 15.414 1 27.48 13 ASP B CA 1
ATOM 2984 C C . ASP B 1 13 ? 18.984 50.656 16.375 1 27.48 13 ASP B C 1
ATOM 2986 O O . ASP B 1 13 ? 19.922 49.875 16.156 1 27.48 13 ASP B O 1
ATOM 2990 N N . ASP B 1 14 ? 18.672 50.75 17.609 1 30.73 14 ASP B N 1
ATOM 2991 C CA . ASP B 1 14 ? 18.625 49.75 18.641 1 30.73 14 ASP B CA 1
ATOM 2992 C C . ASP B 1 14 ? 18.156 48.406 18.078 1 30.73 14 ASP B C 1
ATOM 2994 O O . ASP B 1 14 ? 17.094 48.312 17.469 1 30.73 14 ASP B O 1
ATOM 2998 N N . GLU B 1 15 ? 19.031 47.5 17.766 1 31.22 15 GLU B N 1
ATOM 2999 C CA . GLU B 1 15 ? 18.984 46.094 17.422 1 31.22 15 GLU B CA 1
ATOM 3000 C C . GLU B 1 15 ? 18 45.344 18.344 1 31.22 15 GLU B C 1
ATOM 3002 O O . GLU B 1 15 ? 18.344 45 19.469 1 31.22 15 GLU B O 1
ATOM 3007 N N . ILE B 1 16 ? 16.719 45.812 18.469 1 32.53 16 ILE B N 1
ATOM 3008 C CA . ILE B 1 16 ? 15.836 44.906 19.172 1 32.53 16 ILE B CA 1
ATOM 3009 C C . ILE B 1 16 ? 16.094 43.469 18.703 1 32.53 16 ILE B C 1
ATOM 3011 O O . ILE B 1 16 ? 15.922 43.156 17.516 1 32.53 16 ILE B O 1
ATOM 3015 N N . GLN B 1 17 ? 17.047 42.812 19.25 1 29.44 17 GLN B N 1
ATOM 3016 C CA . GLN B 1 17 ? 17.266 41.375 19.203 1 29.44 17 GLN B CA 1
ATOM 3017 C C . GLN B 1 17 ? 15.945 40.625 19.328 1 29.44 17 GLN B C 1
ATOM 3019 O O . GLN B 1 17 ? 15.43 40.438 20.438 1 29.44 17 GLN B O 1
ATOM 3024 N N . ASP B 1 18 ? 14.914 40.938 18.562 1 29.23 18 ASP B N 1
ATOM 3025 C CA . ASP B 1 18 ? 13.75 40.062 18.609 1 29.23 18 ASP B CA 1
ATOM 3026 C C . ASP B 1 18 ? 14.156 38.594 18.516 1 29.23 18 ASP B C 1
ATOM 3028 O O . ASP B 1 18 ? 14.609 38.125 17.453 1 29.23 18 ASP B O 1
ATOM 3032 N N . SER B 1 19 ? 14.664 38.062 19.594 1 29.25 19 SER B N 1
ATOM 3033 C CA . SER B 1 19 ? 14.789 36.625 19.719 1 29.25 19 SER B CA 1
ATOM 3034 C C . SER B 1 19 ? 13.594 35.906 19.094 1 29.25 19 SER B C 1
ATOM 3036 O O . SER B 1 19 ? 12.445 36.281 19.328 1 29.25 19 SER B O 1
ATOM 3038 N N . PRO B 1 20 ? 13.75 35.344 17.984 1 31.92 20 PRO B N 1
ATOM 3039 C CA . PRO B 1 20 ? 12.617 34.594 17.422 1 31.92 20 PRO B CA 1
ATOM 3040 C C . PRO B 1 20 ? 11.836 33.812 18.484 1 31.92 20 PRO B C 1
ATOM 3042 O O . PRO B 1 20 ? 12.43 33.062 19.25 1 31.92 20 PRO B O 1
ATOM 3045 N N . GLN B 1 21 ? 10.875 34.438 19.109 1 29.75 21 GLN B N 1
ATOM 3046 C CA . GLN B 1 21 ? 9.984 33.719 20.016 1 29.75 21 GLN B CA 1
ATOM 3047 C C . GLN B 1 21 ? 9.734 32.281 19.547 1 29.75 21 GLN B C 1
ATOM 3049 O O . GLN B 1 21 ? 9.195 32.094 18.453 1 29.75 21 GLN B O 1
ATOM 3054 N N . THR B 1 22 ? 10.609 31.422 19.875 1 33.72 22 THR B N 1
ATOM 3055 C CA . THR B 1 22 ? 10.352 29.984 19.719 1 33.72 22 THR B CA 1
ATOM 3056 C C . THR B 1 22 ? 8.914 29.656 20.094 1 33.72 22 THR B C 1
ATOM 3058 O O . THR B 1 22 ? 8.484 29.891 21.219 1 33.72 22 THR B O 1
ATOM 3061 N N . CYS B 1 23 ? 8.039 29.984 19.297 1 33.44 23 CYS B N 1
ATOM 3062 C CA . CYS B 1 23 ? 6.68 29.531 19.578 1 33.44 23 CYS B CA 1
ATOM 3063 C C . CYS B 1 23 ? 6.684 28.141 20.188 1 33.44 23 CYS B C 1
ATOM 3065 O O . CYS B 1 23 ? 6.914 27.156 19.484 1 33.44 23 CYS B O 1
ATOM 3067 N N . GLU B 1 24 ? 7.066 28.062 21.469 1 37.75 24 GLU B N 1
ATOM 3068 C CA . GLU B 1 24 ? 6.922 26.812 22.203 1 37.75 24 GLU B CA 1
ATOM 3069 C C . GLU B 1 24 ? 5.566 26.172 21.938 1 37.75 24 GLU B C 1
ATOM 3071 O O . GLU B 1 24 ? 4.551 26.859 21.844 1 37.75 24 GLU B O 1
ATOM 3076 N N . LEU B 1 25 ? 5.477 25.141 21.219 1 36.41 25 LEU B N 1
ATOM 3077 C CA . LEU B 1 25 ? 4.25 24.375 21.125 1 36.41 25 LEU B CA 1
ATOM 3078 C C . LEU B 1 25 ? 3.512 24.344 22.453 1 36.41 25 LEU B C 1
ATOM 3080 O O . LEU B 1 25 ? 4.133 24.188 23.516 1 36.41 25 LEU B O 1
ATOM 3084 N N . PRO B 1 26 ? 2.449 25.031 22.562 1 35.5 26 PRO B N 1
ATOM 3085 C CA . PRO B 1 26 ? 1.735 24.938 23.844 1 35.5 26 PRO B CA 1
ATOM 3086 C C . PRO B 1 26 ? 1.737 23.531 24.422 1 35.5 26 PRO B C 1
ATOM 3088 O O . PRO B 1 26 ? 1.785 22.547 23.672 1 35.5 26 PRO B O 1
ATOM 3091 N N . SER B 1 27 ? 2.252 23.391 25.656 1 38.72 27 SER B N 1
ATOM 3092 C CA . SER B 1 27 ? 2.064 22.172 26.453 1 38.72 27 SER B CA 1
ATOM 3093 C C . SER B 1 27 ? 0.636 21.656 26.328 1 38.72 27 SER B C 1
ATOM 3095 O O . SER B 1 27 ? -0.313 22.344 26.719 1 38.72 27 SER B O 1
ATOM 3097 N N . LEU B 1 28 ? 0.284 21.125 25.25 1 36.88 28 LEU B N 1
ATOM 3098 C CA . LEU B 1 28 ? -1.056 20.547 25.266 1 36.88 28 LEU B CA 1
ATOM 3099 C C . LEU B 1 28 ? -1.373 19.938 26.625 1 36.88 28 LEU B C 1
ATOM 3101 O O . LEU B 1 28 ? -0.577 19.172 27.172 1 36.88 28 LEU B O 1
ATOM 3105 N N . PRO B 1 29 ? -2.1 20.578 27.406 1 39.44 29 PRO B N 1
ATOM 3106 C CA . PRO B 1 29 ? -2.488 20.016 28.688 1 39.44 29 PRO B CA 1
ATOM 3107 C C . PRO B 1 29 ? -2.869 18.531 28.594 1 39.44 29 PRO B C 1
ATOM 3109 O O . PRO B 1 29 ? -3.422 17.969 29.547 1 39.44 29 PRO B O 1
ATOM 3112 N N . ILE B 1 30 ? -2.99 18.094 27.484 1 38.41 30 ILE B N 1
ATOM 3113 C CA . ILE B 1 30 ? -3.568 16.75 27.484 1 38.41 30 ILE B CA 1
ATOM 3114 C C . ILE B 1 30 ? -2.531 15.742 27.969 1 38.41 30 ILE B C 1
ATOM 3116 O O . ILE B 1 30 ? -1.371 15.781 27.547 1 38.41 30 ILE B O 1
ATOM 3120 N N . GLU B 1 31 ? -2.82 15.156 29.016 1 37.09 31 GLU B N 1
ATOM 3121 C CA . GLU B 1 31 ? -2.033 14.062 29.562 1 37.09 31 GLU B CA 1
ATOM 3122 C C . GLU B 1 31 ? -1.449 13.188 28.453 1 37.09 31 GLU B C 1
ATOM 3124 O O . GLU B 1 31 ? -2.18 12.703 27.594 1 37.09 31 GLU B O 1
ATOM 3129 N N . LYS B 1 32 ? -0.225 13.594 28.156 1 40.91 32 LYS B N 1
ATOM 3130 C CA . LYS B 1 32 ? 0.511 12.711 27.266 1 40.91 32 LYS B CA 1
ATOM 3131 C C . LYS B 1 32 ? 0.117 11.25 27.484 1 40.91 32 LYS B C 1
ATOM 3133 O O . LYS B 1 32 ? 0.081 10.773 28.625 1 40.91 32 LYS B O 1
ATOM 3138 N N . PRO B 1 33 ? -0.531 10.703 26.484 1 37.91 33 PRO B N 1
ATOM 3139 C CA . PRO B 1 33 ? -0.825 9.297 26.766 1 37.91 33 PRO B CA 1
ATOM 3140 C C . PRO B 1 33 ? 0.398 8.531 27.25 1 37.91 33 PRO B C 1
ATOM 3142 O O . PRO B 1 33 ? 1.524 8.82 26.844 1 37.91 33 PRO B O 1
ATOM 3145 N N . GLN B 1 34 ? 0.37 8.094 28.484 1 37.94 34 GLN B N 1
ATOM 3146 C CA . GLN B 1 34 ? 1.396 7.238 29.062 1 37.94 34 GLN B CA 1
ATOM 3147 C C . GLN B 1 34 ? 1.857 6.172 28.078 1 37.94 34 GLN B C 1
ATOM 3149 O O . GLN B 1 34 ? 1.094 5.758 27.203 1 37.94 34 GLN B O 1
ATOM 3154 N N . PRO B 1 35 ? 3.146 6.098 27.938 1 35.34 35 PRO B N 1
ATOM 3155 C CA . PRO B 1 35 ? 3.66 5 27.125 1 35.34 35 PRO B CA 1
ATOM 3156 C C . PRO B 1 35 ? 2.881 3.701 27.328 1 35.34 35 PRO B C 1
ATOM 3158 O O . PRO B 1 35 ? 2.398 3.428 28.422 1 35.34 35 PRO B O 1
ATOM 3161 N N . THR B 1 36 ? 2.277 3.225 26.344 1 36.84 36 THR B N 1
ATOM 3162 C CA . THR B 1 36 ? 1.432 2.037 26.312 1 36.84 36 THR B CA 1
ATOM 3163 C C . THR B 1 36 ? 2.131 0.853 26.969 1 36.84 36 THR B C 1
ATOM 3165 O O . THR B 1 36 ? 3.064 0.281 26.406 1 36.84 36 THR B O 1
ATOM 3168 N N . PHE B 1 37 ? 2.443 0.884 28.219 1 34.19 37 PHE B N 1
ATOM 3169 C CA . PHE B 1 37 ? 2.803 -0.363 28.875 1 34.19 37 PHE B CA 1
ATOM 3170 C C . PHE B 1 37 ? 1.819 -1.471 28.516 1 34.19 37 PHE B C 1
ATOM 3172 O O . PHE B 1 37 ? 0.659 -1.198 28.203 1 34.19 37 PHE B O 1
ATOM 3179 N N . LEU B 1 38 ? 2.344 -2.758 28.375 1 39.72 38 LEU B N 1
ATOM 3180 C CA . LEU B 1 38 ? 2.033 -4.133 28 1 39.72 38 LEU B CA 1
ATOM 3181 C C . LEU B 1 38 ? 0.796 -4.633 28.734 1 39.72 38 LEU B C 1
ATOM 3183 O O . LEU B 1 38 ? 0.443 -5.809 28.641 1 39.72 38 LEU B O 1
ATOM 3187 N N . TYR B 1 39 ? 0.446 -4.094 29.891 1 41.47 39 TYR B N 1
ATOM 3188 C CA . TYR B 1 39 ? -0.619 -4.871 30.516 1 41.47 39 TYR B CA 1
ATOM 3189 C C . TYR B 1 39 ? -1.953 -4.621 29.828 1 41.47 39 TYR B C 1
ATOM 3191 O O . TYR B 1 39 ? -2.285 -3.482 29.5 1 41.47 39 TYR B O 1
ATOM 3199 N N . ASP B 1 40 ? -2.4 -5.645 29.141 1 55.25 40 ASP B N 1
ATOM 3200 C CA . ASP B 1 40 ? -3.746 -5.609 28.578 1 55.25 40 ASP B CA 1
ATOM 3201 C C . ASP B 1 40 ? -4.762 -5.137 29.609 1 55.25 40 ASP B C 1
ATOM 3203 O O . ASP B 1 40 ? -5.168 -5.902 30.484 1 55.25 40 ASP B O 1
ATOM 3207 N N . PRO B 1 41 ? -4.812 -3.838 29.906 1 62.97 41 PRO B N 1
ATOM 3208 C CA . PRO B 1 41 ? -5.84 -3.373 30.844 1 62.97 41 PRO B CA 1
ATOM 3209 C C . PRO B 1 41 ? -7.219 -3.953 30.531 1 62.97 41 PRO B C 1
ATOM 3211 O O . PRO B 1 41 ? -7.438 -4.504 29.453 1 62.97 41 PRO B O 1
ATOM 3214 N N . PRO B 1 42 ? -7.945 -3.934 31.641 1 67.62 42 PRO B N 1
ATOM 3215 C CA . PRO B 1 42 ? -9.344 -4.266 31.344 1 67.62 42 PRO B CA 1
ATOM 3216 C C . PRO B 1 42 ? -9.898 -3.488 30.156 1 67.62 42 PRO B C 1
ATOM 3218 O O . PRO B 1 42 ? -9.445 -2.377 29.875 1 67.62 42 PRO B O 1
ATOM 3221 N N . SER B 1 43 ? -10.797 -4.109 29.484 1 73.94 43 SER B N 1
ATOM 3222 C CA . SER B 1 43 ? -11.328 -3.609 28.219 1 73.94 43 SER B CA 1
ATOM 3223 C C . SER B 1 43 ? -11.844 -2.182 28.375 1 73.94 43 SER B C 1
ATOM 3225 O O . SER B 1 43 ? -11.641 -1.349 27.484 1 73.94 43 SER B O 1
ATOM 3227 N N . TYR B 1 44 ? -12.398 -1.849 29.578 1 78.56 44 TYR B N 1
ATOM 3228 C CA . TYR B 1 44 ? -13 -0.528 29.719 1 78.56 44 TYR B CA 1
ATOM 3229 C C . TYR B 1 44 ? -11.93 0.551 29.828 1 78.56 44 TYR B C 1
ATOM 3231 O O . TYR B 1 44 ? -12.094 1.653 29.297 1 78.56 44 TYR B O 1
ATOM 3239 N N . ILE B 1 45 ? -10.891 0.27 30.453 1 78.5 45 ILE B N 1
ATOM 3240 C CA . ILE B 1 45 ? -9.789 1.217 30.594 1 78.5 45 ILE B CA 1
ATOM 3241 C C . ILE B 1 45 ? -9.094 1.402 29.25 1 78.5 45 ILE B C 1
ATOM 3243 O O . ILE B 1 45 ? -8.742 2.523 28.875 1 78.5 45 ILE B O 1
ATOM 3247 N N . ARG B 1 46 ? -8.984 0.351 28.562 1 83.25 46 ARG B N 1
ATOM 3248 C CA . ARG B 1 46 ? -8.367 0.413 27.25 1 83.25 46 ARG B CA 1
ATOM 3249 C C . ARG B 1 46 ? -9.188 1.278 26.297 1 83.25 46 ARG B C 1
ATOM 3251 O O . ARG B 1 46 ? -8.633 2.119 25.578 1 83.25 46 ARG B O 1
ATOM 3258 N N . ILE B 1 47 ? -10.438 1.089 26.422 1 84.06 47 ILE B N 1
ATOM 3259 C CA . ILE B 1 47 ? -11.336 1.833 25.547 1 84.06 47 ILE B CA 1
ATOM 3260 C C . ILE B 1 47 ? -11.266 3.322 25.875 1 84.06 47 ILE B C 1
ATOM 3262 O O . ILE B 1 47 ? -11.203 4.164 24.969 1 84.06 47 ILE B O 1
ATOM 3266 N N . GLN B 1 48 ? -11.227 3.635 27.094 1 87.31 48 GLN B N 1
ATOM 3267 C CA . GLN B 1 48 ? -11.156 5.035 27.5 1 87.31 48 GLN B CA 1
ATOM 3268 C C . GLN B 1 48 ? -9.844 5.672 27.047 1 87.31 48 GLN B C 1
ATOM 3270 O O . GLN B 1 48 ? -9.828 6.805 26.562 1 87.31 48 GLN B O 1
ATOM 3275 N N . ARG B 1 49 ? -8.859 4.953 27.188 1 87.94 49 ARG B N 1
ATOM 3276 C CA . ARG B 1 49 ? -7.562 5.434 26.719 1 87.94 49 ARG B CA 1
ATOM 3277 C C . ARG B 1 49 ? -7.578 5.68 25.219 1 87.94 49 ARG B C 1
ATOM 3279 O O . ARG B 1 49 ? -7.039 6.68 24.734 1 87.94 49 ARG B O 1
ATOM 3286 N N . SER B 1 50 ? -8.141 4.754 24.531 1 92.12 50 SER B N 1
ATOM 3287 C CA . SER B 1 50 ? -8.25 4.867 23.078 1 92.12 50 SER B CA 1
ATOM 3288 C C . SER B 1 50 ? -9.055 6.102 22.688 1 92.12 50 SER B C 1
ATOM 3290 O O . SER B 1 50 ? -8.648 6.867 21.812 1 92.12 50 SER B O 1
ATOM 3292 N N . LEU B 1 51 ? -10.125 6.309 23.406 1 92.38 51 LEU B N 1
ATOM 3293 C CA . LEU B 1 51 ? -10.992 7.445 23.078 1 92.38 51 LEU B CA 1
ATOM 3294 C C . LEU B 1 51 ? -10.305 8.758 23.422 1 92.38 51 LEU B C 1
ATOM 3296 O O . LEU B 1 51 ? -10.422 9.742 22.688 1 92.38 51 LEU B O 1
ATOM 3300 N N . ASN B 1 52 ? -9.609 8.734 24.469 1 92.38 52 ASN B N 1
ATOM 3301 C CA . ASN B 1 52 ? -8.836 9.914 24.844 1 92.38 52 ASN B CA 1
ATOM 3302 C C . ASN B 1 52 ? -7.77 10.234 23.797 1 92.38 52 ASN B C 1
ATOM 3304 O O . ASN B 1 52 ? -7.531 11.398 23.484 1 92.38 52 ASN B O 1
ATOM 3308 N N . PHE B 1 53 ? -7.195 9.219 23.344 1 93.69 53 PHE B N 1
ATOM 3309 C CA . PHE B 1 53 ? -6.18 9.406 22.328 1 93.69 53 PHE B CA 1
ATOM 3310 C C . PHE B 1 53 ? -6.789 9.992 21.047 1 93.69 53 PHE B C 1
ATOM 3312 O O . PHE B 1 53 ? -6.195 10.867 20.422 1 93.69 53 PHE B O 1
ATOM 3319 N N . MET B 1 54 ? -7.949 9.539 20.703 1 95.5 54 MET B N 1
ATOM 3320 C CA . MET B 1 54 ? -8.633 10.07 19.531 1 95.5 54 MET B CA 1
ATOM 3321 C C . MET B 1 54 ? -8.953 11.547 19.703 1 95.5 54 MET B C 1
ATOM 3323 O O . MET B 1 54 ? -8.805 12.336 18.766 1 95.5 54 MET B O 1
ATOM 3327 N N . ASP B 1 55 ? -9.32 11.914 20.875 1 94.94 55 ASP B N 1
ATOM 3328 C CA . ASP B 1 55 ? -9.586 13.312 21.172 1 94.94 55 ASP B CA 1
ATOM 3329 C C . ASP B 1 55 ? -8.312 14.148 21.125 1 94.94 55 ASP B C 1
ATOM 3331 O O . ASP B 1 55 ? -8.312 15.273 20.625 1 94.94 55 ASP B O 1
ATOM 3335 N N . PHE B 1 56 ? -7.336 13.539 21.625 1 94.75 56 PHE B N 1
ATOM 3336 C CA . PHE B 1 56 ? -6.035 14.188 21.562 1 94.75 56 PHE B CA 1
ATOM 3337 C C . PHE B 1 56 ? -5.621 14.445 20.125 1 94.75 56 PHE B C 1
ATOM 3339 O O . PHE B 1 56 ? -5.18 15.539 19.781 1 94.75 56 PHE B O 1
ATOM 3346 N N . LEU B 1 57 ? -5.789 13.461 19.25 1 94.88 57 LEU B N 1
ATOM 3347 C CA . LEU B 1 57 ? -5.418 13.586 17.844 1 94.88 57 LEU B CA 1
ATOM 3348 C C . LEU B 1 57 ? -6.207 14.703 17.172 1 94.88 57 LEU B C 1
ATOM 3350 O O . LEU B 1 57 ? -5.656 15.469 16.375 1 94.88 57 LEU B O 1
ATOM 3354 N N . MET B 1 58 ? -7.414 14.797 17.531 1 94.25 58 MET B N 1
ATOM 3355 C CA . MET B 1 58 ? -8.258 15.844 16.969 1 94.25 58 MET B CA 1
ATOM 3356 C C . MET B 1 58 ? -7.77 17.219 17.375 1 94.25 58 MET B C 1
ATOM 3358 O O . MET B 1 58 ? -7.68 18.141 16.562 1 94.25 58 MET B O 1
ATOM 3362 N N . SER B 1 59 ? -7.492 17.344 18.609 1 94.44 59 SER B N 1
ATOM 3363 C CA . SER B 1 59 ? -6.996 18.609 19.141 1 94.44 59 SER B CA 1
ATOM 3364 C C . SER B 1 59 ? -5.652 18.969 18.516 1 94.44 59 SER B C 1
ATOM 3366 O O . SER B 1 59 ? -5.426 20.125 18.156 1 94.44 59 SER B O 1
ATOM 3368 N N . MET B 1 60 ? -4.875 18 18.422 1 93.12 60 MET B N 1
ATOM 3369 C CA . MET B 1 60 ? -3.559 18.203 17.828 1 93.12 60 MET B CA 1
ATOM 3370 C C . MET B 1 60 ? -3.676 18.609 16.359 1 93.12 60 MET B C 1
ATOM 3372 O O . MET B 1 60 ? -2.951 19.5 15.906 1 93.12 60 MET B O 1
ATOM 3376 N N . ASN B 1 61 ? -4.516 17.938 15.664 1 94.06 61 ASN B N 1
ATOM 3377 C CA . ASN B 1 61 ? -4.738 18.266 14.266 1 94.06 61 ASN B CA 1
ATOM 3378 C C . ASN B 1 61 ? -5.172 19.719 14.086 1 94.06 61 ASN B C 1
ATOM 3380 O O . ASN B 1 61 ? -4.641 20.422 13.234 1 94.06 61 ASN B O 1
ATOM 3384 N N . LYS B 1 62 ? -6.051 20.156 14.914 1 93 62 LYS B N 1
ATOM 3385 C CA . LYS B 1 62 ? -6.516 21.547 14.883 1 93 62 LYS B CA 1
ATOM 3386 C C . LYS B 1 62 ? -5.379 22.516 15.195 1 93 62 LYS B C 1
ATOM 3388 O O . LYS B 1 62 ? -5.23 23.547 14.539 1 93 62 LYS B O 1
ATOM 3393 N N . LEU B 1 63 ? -4.645 22.141 16.094 1 93.06 63 LEU B N 1
ATOM 3394 C CA . LEU B 1 63 ? -3.512 22.969 16.469 1 93.06 63 LEU B CA 1
ATOM 3395 C C . LEU B 1 63 ? -2.531 23.141 15.32 1 93.06 63 LEU B C 1
ATOM 3397 O O . LEU B 1 63 ? -2.021 24.234 15.078 1 93.06 63 LEU B O 1
ATOM 3401 N N . CYS B 1 64 ? -2.223 22.062 14.625 1 92.5 64 CYS B N 1
ATOM 3402 C CA . CYS B 1 64 ? -1.278 22.094 13.516 1 92.5 64 CYS B CA 1
ATOM 3403 C C . CYS B 1 64 ? -1.783 23 12.398 1 92.5 64 CYS B C 1
ATOM 3405 O O . CYS B 1 64 ? -1.007 23.734 11.805 1 92.5 64 CYS B O 1
ATOM 3407 N N . TYR B 1 65 ? -3.051 23 12.156 1 91.06 65 TYR B N 1
ATOM 3408 C CA . TYR B 1 65 ? -3.607 23.797 11.062 1 91.06 65 TYR B CA 1
ATOM 3409 C C . TYR B 1 65 ? -3.732 25.25 11.461 1 91.06 65 TYR B C 1
ATOM 3411 O O . TYR B 1 65 ? -3.654 26.141 10.609 1 91.06 65 TYR B O 1
ATOM 3419 N N . ASP B 1 66 ? -3.879 25.453 12.727 1 91.56 66 ASP B N 1
ATOM 3420 C CA . ASP B 1 66 ? -4.086 26.812 13.195 1 91.56 66 ASP B CA 1
ATOM 3421 C C . ASP B 1 66 ? -2.76 27.469 13.594 1 91.56 66 ASP B C 1
ATOM 3423 O O . ASP B 1 66 ? -2.723 28.641 13.938 1 91.56 66 ASP B O 1
ATOM 3427 N N . ARG B 1 67 ? -1.77 26.719 13.469 1 90.75 67 ARG B N 1
ATOM 3428 C CA . ARG B 1 67 ? -0.452 27.219 13.844 1 90.75 67 ARG B CA 1
ATOM 3429 C C . ARG B 1 67 ? 0.177 28.016 12.695 1 90.75 67 ARG B C 1
ATOM 3431 O O . ARG B 1 67 ? 0.605 27.422 11.703 1 90.75 67 ARG B O 1
ATOM 3438 N N . TYR B 1 68 ? 0.145 29.281 12.758 1 91.38 68 TYR B N 1
ATOM 3439 C CA . TYR B 1 68 ? 0.814 30.125 11.766 1 91.38 68 TYR B CA 1
ATOM 3440 C C . TYR B 1 68 ? 1.465 31.328 12.43 1 91.38 68 TYR B C 1
ATOM 3442 O O . TYR B 1 68 ? 1.127 31.688 13.555 1 91.38 68 TYR B O 1
ATOM 3450 N N . ASP B 1 69 ? 2.434 31.812 11.789 1 87.56 69 ASP B N 1
ATOM 3451 C CA . ASP B 1 69 ? 3.064 33.062 12.195 1 87.56 69 ASP B CA 1
ATOM 3452 C C . ASP B 1 69 ? 2.195 34.281 11.82 1 87.56 69 ASP B C 1
ATOM 3454 O O . ASP B 1 69 ? 1.9 34.5 10.648 1 87.56 69 ASP B O 1
ATOM 3458 N N . PRO B 1 70 ? 1.86 35.031 12.781 1 89.19 70 PRO B N 1
ATOM 3459 C CA . PRO B 1 70 ? 0.985 36.188 12.516 1 89.19 70 PRO B CA 1
ATOM 3460 C C . PRO B 1 70 ? 1.54 37.094 11.438 1 89.19 70 PRO B C 1
ATOM 3462 O O . PRO B 1 70 ? 0.772 37.781 10.734 1 89.19 70 PRO B O 1
ATOM 3465 N N . ARG B 1 71 ? 2.939 37.125 11.258 1 86.5 71 ARG B N 1
ATOM 3466 C CA . ARG B 1 71 ? 3.564 37.969 10.219 1 86.5 71 ARG B CA 1
ATOM 3467 C C . ARG B 1 71 ? 3.148 37.5 8.828 1 86.5 71 ARG B C 1
ATOM 3469 O O . ARG B 1 71 ? 3.199 38.281 7.871 1 86.5 71 ARG B O 1
ATOM 3476 N N . TYR B 1 72 ? 2.607 36.156 8.805 1 87.62 72 TYR B N 1
ATOM 3477 C CA . TYR B 1 72 ? 2.297 35.594 7.5 1 87.62 72 TYR B CA 1
ATOM 3478 C C . TYR B 1 72 ? 0.819 35.25 7.395 1 87.62 72 TYR B C 1
ATOM 3480 O O . TYR B 1 72 ? 0.449 34.312 6.688 1 87.62 72 TYR B O 1
ATOM 3488 N N . GLU B 1 73 ? 0.006 35.938 8.055 1 87.31 73 GLU B N 1
ATOM 3489 C CA . GLU B 1 73 ? -1.43 35.656 8.039 1 87.31 73 GLU B CA 1
ATOM 3490 C C . GLU B 1 73 ? -2.047 36.031 6.695 1 87.31 73 GLU B C 1
ATOM 3492 O O . GLU B 1 73 ? -2.934 35.344 6.199 1 87.31 73 GLU B O 1
ATOM 3497 N N . HIS B 1 74 ? -1.604 37.094 6.125 1 83.31 74 HIS B N 1
ATOM 3498 C CA . HIS B 1 74 ? -2.188 37.562 4.883 1 83.31 74 HIS B CA 1
ATOM 3499 C C . HIS B 1 74 ? -1.169 37.562 3.748 1 83.31 74 HIS B C 1
ATOM 3501 O O . HIS B 1 74 ? -0.942 38.562 3.096 1 83.31 74 HIS B O 1
ATOM 3507 N N . VAL B 1 75 ? -0.644 36.375 3.621 1 82.75 75 VAL B N 1
ATOM 3508 C CA . VAL B 1 75 ? 0.34 36.25 2.553 1 82.75 75 VAL B CA 1
ATOM 3509 C C . VAL B 1 75 ? -0.367 36.188 1.201 1 82.75 75 VAL B C 1
ATOM 3511 O O . VAL B 1 75 ? -1.26 35.375 0.981 1 82.75 75 VAL B O 1
ATOM 3514 N N . THR B 1 76 ? -0.028 37.188 0.343 1 79.25 76 THR B N 1
ATOM 3515 C CA . THR B 1 76 ? -0.576 37.219 -1.009 1 79.25 76 THR B CA 1
ATOM 3516 C C . THR B 1 76 ? 0.32 36.438 -1.979 1 79.25 76 THR B C 1
ATOM 3518 O O . THR B 1 76 ? 1.42 36.031 -1.616 1 79.25 76 THR B O 1
ATOM 3521 N N . TRP B 1 77 ? -0.225 36.25 -3.115 1 78.88 77 TRP B N 1
ATOM 3522 C CA . TRP B 1 77 ? 0.565 35.594 -4.156 1 78.88 77 TRP B CA 1
ATOM 3523 C C . TRP B 1 77 ? 1.833 36.375 -4.453 1 78.88 77 TRP B C 1
ATOM 3525 O O . TRP B 1 77 ? 2.896 35.812 -4.68 1 78.88 77 TRP B O 1
ATOM 3535 N N . GLU B 1 78 ? 1.664 37.688 -4.395 1 77.19 78 GLU B N 1
ATOM 3536 C CA . GLU B 1 78 ? 2.812 38.562 -4.637 1 77.19 78 GLU B CA 1
ATOM 3537 C C . GLU B 1 78 ? 3.871 38.375 -3.553 1 77.19 78 GLU B C 1
ATOM 3539 O O . GLU B 1 78 ? 5.07 38.406 -3.836 1 77.19 78 GLU B O 1
ATOM 3544 N N . ASP B 1 79 ? 3.418 38.156 -2.383 1 78.69 79 ASP B N 1
ATOM 3545 C CA . ASP B 1 79 ? 4.336 37.938 -1.27 1 78.69 79 ASP B CA 1
ATOM 3546 C C . ASP B 1 79 ? 5.102 36.625 -1.442 1 78.69 79 ASP B C 1
ATOM 3548 O O . ASP B 1 79 ? 6.293 36.562 -1.131 1 78.69 79 ASP B O 1
ATOM 3552 N N . LEU B 1 80 ? 4.414 35.688 -1.937 1 74.62 80 LEU B N 1
ATOM 3553 C CA . LEU B 1 80 ? 5 34.344 -2.111 1 74.62 80 LEU B CA 1
ATOM 3554 C C . LEU B 1 80 ? 6.117 34.375 -3.145 1 74.62 80 LEU B C 1
ATOM 3556 O O . LEU B 1 80 ? 7.102 33.656 -3.027 1 74.62 80 LEU B O 1
ATOM 3560 N N . LYS B 1 81 ? 5.945 35.188 -4.098 1 69.06 81 LYS B N 1
ATOM 3561 C CA . LYS B 1 81 ? 6.949 35.312 -5.152 1 69.06 81 LYS B CA 1
ATOM 3562 C C . LYS B 1 81 ? 8.273 35.844 -4.598 1 69.06 81 LYS B C 1
ATOM 3564 O O . LYS B 1 81 ? 9.336 35.531 -5.145 1 69.06 81 LYS B O 1
ATOM 3569 N N . VAL B 1 82 ? 8.062 36.625 -3.58 1 64.38 82 VAL B N 1
ATOM 3570 C CA . VAL B 1 82 ? 9.258 37.281 -3.062 1 64.38 82 VAL B CA 1
ATOM 3571 C C . VAL B 1 82 ? 9.805 36.5 -1.872 1 64.38 82 VAL B C 1
ATOM 3573 O O . VAL B 1 82 ? 10.945 36.719 -1.446 1 64.38 82 VAL B O 1
ATOM 3576 N N . LEU B 1 83 ? 8.898 35.719 -1.313 1 60.03 83 LEU B N 1
ATOM 3577 C CA . LEU B 1 83 ? 9.406 34.906 -0.219 1 60.03 83 LEU B CA 1
ATOM 3578 C C . LEU B 1 83 ? 10.586 34.031 -0.679 1 60.03 83 LEU B C 1
ATOM 3580 O O . LEU B 1 83 ? 10.57 33.5 -1.786 1 60.03 83 LEU B O 1
ATOM 3584 N N . ASP B 1 84 ? 11.711 34.25 -0.092 1 54.81 84 ASP B N 1
ATOM 3585 C CA . ASP B 1 84 ? 12.953 33.562 -0.435 1 54.81 84 ASP B CA 1
ATOM 3586 C C . ASP B 1 84 ? 12.711 32.062 -0.634 1 54.81 84 ASP B C 1
ATOM 3588 O O . ASP B 1 84 ? 12.367 31.359 0.314 1 54.81 84 ASP B O 1
ATOM 3592 N N . THR B 1 85 ? 12.578 31.719 -1.903 1 54.88 85 THR B N 1
ATOM 3593 C CA . THR B 1 85 ? 12.438 30.344 -2.344 1 54.88 85 THR B CA 1
ATOM 3594 C C . THR B 1 85 ? 13.617 29.5 -1.861 1 54.88 85 THR B C 1
ATOM 3596 O O . THR B 1 85 ? 13.648 28.281 -2.062 1 54.88 85 THR B O 1
ATOM 3599 N N . SER B 1 86 ? 14.633 30.281 -1.373 1 55.38 86 SER B N 1
ATOM 3600 C CA . SER B 1 86 ? 15.805 29.578 -0.879 1 55.38 86 SER B CA 1
ATOM 3601 C C . SER B 1 86 ? 15.547 28.969 0.499 1 55.38 86 SER B C 1
ATOM 3603 O O . SER B 1 86 ? 16.391 28.266 1.039 1 55.38 86 SER B O 1
ATOM 3605 N N . TYR B 1 87 ? 14.383 29.312 1.01 1 59.22 87 TYR B N 1
ATOM 3606 C CA . TYR B 1 87 ? 14.086 28.828 2.35 1 59.22 87 TYR B CA 1
ATOM 3607 C C . TYR B 1 87 ? 14.094 27.297 2.389 1 59.22 87 TYR B C 1
ATOM 3609 O O . TYR B 1 87 ? 13.508 26.641 1.52 1 59.22 87 TYR B O 1
ATOM 3617 N N . GLY B 1 88 ? 14.875 26.75 3.236 1 62.72 88 GLY B N 1
ATOM 3618 C CA . GLY B 1 88 ? 14.93 25.328 3.574 1 62.72 88 GLY B CA 1
ATOM 3619 C C . GLY B 1 88 ? 15.836 24.531 2.658 1 62.72 88 GLY B C 1
ATOM 3620 O O . GLY B 1 88 ? 16.062 23.344 2.879 1 62.72 88 GLY B O 1
ATOM 3621 N N . ARG B 1 89 ? 16.438 25.234 1.684 1 69.62 89 ARG B N 1
ATOM 3622 C CA . ARG B 1 89 ? 17.219 24.5 0.688 1 69.62 89 ARG B CA 1
ATOM 3623 C C . ARG B 1 89 ? 18.484 23.906 1.306 1 69.62 89 ARG B C 1
ATOM 3625 O O . ARG B 1 89 ? 18.969 22.859 0.854 1 69.62 89 ARG B O 1
ATOM 3632 N N . HIS B 1 90 ? 18.922 24.531 2.373 1 74.94 90 HIS B N 1
ATOM 3633 C CA . HIS B 1 90 ? 20.172 24.047 2.943 1 74.94 90 HIS B CA 1
ATOM 3634 C C . HIS B 1 90 ? 19.953 23.453 4.332 1 74.94 90 HIS B C 1
ATOM 3636 O O . HIS B 1 90 ? 20.906 23.266 5.09 1 74.94 90 HIS B O 1
ATOM 3642 N N . ILE B 1 91 ? 18.75 23.156 4.535 1 84.56 91 ILE B N 1
ATOM 3643 C CA . ILE B 1 91 ? 18.406 22.609 5.844 1 84.56 91 ILE B CA 1
ATOM 3644 C C . ILE B 1 91 ? 18.359 21.078 5.766 1 84.56 91 ILE B C 1
ATOM 3646 O O . ILE B 1 91 ? 17.781 20.516 4.832 1 84.56 91 ILE B O 1
ATOM 3650 N N . SER B 1 92 ? 19.031 20.5 6.727 1 85.44 92 SER B N 1
ATOM 3651 C CA . SER B 1 92 ? 18.953 19.047 6.785 1 85.44 92 SER B CA 1
ATOM 3652 C C . SER B 1 92 ? 17.609 18.578 7.309 1 85.44 92 SER B C 1
ATOM 3654 O O . SER B 1 92 ? 16.875 19.344 7.934 1 85.44 92 SER B O 1
ATOM 3656 N N . LEU B 1 93 ? 17.312 17.406 7.07 1 90.69 93 LEU B N 1
ATOM 3657 C CA . LEU B 1 93 ? 16.062 16.844 7.562 1 90.69 93 LEU B CA 1
ATOM 3658 C C . LEU B 1 93 ? 15.992 16.906 9.086 1 90.69 93 LEU B C 1
ATOM 3660 O O . LEU B 1 93 ? 14.945 17.25 9.648 1 90.69 93 LEU B O 1
ATOM 3664 N N . GLU B 1 94 ? 17.141 16.562 9.648 1 92.06 94 GLU B N 1
ATOM 3665 C CA . GLU B 1 94 ? 17.203 16.594 11.109 1 92.06 94 GLU B CA 1
ATOM 3666 C C . GLU B 1 94 ? 16.891 17.984 11.641 1 92.06 94 GLU B C 1
ATOM 3668 O O . GLU B 1 94 ? 16.078 18.156 12.547 1 92.06 94 GLU B O 1
ATOM 3673 N N . GLU B 1 95 ? 17.5 18.922 11.078 1 91.38 95 GLU B N 1
ATOM 3674 C CA . GLU B 1 95 ? 17.281 20.297 11.5 1 91.38 95 GLU B CA 1
ATOM 3675 C C . GLU B 1 95 ? 15.844 20.734 11.234 1 91.38 95 GLU B C 1
ATOM 3677 O O . GLU B 1 95 ? 15.227 21.391 12.078 1 91.38 95 GLU B O 1
ATOM 3682 N N . GLY B 1 96 ? 15.367 20.375 10.117 1 92 96 GLY B N 1
ATOM 3683 C CA . GLY B 1 96 ? 14.008 20.734 9.75 1 92 96 GLY B CA 1
ATOM 3684 C C . GLY B 1 96 ? 12.953 20.109 10.648 1 92 96 GLY B C 1
ATOM 3685 O O . GLY B 1 96 ? 11.93 20.734 10.93 1 92 96 GLY B O 1
ATOM 3686 N N . LEU B 1 97 ? 13.227 18.891 11.062 1 93.56 97 LEU B N 1
ATOM 3687 C CA . LEU B 1 97 ? 12.289 18.203 11.945 1 93.56 97 LEU B CA 1
ATOM 3688 C C . LEU B 1 97 ? 12.289 18.844 13.336 1 93.56 97 LEU B C 1
ATOM 3690 O O . LEU B 1 97 ? 11.25 18.922 13.984 1 93.56 97 LEU B O 1
ATOM 3694 N N . GLN B 1 98 ? 13.43 19.281 13.688 1 92.75 98 GLN B N 1
ATOM 3695 C CA . GLN B 1 98 ? 13.555 19.875 15.016 1 92.75 98 GLN B CA 1
ATOM 3696 C C . GLN B 1 98 ? 13.031 21.297 15.031 1 92.75 98 GLN B C 1
ATOM 3698 O O . GLN B 1 98 ? 12.453 21.75 16.031 1 92.75 98 GLN B O 1
ATOM 3703 N N . GLN B 1 99 ? 13.312 21.922 13.922 1 92.38 99 GLN B N 1
ATOM 3704 C CA . GLN B 1 99 ? 12.883 23.312 13.766 1 92.38 99 GLN B CA 1
ATOM 3705 C C . GLN B 1 99 ? 12.219 23.531 12.414 1 92.38 99 GLN B C 1
ATOM 3707 O O . GLN B 1 99 ? 12.805 24.141 11.516 1 92.38 99 GLN B O 1
ATOM 3712 N N . PRO B 1 100 ? 10.938 23.172 12.383 1 92.12 100 PRO B N 1
ATOM 3713 C CA . PRO B 1 100 ? 10.258 23.219 11.086 1 92.12 100 PRO B CA 1
ATOM 3714 C C . PRO B 1 100 ? 10.195 24.641 10.508 1 92.12 100 PRO B C 1
ATOM 3716 O O . PRO B 1 100 ? 10.141 24.797 9.281 1 92.12 100 PRO B O 1
ATOM 3719 N N . GLU B 1 101 ? 10.32 25.641 11.359 1 88.56 101 GLU B N 1
ATOM 3720 C CA . GLU B 1 101 ? 10.234 27.031 10.898 1 88.56 101 GLU B CA 1
ATOM 3721 C C . GLU B 1 101 ? 11.43 27.406 10.031 1 88.56 101 GLU B C 1
ATOM 3723 O O . GLU B 1 101 ? 11.383 28.391 9.305 1 88.56 101 GLU B O 1
ATOM 3728 N N . LEU B 1 102 ? 12.484 26.641 10.125 1 87.69 102 LEU B N 1
ATOM 3729 C CA . LEU B 1 102 ? 13.664 26.875 9.297 1 87.69 102 LEU B CA 1
ATOM 3730 C C . LEU B 1 102 ? 13.406 26.453 7.852 1 87.69 102 LEU B C 1
ATOM 3732 O O . LEU B 1 102 ? 14.109 26.891 6.938 1 87.69 102 LEU B O 1
ATOM 3736 N N . VAL B 1 103 ? 12.461 25.578 7.684 1 87.88 103 VAL B N 1
ATOM 3737 C CA . VAL B 1 103 ? 12.172 25.047 6.355 1 87.88 103 VAL B CA 1
ATOM 3738 C C . VAL B 1 103 ? 11.234 26 5.613 1 87.88 103 VAL B C 1
ATOM 3740 O O . VAL B 1 103 ? 11.453 26.312 4.441 1 87.88 103 VAL B O 1
ATOM 3743 N N . SER B 1 104 ? 10.227 26.484 6.316 1 87.44 104 SER B N 1
ATOM 3744 C CA . SER B 1 104 ? 9.242 27.406 5.773 1 87.44 104 SER B CA 1
ATOM 3745 C C . SER B 1 104 ? 8.508 28.141 6.883 1 87.44 104 SER B C 1
ATOM 3747 O O . SER B 1 104 ? 8.219 27.578 7.934 1 87.44 104 SER B O 1
ATOM 3749 N N . PRO B 1 105 ? 8.266 29.438 6.535 1 87.31 105 PRO B N 1
ATOM 3750 C CA . PRO B 1 105 ? 7.375 30.094 7.492 1 87.31 105 PRO B CA 1
ATOM 3751 C C . PRO B 1 105 ? 6.004 29.438 7.586 1 87.31 105 PRO B C 1
ATOM 3753 O O . PRO B 1 105 ? 5.496 28.922 6.586 1 87.31 105 PRO B O 1
ATOM 3756 N N . ARG B 1 106 ? 5.465 29.547 8.742 1 92 106 ARG B N 1
ATOM 3757 C CA . ARG B 1 106 ? 4.117 29.031 8.945 1 92 106 ARG B CA 1
ATOM 3758 C C . ARG B 1 106 ? 3.068 30.031 8.445 1 92 106 ARG B C 1
ATOM 3760 O O . ARG B 1 106 ? 2.531 30.812 9.227 1 92 106 ARG B O 1
ATOM 3767 N N . THR B 1 107 ? 2.807 29.938 7.207 1 91.69 107 THR B N 1
ATOM 3768 C CA . THR B 1 107 ? 1.758 30.781 6.633 1 91.69 107 THR B CA 1
ATOM 3769 C C . THR B 1 107 ? 0.377 30.234 7 1 91.69 107 THR B C 1
ATOM 3771 O O . THR B 1 107 ? 0.206 29.031 7.199 1 91.69 107 THR B O 1
ATOM 3774 N N . LYS B 1 108 ? -0.541 31.172 7.035 1 93.31 108 LYS B N 1
ATOM 3775 C CA . LYS B 1 108 ? -1.909 30.734 7.289 1 93.31 108 LYS B CA 1
ATOM 3776 C C . LYS B 1 108 ? -2.428 29.859 6.152 1 93.31 108 LYS B C 1
ATOM 3778 O O . LYS B 1 108 ? -2.309 30.219 4.98 1 93.31 108 LYS B O 1
ATOM 3783 N N . LEU B 1 109 ? -3.02 28.719 6.566 1 92.38 109 LEU B N 1
ATOM 3784 C CA . LEU B 1 109 ? -3.504 27.766 5.574 1 92.38 109 LEU B CA 1
ATOM 3785 C C . LEU B 1 109 ? -4.867 28.188 5.039 1 92.38 109 LEU B C 1
ATOM 3787 O O . LEU B 1 109 ? -5.762 28.547 5.809 1 92.38 109 LEU B O 1
ATOM 3791 N N . ARG B 1 110 ? -4.969 28.266 3.756 1 90.25 110 ARG B N 1
ATOM 3792 C CA . ARG B 1 110 ? -6.199 28.594 3.043 1 90.25 110 ARG B CA 1
ATOM 3793 C C . ARG B 1 110 ? -6.52 27.531 1.992 1 90.25 110 ARG B C 1
ATOM 3795 O O . ARG B 1 110 ? -6.043 27.609 0.858 1 90.25 110 ARG B O 1
ATOM 3802 N N . TYR B 1 111 ? -7.367 26.641 2.33 1 86.19 111 TYR B N 1
ATOM 3803 C CA . TYR B 1 111 ? -7.695 25.547 1.411 1 86.19 111 TYR B CA 1
ATOM 3804 C C . TYR B 1 111 ? -8.906 25.906 0.558 1 86.19 111 TYR B C 1
ATOM 3806 O O . TYR B 1 111 ? -9.609 25.031 0.069 1 86.19 111 TYR B O 1
ATOM 3814 N N . THR B 1 112 ? -8.953 27.172 0.35 1 79.25 112 THR B N 1
ATOM 3815 C CA . THR B 1 112 ? -10 27.656 -0.545 1 79.25 112 THR B CA 1
ATOM 3816 C C . THR B 1 112 ? -9.562 27.531 -2.002 1 79.25 112 THR B C 1
ATOM 3818 O O . THR B 1 112 ? -8.398 27.25 -2.285 1 79.25 112 THR B O 1
ATOM 3821 N N . ILE B 1 113 ? -10.367 27.406 -2.975 1 79.44 113 ILE B N 1
ATOM 3822 C CA . ILE B 1 113 ? -10.086 27.281 -4.402 1 79.44 113 ILE B CA 1
ATOM 3823 C C . ILE B 1 113 ? -10.25 28.656 -5.074 1 79.44 113 ILE B C 1
ATOM 3825 O O . ILE B 1 113 ? -11.195 28.859 -5.832 1 79.44 113 ILE B O 1
ATOM 3829 N N . GLU B 1 114 ? -9.211 29.469 -4.895 1 80.44 114 GLU B N 1
ATOM 3830 C CA . GLU B 1 114 ? -9.32 30.859 -5.348 1 80.44 114 GLU B CA 1
ATOM 3831 C C . GLU B 1 114 ? -8.727 31.031 -6.742 1 80.44 114 GLU B C 1
ATOM 3833 O O . GLU B 1 114 ? -9.227 31.828 -7.543 1 80.44 114 GLU B O 1
ATOM 3838 N N . ARG B 1 115 ? -7.641 30.328 -6.945 1 80.69 115 ARG B N 1
ATOM 3839 C CA . ARG B 1 115 ? -6.969 30.453 -8.234 1 80.69 115 ARG B CA 1
ATOM 3840 C C . ARG B 1 115 ? -6.223 29.156 -8.578 1 80.69 115 ARG B C 1
ATOM 3842 O O . ARG B 1 115 ? -5.883 28.375 -7.688 1 80.69 115 ARG B O 1
ATOM 3849 N N . ILE B 1 116 ? -5.91 29.078 -9.844 1 78.19 116 ILE B N 1
ATOM 3850 C CA . ILE B 1 116 ? -5.113 27.938 -10.289 1 78.19 116 ILE B CA 1
ATOM 3851 C C . ILE B 1 116 ? -3.662 28.125 -9.852 1 78.19 116 ILE B C 1
ATOM 3853 O O . ILE B 1 116 ? -3.111 29.219 -9.953 1 78.19 116 ILE B O 1
ATOM 3857 N N . PHE B 1 117 ? -3.094 27.016 -9.461 1 79.88 117 PHE B N 1
ATOM 3858 C CA . PHE B 1 117 ? -1.752 27.125 -8.898 1 79.88 117 PHE B CA 1
ATOM 3859 C C . PHE B 1 117 ? -0.73 27.422 -9.992 1 79.88 117 PHE B C 1
ATOM 3861 O O . PHE B 1 117 ? -0.942 27.078 -11.156 1 79.88 117 PHE B O 1
ATOM 3868 N N . THR B 1 118 ? 0.315 28.078 -9.625 1 74.75 118 THR B N 1
ATOM 3869 C CA . THR B 1 118 ? 1.491 28.344 -10.453 1 74.75 118 THR B CA 1
ATOM 3870 C C . THR B 1 118 ? 2.691 27.547 -9.945 1 74.75 118 THR B C 1
ATOM 3872 O O . THR B 1 118 ? 2.59 26.828 -8.945 1 74.75 118 THR B O 1
ATOM 3875 N N . GLN B 1 119 ? 3.773 27.656 -10.562 1 70.81 119 GLN B N 1
ATOM 3876 C CA . GLN B 1 119 ? 5 26.984 -10.164 1 70.81 119 GLN B CA 1
ATOM 3877 C C . GLN B 1 119 ? 5.438 27.406 -8.766 1 70.81 119 GLN B C 1
ATOM 3879 O O . GLN B 1 119 ? 5.914 26.594 -7.977 1 70.81 119 GLN B O 1
ATOM 3884 N N . GLU B 1 120 ? 5.285 28.672 -8.586 1 72.88 120 GLU B N 1
ATOM 3885 C CA . GLU B 1 120 ? 5.676 29.203 -7.285 1 72.88 120 GLU B CA 1
ATOM 3886 C C . GLU B 1 120 ? 4.832 28.594 -6.168 1 72.88 120 GLU B C 1
ATOM 3888 O O . GLU B 1 120 ? 5.328 28.344 -5.066 1 72.88 120 GLU B O 1
ATOM 3893 N N . ASP B 1 121 ? 3.615 28.297 -6.473 1 78.94 121 ASP B N 1
ATOM 3894 C CA . ASP B 1 121 ? 2.715 27.703 -5.492 1 78.94 121 ASP B CA 1
ATOM 3895 C C . ASP B 1 121 ? 3.148 26.281 -5.145 1 78.94 121 ASP B C 1
ATOM 3897 O O . ASP B 1 121 ? 2.994 25.844 -4 1 78.94 121 ASP B O 1
ATOM 3901 N N . ILE B 1 122 ? 3.674 25.625 -6.062 1 76.81 122 ILE B N 1
ATOM 3902 C CA . ILE B 1 122 ? 4.086 24.234 -5.863 1 76.81 122 ILE B CA 1
ATOM 3903 C C . ILE B 1 122 ? 5.258 24.188 -4.887 1 76.81 122 ILE B C 1
ATOM 3905 O O . ILE B 1 122 ? 5.289 23.344 -3.984 1 76.81 122 ILE B O 1
ATOM 3909 N N . THR B 1 123 ? 6.16 25.031 -5.098 1 75.81 123 THR B N 1
ATOM 3910 C CA . THR B 1 123 ? 7.312 25.094 -4.207 1 75.81 123 THR B CA 1
ATOM 3911 C C . THR B 1 123 ? 6.879 25.422 -2.781 1 75.81 123 THR B C 1
ATOM 3913 O O . THR B 1 123 ? 7.32 24.781 -1.829 1 75.81 123 THR B O 1
ATOM 3916 N N . HIS B 1 124 ? 6.059 26.391 -2.705 1 81.94 124 HIS B N 1
ATOM 3917 C CA . HIS B 1 124 ? 5.547 26.766 -1.391 1 81.94 124 HIS B CA 1
ATOM 3918 C C . HIS B 1 124 ? 4.77 25.625 -0.753 1 81.94 124 HIS B C 1
ATOM 3920 O O . HIS B 1 124 ? 4.883 25.391 0.452 1 81.94 124 HIS B O 1
ATOM 3926 N N . TYR B 1 125 ? 4.039 24.984 -1.521 1 83.31 125 TYR B N 1
ATOM 3927 C CA . TYR B 1 125 ? 3.238 23.859 -1.048 1 83.31 125 TYR B CA 1
ATOM 3928 C C . TYR B 1 125 ? 4.125 22.781 -0.428 1 83.31 125 TYR B C 1
ATOM 3930 O O . TYR B 1 125 ? 3.822 22.266 0.651 1 83.31 125 TYR B O 1
ATOM 3938 N N . TRP B 1 126 ? 5.172 22.469 -1.033 1 80.81 126 TRP B N 1
ATOM 3939 C CA . TRP B 1 126 ? 6.047 21.406 -0.573 1 80.81 126 TRP B CA 1
ATOM 3940 C C . TRP B 1 126 ? 6.668 21.75 0.777 1 80.81 126 TRP B C 1
ATOM 3942 O O . TRP B 1 126 ? 6.648 20.922 1.702 1 80.81 126 TRP B O 1
ATOM 3952 N N . TYR B 1 127 ? 7.145 22.922 0.835 1 83.81 127 TYR B N 1
ATOM 3953 C CA . TYR B 1 127 ? 7.824 23.312 2.062 1 83.81 127 TYR B CA 1
ATOM 3954 C C . TYR B 1 127 ? 6.828 23.5 3.201 1 83.81 127 TYR B C 1
ATOM 3956 O O . TYR B 1 127 ? 7.094 23.109 4.336 1 83.81 127 TYR B O 1
ATOM 3964 N N . ARG B 1 128 ? 5.738 24.078 2.893 1 88.38 128 ARG B N 1
ATOM 3965 C CA . ARG B 1 128 ? 4.738 24.297 3.934 1 88.38 128 ARG B CA 1
ATOM 3966 C C . ARG B 1 128 ? 4.137 22.969 4.395 1 88.38 128 ARG B C 1
ATOM 3968 O O . ARG B 1 128 ? 3.822 22.797 5.574 1 88.38 128 ARG B O 1
ATOM 3975 N N . THR B 1 129 ? 3.934 22.078 3.459 1 88.31 129 THR B N 1
ATOM 3976 C CA . THR B 1 129 ? 3.436 20.75 3.805 1 88.31 129 THR B CA 1
ATOM 3977 C C . THR B 1 129 ? 4.422 20.031 4.711 1 88.31 129 THR B C 1
ATOM 3979 O O . THR B 1 129 ? 4.02 19.344 5.652 1 88.31 129 THR B O 1
ATOM 3982 N N . PHE B 1 130 ? 5.711 20.219 4.383 1 89.44 130 PHE B N 1
ATOM 3983 C CA . PHE B 1 130 ? 6.719 19.641 5.27 1 89.44 130 PHE B CA 1
ATOM 3984 C C . PHE B 1 130 ? 6.527 20.141 6.699 1 89.44 130 PHE B C 1
ATOM 3986 O O . PHE B 1 130 ? 6.566 19.344 7.645 1 89.44 130 PHE B O 1
ATOM 3993 N N . VAL B 1 131 ? 6.336 21.359 6.82 1 92.69 131 VAL B N 1
ATOM 3994 C CA . VAL B 1 131 ? 6.211 21.969 8.141 1 92.69 131 VAL B CA 1
ATOM 3995 C C . VAL B 1 131 ? 4.984 21.406 8.859 1 92.69 131 VAL B C 1
ATOM 3997 O O . VAL B 1 131 ? 5.047 21.078 10.047 1 92.69 131 VAL B O 1
ATOM 4000 N N . ILE B 1 132 ? 3.928 21.266 8.188 1 94.44 132 ILE B N 1
ATOM 4001 C CA . ILE B 1 132 ? 2.709 20.719 8.773 1 94.44 132 ILE B CA 1
ATOM 4002 C C . ILE B 1 132 ? 2.959 19.297 9.242 1 94.44 132 ILE B C 1
ATOM 4004 O O . ILE B 1 132 ? 2.574 18.922 10.352 1 94.44 132 ILE B O 1
ATOM 4008 N N . CYS B 1 133 ? 3.59 18.547 8.406 1 94.19 133 CYS B N 1
ATOM 4009 C CA . CYS B 1 133 ? 3.891 17.156 8.742 1 94.19 133 CYS B CA 1
ATOM 4010 C C . CYS B 1 133 ? 4.82 17.078 9.945 1 94.19 133 CYS B C 1
ATOM 4012 O O . CYS B 1 133 ? 4.609 16.266 10.844 1 94.19 133 CYS B O 1
ATOM 4014 N N . ALA B 1 134 ? 5.82 17.938 9.867 1 94.75 134 ALA B N 1
ATOM 4015 C CA . ALA B 1 134 ? 6.781 17.953 10.969 1 94.75 134 ALA B CA 1
ATOM 4016 C C . ALA B 1 134 ? 6.109 18.359 12.273 1 94.75 134 ALA B C 1
ATOM 4018 O O . ALA B 1 134 ? 6.355 17.75 13.32 1 94.75 134 ALA B O 1
ATOM 4019 N N . ASP B 1 135 ? 5.277 19.328 12.227 1 95.31 135 ASP B N 1
ATOM 4020 C CA . ASP B 1 135 ? 4.547 19.766 13.414 1 95.31 135 ASP B CA 1
ATOM 4021 C C . ASP B 1 135 ? 3.682 18.625 13.969 1 95.31 135 ASP B C 1
ATOM 4023 O O . ASP B 1 135 ? 3.676 18.375 15.172 1 95.31 135 ASP B O 1
ATOM 4027 N N . PHE B 1 136 ? 2.99 18.031 13.094 1 95.88 136 PHE B N 1
ATOM 4028 C CA . PHE B 1 136 ? 2.119 16.938 13.469 1 95.88 136 PHE B CA 1
ATOM 4029 C C . PHE B 1 136 ? 2.922 15.805 14.102 1 95.88 136 PHE B C 1
ATOM 4031 O O . PHE B 1 136 ? 2.58 15.32 15.18 1 95.88 136 PHE B O 1
ATOM 4038 N N . ALA B 1 137 ? 3.992 15.398 13.477 1 95.81 137 ALA B N 1
ATOM 4039 C CA . ALA B 1 137 ? 4.828 14.312 13.961 1 95.81 137 ALA B CA 1
ATOM 4040 C C . ALA B 1 137 ? 5.414 14.641 15.336 1 95.81 137 ALA B C 1
ATOM 4042 O O . ALA B 1 137 ? 5.406 13.805 16.234 1 95.81 137 ALA B O 1
ATOM 4043 N N . ASN B 1 138 ? 5.809 15.852 15.469 1 94.69 138 ASN B N 1
ATOM 4044 C CA . ASN B 1 138 ? 6.48 16.281 16.688 1 94.69 138 ASN B CA 1
ATOM 4045 C C . ASN B 1 138 ? 5.512 16.344 17.875 1 94.69 138 ASN B C 1
ATOM 4047 O O . ASN B 1 138 ? 5.938 16.375 19.031 1 94.69 138 ASN B O 1
ATOM 4051 N N . LEU B 1 139 ? 4.301 16.328 17.609 1 93.81 139 LEU B N 1
ATOM 4052 C CA . LEU B 1 139 ? 3.316 16.391 18.672 1 93.81 139 LEU B CA 1
ATOM 4053 C C . LEU B 1 139 ? 2.941 14.992 19.156 1 93.81 139 LEU B C 1
ATOM 4055 O O . LEU B 1 139 ? 2.332 14.828 20.219 1 93.81 139 LEU B O 1
ATOM 4059 N N . ILE B 1 140 ? 3.25 14 18.406 1 93.31 140 ILE B N 1
ATOM 4060 C CA . ILE B 1 140 ? 2.965 12.617 18.781 1 93.31 140 ILE B CA 1
ATOM 4061 C C . ILE B 1 140 ? 4.004 12.133 19.797 1 93.31 140 ILE B C 1
ATOM 4063 O O . ILE B 1 140 ? 5.188 12.016 19.469 1 93.31 140 ILE B O 1
ATOM 4067 N N . PRO B 1 141 ? 3.619 11.789 20.938 1 91.69 141 PRO B N 1
ATOM 4068 C CA . PRO B 1 141 ? 4.574 11.391 21.969 1 91.69 141 PRO B CA 1
ATOM 4069 C C . PRO B 1 141 ? 5.438 10.203 21.562 1 91.69 141 PRO B C 1
ATOM 4071 O O . PRO B 1 141 ? 6.645 10.188 21.812 1 91.69 141 PRO B O 1
ATOM 4074 N N . GLN B 1 142 ? 4.887 9.234 20.969 1 91.75 142 GLN B N 1
ATOM 4075 C CA . GLN B 1 142 ? 5.609 8.039 20.547 1 91.75 142 GLN B CA 1
ATOM 4076 C C . GLN B 1 142 ? 6.719 8.383 19.562 1 91.75 142 GLN B C 1
ATOM 4078 O O . GLN B 1 142 ? 7.781 7.754 19.562 1 91.75 142 GLN B O 1
ATOM 4083 N N . PHE B 1 143 ? 6.469 9.383 18.734 1 95.12 143 PHE B N 1
ATOM 4084 C CA . PHE B 1 143 ? 7.477 9.828 17.781 1 95.12 143 PHE B CA 1
ATOM 4085 C C . PHE B 1 143 ? 8.641 10.5 18.5 1 95.12 143 PHE B C 1
ATOM 4087 O O . PHE B 1 143 ? 9.805 10.258 18.172 1 95.12 143 PHE B O 1
ATOM 4094 N N . ARG B 1 144 ? 8.367 11.195 19.516 1 93.19 144 ARG B N 1
ATOM 4095 C CA . ARG B 1 144 ? 9.375 11.93 20.266 1 93.19 144 ARG B CA 1
ATOM 4096 C C . ARG B 1 144 ? 10.234 10.977 21.094 1 93.19 144 ARG B C 1
ATOM 4098 O O . ARG B 1 144 ? 11.359 11.312 21.469 1 93.19 144 ARG B O 1
ATOM 4105 N N . GLU B 1 145 ? 9.711 9.844 21.375 1 93.25 145 GLU B N 1
ATOM 4106 C CA . GLU B 1 145 ? 10.438 8.852 22.156 1 93.25 145 GLU B CA 1
ATOM 4107 C C . GLU B 1 145 ? 11.547 8.195 21.344 1 93.25 145 GLU B C 1
ATOM 4109 O O . GLU B 1 145 ? 12.469 7.598 21.891 1 93.25 145 GLU B O 1
ATOM 4114 N N . LEU B 1 146 ? 11.43 8.289 20.062 1 95.12 146 LEU B N 1
ATOM 4115 C CA . LEU B 1 146 ? 12.438 7.707 19.188 1 95.12 146 LEU B CA 1
ATOM 4116 C C . LEU B 1 146 ? 13.727 8.523 19.234 1 95.12 146 LEU B C 1
ATOM 4118 O O . LEU B 1 146 ? 13.711 9.711 19.547 1 95.12 146 LEU B O 1
ATOM 4122 N N . SER B 1 147 ? 14.852 7.844 18.984 1 94.81 147 SER B N 1
ATOM 4123 C CA . SER B 1 147 ? 16.078 8.594 18.766 1 94.81 147 SER B CA 1
ATOM 4124 C C . SER B 1 147 ? 15.953 9.555 17.594 1 94.81 147 SER B C 1
ATOM 4126 O O . SER B 1 147 ? 15.109 9.359 16.719 1 94.81 147 SER B O 1
ATOM 4128 N N . ILE B 1 148 ? 16.781 10.539 17.516 1 94.25 148 ILE B N 1
ATOM 4129 C CA . ILE B 1 148 ? 16.719 11.531 16.453 1 94.25 148 ILE B CA 1
ATOM 4130 C C . ILE B 1 148 ? 16.938 10.844 15.102 1 94.25 148 ILE B C 1
ATOM 4132 O O . ILE B 1 148 ? 16.25 11.156 14.125 1 94.25 148 ILE B O 1
ATOM 4136 N N . LYS B 1 149 ? 17.828 9.969 15.133 1 93.06 149 LYS B N 1
ATOM 4137 C CA . LYS B 1 149 ? 18.094 9.227 13.898 1 93.06 149 LYS B CA 1
ATOM 4138 C C . LYS B 1 149 ? 16.859 8.461 13.453 1 93.06 149 LYS B C 1
ATOM 4140 O O . LYS B 1 149 ? 16.5 8.461 12.273 1 93.06 149 LYS B O 1
ATOM 4145 N N . ASP B 1 150 ? 16.188 7.797 14.383 1 93.88 150 ASP B N 1
ATOM 4146 C CA . ASP B 1 150 ? 14.992 7.02 14.055 1 93.88 150 ASP B CA 1
ATOM 4147 C C . ASP B 1 150 ? 13.836 7.93 13.641 1 93.88 150 ASP B C 1
ATOM 4149 O O . ASP B 1 150 ? 13.023 7.562 12.789 1 93.88 150 ASP B O 1
ATOM 4153 N N . GLN B 1 151 ? 13.773 9.07 14.242 1 95.06 151 GLN B N 1
ATOM 4154 C CA . GLN B 1 151 ? 12.773 10.047 13.828 1 95.06 151 GLN B CA 1
ATOM 4155 C C . GLN B 1 151 ? 12.961 10.445 12.367 1 95.06 151 GLN B C 1
ATOM 4157 O O . GLN B 1 151 ? 12.008 10.414 11.586 1 95.06 151 GLN B O 1
ATOM 4162 N N . CYS B 1 152 ? 14.195 10.742 12.039 1 92.69 152 CYS B N 1
ATOM 4163 C CA . CYS B 1 152 ? 14.516 11.164 10.68 1 92.69 152 CYS B CA 1
ATOM 4164 C C . CYS B 1 152 ? 14.234 10.047 9.68 1 92.69 152 CYS B C 1
ATOM 4166 O O . CYS B 1 152 ? 13.617 10.281 8.633 1 92.69 152 CYS B O 1
ATOM 4168 N N . ASP B 1 153 ? 14.625 8.859 10.055 1 89.62 153 ASP B N 1
ATOM 4169 C CA . ASP B 1 153 ? 14.438 7.727 9.148 1 89.62 153 ASP B CA 1
ATOM 4170 C C . ASP B 1 153 ? 12.953 7.418 8.961 1 89.62 153 ASP B C 1
ATOM 4172 O O . ASP B 1 153 ? 12.5 7.203 7.84 1 89.62 153 ASP B O 1
ATOM 4176 N N . LEU B 1 154 ? 12.234 7.445 10.031 1 92.75 154 LEU B N 1
ATOM 4177 C CA . LEU B 1 154 ? 10.805 7.168 9.977 1 92.75 154 LEU B CA 1
ATOM 4178 C C . LEU B 1 154 ? 10.078 8.227 9.156 1 92.75 154 LEU B C 1
ATOM 4180 O O . LEU B 1 154 ? 9.234 7.898 8.312 1 92.75 154 LEU B O 1
ATOM 4184 N N . PHE B 1 155 ? 10.438 9.422 9.391 1 92.88 155 PHE B N 1
ATOM 4185 C CA . PHE B 1 155 ? 9.82 10.539 8.68 1 92.88 155 PHE B CA 1
ATOM 4186 C C . PHE B 1 155 ? 10.141 10.484 7.195 1 92.88 155 PHE B C 1
ATOM 4188 O O . PHE B 1 155 ? 9.258 10.656 6.355 1 92.88 155 PHE B O 1
ATOM 4195 N N . LYS B 1 156 ? 11.289 10.188 6.945 1 87.5 156 LYS B N 1
ATOM 4196 C CA . LYS B 1 156 ? 11.742 10.117 5.562 1 87.5 156 LYS B CA 1
ATOM 4197 C C . LYS B 1 156 ? 11.031 9 4.801 1 87.5 156 LYS B C 1
ATOM 4199 O O . LYS B 1 156 ? 10.578 9.203 3.672 1 87.5 156 LYS B O 1
ATOM 4204 N N . LEU B 1 157 ? 10.906 7.91 5.445 1 82.44 157 LEU B N 1
ATOM 4205 C CA . LEU B 1 157 ? 10.328 6.73 4.812 1 82.44 157 LEU B CA 1
ATOM 4206 C C . LEU B 1 157 ? 8.852 6.938 4.516 1 82.44 157 LEU B C 1
ATOM 4208 O O . LEU B 1 157 ? 8.32 6.391 3.541 1 82.44 157 LEU B O 1
ATOM 4212 N N . ASN B 1 158 ? 8.242 7.746 5.324 1 86.56 158 ASN B N 1
ATOM 4213 C CA . ASN B 1 158 ? 6.781 7.77 5.246 1 86.56 158 ASN B CA 1
ATOM 4214 C C . ASN B 1 158 ? 6.262 9.148 4.867 1 86.56 158 ASN B C 1
ATOM 4216 O O . ASN B 1 158 ? 5.055 9.352 4.742 1 86.56 158 ASN B O 1
ATOM 4220 N N . PHE B 1 159 ? 7.105 10.078 4.566 1 86.56 159 PHE B N 1
ATOM 4221 C CA . PHE B 1 159 ? 6.723 11.469 4.367 1 86.56 159 PHE B CA 1
ATOM 4222 C C . PHE B 1 159 ? 5.723 11.594 3.221 1 86.56 159 PHE B C 1
ATOM 4224 O O . PHE B 1 159 ? 4.727 12.305 3.338 1 86.56 159 PHE B O 1
ATOM 4231 N N . PHE B 1 160 ? 6.027 10.992 2.199 1 80.69 160 PHE B N 1
ATOM 4232 C CA . PHE B 1 160 ? 5.191 11.172 1.017 1 80.69 160 PHE B CA 1
ATOM 4233 C C . PHE B 1 160 ? 3.764 10.711 1.29 1 80.69 160 PHE B C 1
ATOM 4235 O O . PHE B 1 160 ? 2.809 11.438 1.002 1 80.69 160 PHE B O 1
ATOM 4242 N N . THR B 1 161 ? 3.639 9.539 1.804 1 83.5 161 THR B N 1
ATOM 4243 C CA . THR B 1 161 ? 2.316 9.008 2.117 1 83.5 161 THR B CA 1
ATOM 4244 C C . THR B 1 161 ? 1.643 9.844 3.201 1 83.5 161 THR B C 1
ATOM 4246 O O . THR B 1 161 ? 0.444 10.117 3.123 1 83.5 161 THR B O 1
ATOM 4249 N N . PHE B 1 162 ? 2.455 10.234 4.094 1 88.69 162 PHE B N 1
ATOM 4250 C CA . PHE B 1 162 ? 1.968 11.062 5.191 1 88.69 162 PHE B CA 1
ATOM 4251 C C . PHE B 1 162 ? 1.459 12.406 4.676 1 88.69 162 PHE B C 1
ATOM 4253 O O . PHE B 1 162 ? 0.371 12.844 5.051 1 88.69 162 PHE B O 1
ATOM 4260 N N . SER B 1 163 ? 2.178 13.023 3.832 1 87 163 SER B N 1
ATOM 4261 C CA . SER B 1 163 ? 1.804 14.312 3.258 1 87 163 SER B CA 1
ATOM 4262 C C . SER B 1 163 ? 0.532 14.195 2.424 1 87 163 SER B C 1
ATOM 4264 O O . SER B 1 163 ? -0.293 15.117 2.41 1 87 163 SER B O 1
ATOM 4266 N N . TRP B 1 164 ? 0.381 13.125 1.832 1 84.25 164 TRP B N 1
ATOM 4267 C CA . TRP B 1 164 ? -0.82 12.906 1.033 1 84.25 164 TRP B CA 1
ATOM 4268 C C . TRP B 1 164 ? -2.055 12.805 1.923 1 84.25 164 TRP B C 1
ATOM 4270 O O . TRP B 1 164 ? -3.146 13.219 1.526 1 84.25 164 TRP B O 1
ATOM 4280 N N . CYS B 1 165 ? -1.894 12.25 3.043 1 88.56 165 CYS B N 1
ATOM 4281 C CA . CYS B 1 165 ? -3.02 12.148 3.965 1 88.56 165 CYS B CA 1
ATOM 4282 C C . CYS B 1 165 ? -3.5 13.523 4.395 1 88.56 165 CYS B C 1
ATOM 4284 O O . CYS B 1 165 ? -4.699 13.734 4.598 1 88.56 165 CYS B O 1
ATOM 4286 N N . ILE B 1 166 ? -2.576 14.43 4.473 1 86.38 166 ILE B N 1
ATOM 4287 C CA . ILE B 1 166 ? -2.941 15.797 4.832 1 86.38 166 ILE B CA 1
ATOM 4288 C C . ILE B 1 166 ? -3.803 16.406 3.729 1 86.38 166 ILE B C 1
ATOM 4290 O O . ILE B 1 166 ? -4.832 17.031 4.008 1 86.38 166 ILE B O 1
ATOM 4294 N N . ASN B 1 167 ? -3.436 16.172 2.545 1 82.69 167 ASN B N 1
ATOM 4295 C CA . ASN B 1 167 ? -4.211 16.672 1.413 1 82.69 167 ASN B CA 1
ATOM 4296 C C . ASN B 1 167 ? -5.562 15.969 1.312 1 82.69 167 ASN B C 1
ATOM 4298 O O . ASN B 1 167 ? -6.578 16.609 1.02 1 82.69 167 ASN B O 1
ATOM 4302 N N . LEU B 1 168 ? -5.48 14.719 1.522 1 85.56 168 LEU B N 1
ATOM 4303 C CA . LEU B 1 168 ? -6.703 13.93 1.455 1 85.56 168 LEU B CA 1
ATOM 4304 C C . LEU B 1 168 ? -7.73 14.43 2.465 1 85.56 168 LEU B C 1
ATOM 4306 O O . LEU B 1 168 ? -8.93 14.469 2.17 1 85.56 168 LEU B O 1
ATOM 4310 N N . GLU B 1 169 ? -7.242 14.75 3.6 1 90.69 169 GLU B N 1
ATOM 4311 C CA . GLU B 1 169 ? -8.109 15.289 4.637 1 90.69 169 GLU B CA 1
ATOM 4312 C C . GLU B 1 169 ? -8.891 16.5 4.129 1 90.69 169 GLU B C 1
ATOM 4314 O O . GLU B 1 169 ? -10.109 16.578 4.316 1 90.69 169 GLU B O 1
ATOM 4319 N N . GLN B 1 170 ? -8.242 17.328 3.418 1 87.5 170 GLN B N 1
ATOM 4320 C CA . GLN B 1 170 ? -8.867 18.547 2.939 1 87.5 170 GLN B CA 1
ATOM 4321 C C . GLN B 1 170 ? -9.867 18.25 1.822 1 87.5 170 GLN B C 1
ATOM 4323 O O . GLN B 1 170 ? -10.93 18.875 1.75 1 87.5 170 GLN B O 1
ATOM 4328 N N . ILE B 1 171 ? -9.562 17.375 1.053 1 83.81 171 ILE B N 1
ATOM 4329 C CA . ILE B 1 171 ? -10.398 17.047 -0.095 1 83.81 171 ILE B CA 1
ATOM 4330 C C . ILE B 1 171 ? -11.648 16.312 0.372 1 83.81 171 ILE B C 1
ATOM 4332 O O . ILE B 1 171 ? -12.758 16.578 -0.097 1 83.81 171 ILE B O 1
ATOM 4336 N N . VAL B 1 172 ? -11.461 15.43 1.27 1 84.44 172 VAL B N 1
ATOM 4337 C CA . VAL B 1 172 ? -12.555 14.555 1.685 1 84.44 172 VAL B CA 1
ATOM 4338 C C . VAL B 1 172 ? -13.484 15.297 2.635 1 84.44 172 VAL B C 1
ATOM 4340 O O . VAL B 1 172 ? -14.703 15.133 2.58 1 84.44 172 VAL B O 1
ATOM 4343 N N . LEU B 1 173 ? -12.961 16.109 3.459 1 83.38 173 LEU B N 1
ATOM 4344 C CA . LEU B 1 173 ? -13.773 16.797 4.461 1 83.38 173 LEU B CA 1
ATOM 4345 C C . LEU B 1 173 ? -14.422 18.031 3.871 1 83.38 173 LEU B C 1
ATOM 4347 O O . LEU B 1 173 ? -15.375 18.578 4.449 1 83.38 173 LEU B O 1
ATOM 4351 N N . ASN B 1 174 ? -13.883 18.406 2.736 1 80.75 174 ASN B N 1
ATOM 4352 C CA . ASN B 1 174 ? -14.461 19.562 2.043 1 80.75 174 ASN B CA 1
ATOM 4353 C C . ASN B 1 174 ? -14.898 19.203 0.629 1 80.75 174 ASN B C 1
ATOM 4355 O O . ASN B 1 174 ? -14.211 19.516 -0.341 1 80.75 174 ASN B O 1
ATOM 4359 N N . PRO B 1 175 ? -16.094 18.609 0.517 1 75.56 175 PRO B N 1
ATOM 4360 C CA . PRO B 1 175 ? -16.547 18.109 -0.783 1 75.56 175 PRO B CA 1
ATOM 4361 C C . PRO B 1 175 ? -16.688 19.219 -1.827 1 75.56 175 PRO B C 1
ATOM 4363 O O . PRO B 1 175 ? -16.75 18.922 -3.027 1 75.56 175 PRO B O 1
ATOM 4366 N N . GLU B 1 176 ? -16.672 20.438 -1.354 1 74.44 176 GLU B N 1
ATOM 4367 C CA . GLU B 1 176 ? -16.797 21.562 -2.271 1 74.44 176 GLU B CA 1
ATOM 4368 C C . GLU B 1 176 ? -15.5 21.797 -3.047 1 74.44 176 GLU B C 1
ATOM 4370 O O . GLU B 1 176 ? -15.492 22.469 -4.078 1 74.44 176 GLU B O 1
ATOM 4375 N N . ILE B 1 177 ? -14.484 21.234 -2.514 1 74.81 177 ILE B N 1
ATOM 4376 C CA . ILE B 1 177 ? -13.195 21.406 -3.164 1 74.81 177 ILE B CA 1
ATOM 4377 C C . ILE B 1 177 ? -13.102 20.484 -4.379 1 74.81 177 ILE B C 1
ATOM 4379 O O . ILE B 1 177 ? -13.094 19.25 -4.242 1 74.81 177 ILE B O 1
ATOM 4383 N N . ARG B 1 178 ? -13.125 21 -5.566 1 72.75 178 ARG B N 1
ATOM 4384 C CA . ARG B 1 178 ? -13.102 20.25 -6.828 1 72.75 178 ARG B CA 1
ATOM 4385 C C . ARG B 1 178 ? -11.695 20.219 -7.406 1 72.75 178 ARG B C 1
ATOM 4387 O O . ARG B 1 178 ? -11.508 20.422 -8.609 1 72.75 178 ARG B O 1
ATOM 4394 N N . GLY B 1 179 ? -10.727 20.141 -6.625 1 77.31 179 GLY B N 1
ATOM 4395 C CA . GLY B 1 179 ? -9.336 20.094 -7.039 1 77.31 179 GLY B CA 1
ATOM 4396 C C . GLY B 1 179 ? -8.375 19.812 -5.895 1 77.31 179 GLY B C 1
ATOM 4397 O O . GLY B 1 179 ? -8.805 19.422 -4.809 1 77.31 179 GLY B O 1
ATOM 4398 N N . TYR B 1 180 ? -7.141 19.953 -6.281 1 79.81 180 TYR B N 1
ATOM 4399 C CA . TYR B 1 180 ? -6.078 19.766 -5.301 1 79.81 180 TYR B CA 1
ATOM 4400 C C . TYR B 1 180 ? -5.691 21.078 -4.648 1 79.81 180 TYR B C 1
ATOM 4402 O O . TYR B 1 180 ? -5.035 21.922 -5.27 1 79.81 180 TYR B O 1
ATOM 4410 N N . PRO B 1 181 ? -6.168 21.266 -3.383 1 86.44 181 PRO B N 1
ATOM 4411 C CA . PRO B 1 181 ? -5.828 22.531 -2.729 1 86.44 181 PRO B CA 1
ATOM 4412 C C . PRO B 1 181 ? -4.371 22.578 -2.273 1 86.44 181 PRO B C 1
ATOM 4414 O O . PRO B 1 181 ? -3.852 21.609 -1.734 1 86.44 181 PRO B O 1
ATOM 4417 N N . MET B 1 182 ? -3.734 23.703 -2.391 1 85.25 182 MET B N 1
ATOM 4418 C CA . MET B 1 182 ? -2.312 23.828 -2.092 1 85.25 182 MET B CA 1
ATOM 4419 C C . MET B 1 182 ? -2.1 24.5 -0.733 1 85.25 182 MET B C 1
ATOM 4421 O O . MET B 1 182 ? -0.962 24.641 -0.279 1 85.25 182 MET B O 1
ATOM 4425 N N . GLY B 1 183 ? -3.152 24.984 -0.1 1 88.94 183 GLY B N 1
ATOM 4426 C CA . GLY B 1 183 ? -3.053 25.531 1.243 1 88.94 183 GLY B CA 1
ATOM 4427 C C . GLY B 1 183 ? -2.768 27.016 1.259 1 88.94 183 GLY B C 1
ATOM 4428 O O . GLY B 1 183 ? -2.574 27.609 2.324 1 88.94 183 GLY B O 1
ATOM 4429 N N . ASN B 1 184 ? -2.66 27.641 0.066 1 88.62 184 ASN B N 1
ATOM 4430 C CA . ASN B 1 184 ? -2.43 29.078 -0.025 1 88.62 184 ASN B CA 1
ATOM 4431 C C . ASN B 1 184 ? -3.488 29.75 -0.888 1 88.62 184 ASN B C 1
ATOM 4433 O O . ASN B 1 184 ? -3.252 30.844 -1.424 1 88.62 184 ASN B O 1
ATOM 4437 N N . GLY B 1 185 ? -4.621 29.078 -1.024 1 86.12 185 GLY B N 1
ATOM 4438 C CA . GLY B 1 185 ? -5.695 29.625 -1.842 1 86.12 185 GLY B CA 1
ATOM 4439 C C . GLY B 1 185 ? -5.668 29.125 -3.273 1 86.12 185 GLY B C 1
ATOM 4440 O O . GLY B 1 185 ? -6.668 29.219 -3.986 1 86.12 185 GLY B O 1
ATOM 4441 N N . SER B 1 186 ? -4.527 28.656 -3.693 1 83.44 186 SER B N 1
ATOM 4442 C CA . SER B 1 186 ? -4.422 28.109 -5.047 1 83.44 186 SE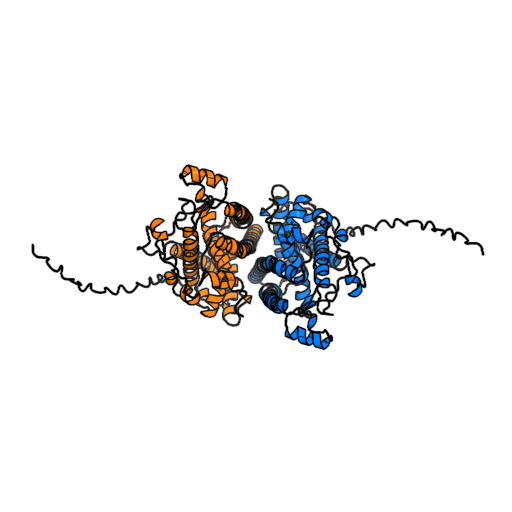R B CA 1
ATOM 4443 C C . SER B 1 186 ? -4.836 26.641 -5.086 1 83.44 186 SER B C 1
ATOM 4445 O O . SER B 1 186 ? -4.898 25.984 -4.051 1 83.44 186 SER B O 1
ATOM 4447 N N . PHE B 1 187 ? -5.207 26.125 -6.328 1 82.44 187 PHE B N 1
ATOM 4448 C CA . PHE B 1 187 ? -5.613 24.734 -6.453 1 82.44 187 PHE B CA 1
ATOM 4449 C C . PHE B 1 187 ? -5.371 24.234 -7.867 1 82.44 187 PHE B C 1
ATOM 4451 O O . PHE B 1 187 ? -5.277 25.016 -8.812 1 82.44 187 PHE B O 1
ATOM 4458 N N . GLY B 1 188 ? -5.098 22.922 -7.926 1 78 188 GLY B N 1
ATOM 4459 C CA . GLY B 1 188 ? -5.094 22.234 -9.211 1 78 188 GLY B CA 1
ATOM 4460 C C . GLY B 1 188 ? -6.422 21.594 -9.539 1 78 188 GLY B C 1
ATOM 4461 O O . GLY B 1 188 ? -6.867 20.672 -8.844 1 78 188 GLY B O 1
ATOM 4462 N N . PRO B 1 189 ? -7.051 22 -10.586 1 73.75 189 PRO B N 1
ATOM 4463 C CA . PRO B 1 189 ? -8.367 21.453 -10.914 1 73.75 189 PRO B CA 1
ATOM 4464 C C . PRO B 1 189 ? -8.297 19.984 -11.352 1 73.75 189 PRO B C 1
ATOM 4466 O O . PRO B 1 189 ? -7.32 19.578 -11.984 1 73.75 189 PRO B O 1
ATOM 4469 N N . TRP B 1 190 ? -9.305 19.172 -11.008 1 69.06 190 TRP B N 1
ATOM 4470 C CA . TRP B 1 190 ? -9.391 17.766 -11.406 1 69.06 190 TRP B CA 1
ATOM 4471 C C . TRP B 1 190 ? -9.719 17.641 -12.891 1 69.06 190 TRP B C 1
ATOM 4473 O O . TRP B 1 190 ? -9.211 16.75 -13.57 1 69.06 190 TRP B O 1
ATOM 4483 N N . ARG B 1 191 ? -10.641 18.438 -13.344 1 62.53 191 ARG B N 1
ATOM 4484 C CA . ARG B 1 191 ? -11.133 18.312 -14.711 1 62.53 191 ARG B CA 1
ATOM 4485 C C . ARG B 1 191 ? -10.734 19.531 -15.547 1 62.53 191 ARG B C 1
ATOM 4487 O O . ARG B 1 191 ? -10.766 20.656 -15.062 1 62.53 191 ARG B O 1
ATOM 4494 N N . SER B 1 192 ? -10.078 19.047 -16.703 1 57.97 192 SER B N 1
ATOM 4495 C CA . SER B 1 192 ? -9.703 20.094 -17.656 1 57.97 192 SER B CA 1
ATOM 4496 C C . SER B 1 192 ? -10.844 21.078 -17.859 1 57.97 192 SER B C 1
ATOM 4498 O O . SER B 1 192 ? -10.609 22.281 -18.016 1 57.97 192 SER B O 1
ATOM 4500 N N . ASP B 1 193 ? -11.914 20.484 -18 1 58.03 193 ASP B N 1
ATOM 4501 C CA . ASP B 1 193 ? -13.055 21.359 -18.25 1 58.03 193 ASP B CA 1
ATOM 4502 C C . ASP B 1 193 ? -13.227 22.375 -17.125 1 58.03 193 ASP B C 1
ATOM 4504 O O . ASP B 1 193 ? -13.609 23.516 -17.359 1 58.03 193 ASP B O 1
ATOM 4508 N N . ASP B 1 194 ? -12.852 21.969 -16.016 1 56.47 194 ASP B N 1
ATOM 4509 C CA . ASP B 1 194 ? -12.93 22.875 -14.875 1 56.47 194 ASP B CA 1
ATOM 4510 C C . ASP B 1 194 ? -11.891 24 -14.984 1 56.47 194 ASP B C 1
ATOM 4512 O O . ASP B 1 194 ? -12.141 25.125 -14.547 1 56.47 194 ASP B O 1
ATOM 4516 N N . ILE B 1 195 ? -10.875 23.531 -15.641 1 57.22 195 ILE B N 1
ATOM 4517 C CA . ILE B 1 195 ? -9.82 24.516 -15.867 1 57.22 195 ILE B CA 1
ATOM 4518 C C . ILE B 1 195 ? -10.352 25.641 -16.75 1 57.22 195 ILE B C 1
ATOM 4520 O O . ILE B 1 195 ? -10.133 26.828 -16.453 1 57.22 195 ILE B O 1
ATOM 4524 N N . ALA B 1 196 ? -10.914 25.156 -17.844 1 57.62 196 ALA B N 1
ATOM 4525 C CA . ALA B 1 196 ? -11.438 26.156 -18.766 1 57.62 196 ALA B CA 1
ATOM 4526 C C . ALA B 1 196 ? -12.43 27.078 -18.078 1 57.62 196 ALA B C 1
ATOM 4528 O O . ALA B 1 196 ? -12.391 28.297 -18.25 1 57.62 196 ALA B O 1
ATOM 4529 N N . GLU B 1 197 ? -13.266 26.469 -17.375 1 57.25 197 GLU B N 1
ATOM 4530 C CA . GLU B 1 197 ? -14.289 27.25 -16.688 1 57.25 197 GLU B CA 1
ATOM 4531 C C . GLU B 1 197 ? -13.672 28.172 -15.641 1 57.25 197 GLU B C 1
ATOM 4533 O O . GLU B 1 197 ? -14.086 29.312 -15.5 1 57.25 197 GLU B O 1
ATOM 4538 N N . PHE B 1 198 ? -12.797 27.578 -15.023 1 51.94 198 PHE B N 1
ATOM 4539 C CA . PHE B 1 198 ? -12.102 28.359 -14.016 1 51.94 198 PHE B CA 1
ATOM 4540 C C . PHE B 1 198 ? -11.344 29.516 -14.656 1 51.94 198 PHE B C 1
ATOM 4542 O O . PHE B 1 198 ? -11.414 30.656 -14.172 1 51.94 198 PHE B O 1
ATOM 4549 N N . LEU B 1 199 ? -10.633 29.109 -15.695 1 55.03 199 LEU B N 1
ATOM 4550 C CA . LEU B 1 199 ? -9.891 30.156 -16.391 1 55.03 199 LEU B CA 1
ATOM 4551 C C . LEU B 1 199 ? -10.828 31.25 -16.891 1 55.03 199 LEU B C 1
ATOM 4553 O O . LEU B 1 199 ? -10.5 32.438 -16.781 1 55.03 199 LEU B O 1
ATOM 4557 N N . LYS B 1 200 ? -11.883 30.781 -17.453 1 56.47 200 LYS B N 1
ATOM 4558 C CA . LYS B 1 200 ? -12.875 31.75 -17.922 1 56.47 200 LYS B CA 1
ATOM 4559 C C . LYS B 1 200 ? -13.422 32.562 -16.75 1 56.47 200 LYS B C 1
ATOM 4561 O O . LYS B 1 200 ? -13.57 33.781 -16.875 1 56.47 200 LYS B O 1
ATOM 4566 N N . LYS B 1 201 ? -13.711 31.766 -15.844 1 51.59 201 LYS B N 1
ATOM 4567 C CA . LYS B 1 201 ? -14.359 32.406 -14.719 1 51.59 201 LYS B CA 1
ATOM 4568 C C . LYS B 1 201 ? -13.414 33.406 -14.039 1 51.59 201 LYS B C 1
ATOM 4570 O O . LYS B 1 201 ? -13.836 34.5 -13.617 1 51.59 201 LYS B O 1
ATOM 4575 N N . TYR B 1 202 ? -12.258 32.938 -13.977 1 47.31 202 TYR B N 1
ATOM 4576 C CA . TYR B 1 202 ? -11.352 33.781 -13.219 1 47.31 202 TYR B CA 1
ATOM 4577 C C . TYR B 1 202 ? -10.391 34.531 -14.148 1 47.31 202 TYR B C 1
ATOM 4579 O O . TYR B 1 202 ? -9.406 35.125 -13.688 1 47.31 202 TYR B O 1
ATOM 4587 N N . ASN B 1 203 ? -10.773 34.656 -15.516 1 47.66 203 ASN B N 1
ATOM 4588 C CA . ASN B 1 203 ? -10.047 35.406 -16.547 1 47.66 203 ASN B CA 1
ATOM 4589 C C . ASN B 1 203 ? -8.562 35.062 -16.547 1 47.66 203 ASN B C 1
ATOM 4591 O O . ASN B 1 203 ? -7.711 35.938 -16.609 1 47.66 203 ASN B O 1
ATOM 4595 N N . PHE B 1 204 ? -8.281 33.781 -16.203 1 47.34 204 PHE B N 1
ATOM 4596 C CA . PHE B 1 204 ? -6.875 33.438 -16.266 1 47.34 204 PHE B CA 1
ATOM 4597 C C . PHE B 1 204 ? -6.469 33.062 -17.688 1 47.34 204 PHE B C 1
ATOM 4599 O O . PHE B 1 204 ? -7.25 32.469 -18.438 1 47.34 204 PHE B O 1
ATOM 4606 N N . THR B 1 205 ? -5.414 33.75 -18.312 1 44.84 205 THR B N 1
ATOM 4607 C CA . THR B 1 205 ? -4.859 33.438 -19.625 1 44.84 205 THR B CA 1
ATOM 4608 C C . THR B 1 205 ? -4.332 32.031 -19.688 1 44.84 205 THR B C 1
ATOM 4610 O O . THR B 1 205 ? -3.713 31.531 -18.734 1 44.84 205 THR B O 1
ATOM 4613 N N . PRO B 1 206 ? -4.805 31.203 -20.594 1 45.97 206 PRO B N 1
ATOM 4614 C CA . PRO B 1 206 ? -4.363 29.844 -20.844 1 45.97 206 PRO B CA 1
ATOM 4615 C C . PRO B 1 206 ? -2.852 29.672 -20.75 1 45.97 206 PRO B C 1
ATOM 4617 O O . PRO B 1 206 ? -2.365 28.594 -20.406 1 45.97 206 PRO B O 1
ATOM 4620 N N . ASP B 1 207 ? -2.164 30.578 -21.281 1 44.62 207 ASP B N 1
ATOM 4621 C CA . ASP B 1 207 ? -0.711 30.453 -21.359 1 44.62 207 ASP B CA 1
ATOM 4622 C C . ASP B 1 207 ? -0.122 30.062 -20 1 44.62 207 ASP B C 1
ATOM 4624 O O . ASP B 1 207 ? 1.003 29.562 -19.938 1 44.62 207 ASP B O 1
ATOM 4628 N N . ALA B 1 208 ? -0.723 30.484 -19.094 1 42.38 208 ALA B N 1
ATOM 4629 C CA . ALA B 1 208 ? -0.168 30.312 -17.75 1 42.38 208 ALA B CA 1
ATOM 4630 C C . ALA B 1 208 ? -0.276 28.844 -17.312 1 42.38 208 ALA B C 1
ATOM 4632 O O . ALA B 1 208 ? 0.392 28.438 -16.359 1 42.38 208 ALA B O 1
ATOM 4633 N N . VAL B 1 209 ? -1.321 28.203 -17.672 1 43.38 209 VAL B N 1
ATOM 4634 C CA . VAL B 1 209 ? -1.496 26.812 -17.266 1 43.38 209 VAL B CA 1
ATOM 4635 C C . VAL B 1 209 ? -0.717 25.891 -18.203 1 43.38 209 VAL B C 1
ATOM 4637 O O . VAL B 1 209 ? -0.966 25.875 -19.406 1 43.38 209 VAL B O 1
ATOM 4640 N N . TYR B 1 210 ? 0.471 25.594 -18.047 1 44.44 210 TYR B N 1
ATOM 4641 C CA . TYR B 1 210 ? 1.408 24.844 -18.875 1 44.44 210 TYR B CA 1
ATOM 4642 C C . TYR B 1 210 ? 0.75 23.594 -19.453 1 44.44 210 TYR B C 1
ATOM 4644 O O . TYR B 1 210 ? 0.142 22.812 -18.703 1 44.44 210 TYR B O 1
ATOM 4652 N N . LYS B 1 211 ? 0.501 23.406 -20.719 1 46.44 211 LYS B N 1
ATOM 4653 C CA . LYS B 1 211 ? -0.025 22.406 -21.641 1 46.44 211 LYS B CA 1
ATOM 4654 C C . LYS B 1 211 ? 0.487 21.016 -21.297 1 46.44 211 LYS B C 1
ATOM 4656 O O . LYS B 1 211 ? -0.293 20.062 -21.219 1 46.44 211 LYS B O 1
ATOM 4661 N N . PRO B 1 212 ? 1.744 20.859 -21.734 1 43.72 212 PRO B N 1
ATOM 4662 C CA . PRO B 1 212 ? 2.295 19.516 -21.703 1 43.72 212 PRO B CA 1
ATOM 4663 C C . PRO B 1 212 ? 1.947 18.75 -20.422 1 43.72 212 PRO B C 1
ATOM 4665 O O . PRO B 1 212 ? 1.69 17.547 -20.469 1 43.72 212 PRO B O 1
ATOM 4668 N N . HIS B 1 213 ? 1.896 19.531 -19.312 1 47.09 213 HIS B N 1
ATOM 4669 C CA . HIS B 1 213 ? 1.716 19.031 -17.953 1 47.09 213 HIS B CA 1
ATOM 4670 C C . HIS B 1 213 ? 0.261 18.641 -17.688 1 47.09 213 HIS B C 1
ATOM 4672 O O . HIS B 1 213 ? -0.035 17.906 -16.75 1 47.09 213 HIS B O 1
ATOM 4678 N N . GLN B 1 214 ? -0.422 18.969 -18.688 1 52.88 214 GLN B N 1
ATOM 4679 C CA . GLN B 1 214 ? -1.856 18.781 -18.516 1 52.88 214 GLN B CA 1
ATOM 4680 C C . GLN B 1 214 ? -2.221 17.297 -18.609 1 52.88 214 GLN B C 1
ATOM 4682 O O . GLN B 1 214 ? -2.994 16.797 -17.781 1 52.88 214 GLN B O 1
ATOM 4687 N N . LYS B 1 215 ? -1.525 16.703 -19.656 1 54.22 215 LYS B N 1
ATOM 4688 C CA . LYS B 1 215 ? -1.926 15.305 -19.797 1 54.22 215 LYS B CA 1
ATOM 4689 C C . LYS B 1 215 ? -1.458 14.477 -18.609 1 54.22 215 LYS B C 1
ATOM 4691 O O . LYS B 1 215 ? -2.213 13.656 -18.078 1 54.22 215 LYS B O 1
ATOM 4696 N N . ALA B 1 216 ? -0.213 14.711 -18.312 1 53.22 216 ALA B N 1
ATOM 4697 C CA . ALA B 1 216 ? 0.316 13.977 -17.172 1 53.22 216 ALA B CA 1
ATOM 4698 C C . ALA B 1 216 ? -0.493 14.266 -15.906 1 53.22 216 ALA B C 1
ATOM 4700 O O . ALA B 1 216 ? -0.772 13.359 -15.117 1 53.22 216 ALA B O 1
ATOM 4701 N N . MET B 1 217 ? -0.96 15.43 -15.867 1 58.62 217 MET B N 1
ATOM 4702 C CA . MET B 1 217 ? -1.735 15.828 -14.695 1 58.62 217 MET B CA 1
ATOM 4703 C C . MET B 1 217 ? -3.119 15.188 -14.711 1 58.62 217 MET B C 1
ATOM 4705 O O . MET B 1 217 ? -3.658 14.828 -13.664 1 58.62 217 MET B O 1
ATOM 4709 N N . GLU B 1 218 ? -3.486 14.961 -15.977 1 60.88 218 GLU B N 1
ATOM 4710 C CA . GLU B 1 218 ? -4.801 14.344 -16.094 1 60.88 218 GLU B CA 1
ATOM 4711 C C . GLU B 1 218 ? -4.758 12.875 -15.672 1 60.88 218 GLU B C 1
ATOM 4713 O O . GLU B 1 218 ? -5.652 12.398 -14.969 1 60.88 218 GLU B O 1
ATOM 4718 N N . ASP B 1 219 ? -3.723 12.305 -16.094 1 60.81 219 ASP B N 1
ATOM 4719 C CA . ASP B 1 219 ? -3.584 10.898 -15.727 1 60.81 219 ASP B CA 1
ATOM 4720 C C . ASP B 1 219 ? -3.41 10.734 -14.219 1 60.81 219 ASP B C 1
ATOM 4722 O O . ASP B 1 219 ? -3.965 9.812 -13.617 1 60.81 219 ASP B O 1
ATOM 4726 N N . TYR B 1 220 ? -2.824 11.688 -13.711 1 64.12 220 TYR B N 1
ATOM 4727 C CA . TYR B 1 220 ? -2.574 11.617 -12.273 1 64.12 220 TYR B CA 1
ATOM 4728 C C . TYR B 1 220 ? -3.836 11.945 -11.484 1 64.12 220 TYR B C 1
ATOM 4730 O O . TYR B 1 220 ? -4.098 11.344 -10.438 1 64.12 220 TYR B O 1
ATOM 4738 N N . LYS B 1 221 ? -4.527 12.734 -12.109 1 68.62 221 LYS B N 1
ATOM 4739 C CA . LYS B 1 221 ? -5.77 13.117 -11.445 1 68.62 221 LYS B CA 1
ATOM 4740 C C . LYS B 1 221 ? -6.715 11.922 -11.32 1 68.62 221 LYS B C 1
ATOM 4742 O O . LYS B 1 221 ? -7.281 11.688 -10.25 1 68.62 221 LYS B O 1
ATOM 4747 N N . ASP B 1 222 ? -6.812 11.312 -12.391 1 70.62 222 ASP B N 1
ATOM 4748 C CA . ASP B 1 222 ? -7.707 10.164 -12.383 1 70.62 222 ASP B CA 1
ATOM 4749 C C . ASP B 1 222 ? -7.211 9.086 -11.414 1 70.62 222 ASP B C 1
ATOM 4751 O O . ASP B 1 222 ? -8.008 8.477 -10.703 1 70.62 222 ASP B O 1
ATOM 4755 N N . PHE B 1 223 ? -5.949 9.062 -11.406 1 71.75 223 PHE B N 1
ATOM 4756 C CA . PHE B 1 223 ? -5.34 8.078 -10.516 1 71.75 223 PHE B CA 1
ATOM 4757 C C . PHE B 1 223 ? -5.605 8.43 -9.062 1 71.75 223 PHE B C 1
ATOM 4759 O O . PHE B 1 223 ? -6.031 7.574 -8.281 1 71.75 223 PHE B O 1
ATOM 4766 N N . ILE B 1 224 ? -5.465 9.656 -8.766 1 74.56 224 ILE B N 1
ATOM 4767 C CA . ILE B 1 224 ? -5.629 10.109 -7.387 1 74.56 224 ILE B CA 1
ATOM 4768 C C . ILE B 1 224 ? -7.094 9.977 -6.973 1 74.56 224 ILE B C 1
ATOM 4770 O O . ILE B 1 224 ? -7.395 9.516 -5.871 1 74.56 224 ILE B O 1
ATOM 4774 N N . HIS B 1 225 ? -7.914 10.258 -7.812 1 78 225 HIS B N 1
ATOM 4775 C CA . HIS B 1 225 ? -9.336 10.203 -7.496 1 78 225 HIS B CA 1
ATOM 4776 C C . HIS B 1 225 ? -9.797 8.766 -7.289 1 78 225 HIS B C 1
ATOM 4778 O O . HIS B 1 225 ? -10.453 8.461 -6.285 1 78 225 HIS B O 1
ATOM 4784 N N . LYS B 1 226 ? -9.383 8.008 -8.156 1 76.94 226 LYS B N 1
ATOM 4785 C CA . LYS B 1 226 ? -9.875 6.633 -8.141 1 76.94 226 LYS B CA 1
ATOM 4786 C C . LYS B 1 226 ? -9.227 5.832 -7.012 1 76.94 226 LYS B C 1
ATOM 4788 O O . LYS B 1 226 ? -9.898 5.039 -6.348 1 76.94 226 LYS B O 1
ATOM 4793 N N . ASN B 1 227 ? -7.988 6.164 -6.793 1 75 227 ASN B N 1
ATOM 4794 C CA . ASN B 1 227 ? -7.254 5.273 -5.902 1 75 227 ASN B CA 1
ATOM 4795 C C . ASN B 1 227 ? -7.199 5.82 -4.48 1 75 227 ASN B C 1
ATOM 4797 O O . ASN B 1 227 ? -6.992 5.066 -3.527 1 75 227 ASN B O 1
ATOM 4801 N N . MET B 1 228 ? -7.41 7.078 -4.406 1 79.5 228 MET B N 1
ATOM 4802 C CA . MET B 1 228 ? -7.168 7.637 -3.078 1 79.5 228 MET B CA 1
ATOM 4803 C C . MET B 1 228 ? -8.422 8.328 -2.541 1 79.5 228 MET B C 1
ATOM 4805 O O . MET B 1 228 ? -8.844 8.062 -1.417 1 79.5 228 MET B O 1
ATOM 4809 N N . ILE B 1 229 ? -9.062 9.055 -3.387 1 82.19 229 ILE B N 1
ATOM 4810 C CA . ILE B 1 229 ? -10.164 9.883 -2.908 1 82.19 229 ILE B CA 1
ATOM 4811 C C . ILE B 1 229 ? -11.43 9.031 -2.783 1 82.19 229 ILE B C 1
ATOM 4813 O O . ILE B 1 229 ? -12.062 9.008 -1.728 1 82.19 229 ILE B O 1
ATOM 4817 N N . THR B 1 230 ? -11.711 8.297 -3.785 1 84.94 230 THR B N 1
ATOM 4818 C CA . THR B 1 230 ? -12.961 7.547 -3.844 1 84.94 230 THR B CA 1
ATOM 4819 C C . THR B 1 230 ? -13.031 6.523 -2.711 1 84.94 230 THR B C 1
ATOM 4821 O O . THR B 1 230 ? -14.031 6.441 -2.002 1 84.94 230 THR B O 1
ATOM 4824 N N . PRO B 1 231 ? -11.984 5.836 -2.498 1 85.31 231 PRO B N 1
ATOM 4825 C CA . PRO B 1 231 ? -12.062 4.852 -1.419 1 85.31 231 PRO B CA 1
ATOM 4826 C C . PRO B 1 231 ? -12.289 5.488 -0.051 1 85.31 231 PRO B C 1
ATOM 4828 O O . PRO B 1 231 ? -13.016 4.938 0.778 1 85.31 231 PRO B O 1
ATOM 4831 N N . VAL B 1 232 ? -11.68 6.582 0.204 1 86.25 232 VAL B N 1
ATOM 4832 C CA . VAL B 1 232 ? -11.828 7.262 1.484 1 86.25 232 VAL B CA 1
ATOM 4833 C C . VAL B 1 232 ? -13.25 7.809 1.62 1 86.25 232 VAL B C 1
ATOM 4835 O O . VAL B 1 232 ? -13.859 7.719 2.689 1 86.25 232 VAL B O 1
ATOM 4838 N N . GLN B 1 233 ? -13.742 8.266 0.537 1 86.31 233 GLN B N 1
ATOM 4839 C CA . GLN B 1 233 ? -15.102 8.797 0.544 1 86.31 233 GLN B CA 1
ATOM 4840 C C . GLN B 1 233 ? -16.125 7.684 0.745 1 86.31 233 GLN B C 1
ATOM 4842 O O . GLN B 1 233 ? -17.125 7.867 1.451 1 86.31 233 GLN B O 1
ATOM 4847 N N . GLU B 1 234 ? -15.906 6.609 0.163 1 86.31 234 GLU B N 1
ATOM 4848 C CA . GLU B 1 234 ? -16.844 5.492 0.24 1 86.31 234 GLU B CA 1
ATOM 4849 C C . GLU B 1 234 ? -16.953 4.957 1.666 1 86.31 234 GLU B C 1
ATOM 4851 O O . GLU B 1 234 ? -18 4.469 2.076 1 86.31 234 GLU B O 1
ATOM 4856 N N . LEU B 1 235 ? -15.859 5.109 2.393 1 90.44 235 LEU B N 1
ATOM 4857 C CA . LEU B 1 235 ? -15.883 4.637 3.773 1 90.44 235 LEU B CA 1
ATOM 4858 C C . LEU B 1 235 ? -16.453 5.703 4.703 1 90.44 235 LEU B C 1
ATOM 4860 O O . LEU B 1 235 ? -16.719 5.434 5.879 1 90.44 235 LEU B O 1
ATOM 4864 N N . ASN B 1 236 ? -16.641 6.863 4.238 1 89.44 236 ASN B N 1
ATOM 4865 C CA . ASN B 1 236 ? -17.188 7.957 5.02 1 89.44 236 ASN B CA 1
ATOM 4866 C C . ASN B 1 236 ? -16.438 8.148 6.332 1 89.44 236 ASN B C 1
ATOM 4868 O O . ASN B 1 236 ? -17.047 8.141 7.406 1 89.44 236 ASN B O 1
ATOM 4872 N N . LEU B 1 237 ? -15.141 8.359 6.195 1 92.38 237 LEU B N 1
ATOM 4873 C CA . LEU B 1 237 ? -14.312 8.578 7.379 1 92.38 237 LEU B CA 1
ATOM 4874 C C . LEU B 1 237 ? -14.648 9.922 8.031 1 92.38 237 LEU B C 1
ATOM 4876 O O . LEU B 1 237 ? -14.859 10.914 7.336 1 92.38 237 LEU B O 1
ATOM 4880 N N . ASN B 1 238 ? -14.727 9.898 9.328 1 91.75 238 ASN B N 1
ATOM 4881 C CA . ASN B 1 238 ? -14.844 11.164 10.039 1 91.75 238 ASN B CA 1
ATOM 4882 C C . ASN B 1 238 ? -13.477 11.758 10.352 1 91.75 238 ASN B C 1
ATOM 4884 O O . ASN B 1 238 ? -12.445 11.156 10.047 1 91.75 238 ASN B O 1
ATOM 4888 N N . GLU B 1 239 ? -13.461 12.883 10.961 1 92 239 GLU B N 1
ATOM 4889 C CA . GLU B 1 239 ? -12.234 13.633 11.195 1 92 239 GLU B CA 1
ATOM 4890 C C . GLU B 1 239 ? -11.281 12.867 12.109 1 92 239 GLU B C 1
ATOM 4892 O O . GLU B 1 239 ? -10.078 12.836 11.883 1 92 239 GLU B O 1
ATOM 4897 N N . LYS B 1 240 ? -11.805 12.258 13.109 1 94.88 240 LYS B N 1
ATOM 4898 C CA . LYS B 1 240 ? -10.977 11.516 14.055 1 94.88 240 LYS B CA 1
ATOM 4899 C C . LYS B 1 240 ? -10.305 10.328 13.375 1 94.88 240 LYS B C 1
ATOM 4901 O O . LYS B 1 240 ? -9.125 10.055 13.617 1 94.88 240 LYS B O 1
ATOM 4906 N N . GLU B 1 241 ? -11.031 9.625 12.516 1 95.5 241 GLU B N 1
ATOM 4907 C CA . GLU B 1 241 ? -10.477 8.492 11.781 1 95.5 241 GLU B CA 1
ATOM 4908 C C . GLU B 1 241 ? -9.391 8.938 10.812 1 95.5 241 GLU B C 1
ATOM 4910 O O . GLU B 1 241 ? -8.383 8.25 10.633 1 95.5 241 GLU B O 1
ATOM 4915 N N . ILE B 1 242 ? -9.57 10.086 10.234 1 94.38 242 ILE B N 1
ATOM 4916 C CA . ILE B 1 242 ? -8.57 10.609 9.32 1 94.38 242 ILE B CA 1
ATOM 4917 C C . ILE B 1 242 ? -7.297 10.961 10.094 1 94.38 242 ILE B C 1
ATOM 4919 O O . ILE B 1 242 ? -6.188 10.703 9.617 1 94.38 242 ILE B O 1
ATOM 4923 N N . CYS B 1 243 ? -7.449 11.539 11.266 1 95.44 243 CYS B N 1
ATOM 4924 C CA . CYS B 1 243 ? -6.293 11.844 12.102 1 95.44 243 CYS B CA 1
ATOM 4925 C C . CYS B 1 243 ? -5.531 10.57 12.461 1 95.44 243 CYS B C 1
ATOM 4927 O O . CYS B 1 243 ? -4.301 10.547 12.422 1 95.44 243 CYS B O 1
ATOM 4929 N N . LEU B 1 244 ? -6.309 9.602 12.797 1 97 244 LEU B N 1
ATOM 4930 C CA . LEU B 1 244 ? -5.676 8.336 13.141 1 97 244 LEU B CA 1
ATOM 4931 C C . LEU B 1 244 ? -4.961 7.742 11.93 1 97 244 LEU B C 1
ATOM 4933 O O . LEU B 1 244 ? -3.887 7.148 12.062 1 97 244 LEU B O 1
ATOM 4937 N N . LEU B 1 245 ? -5.582 7.867 10.781 1 95.5 245 LEU B N 1
ATOM 4938 C CA . LEU B 1 245 ? -4.969 7.406 9.539 1 95.5 245 LEU B CA 1
ATOM 4939 C C . LEU B 1 245 ? -3.621 8.086 9.32 1 95.5 245 LEU B C 1
ATOM 4941 O O . LEU B 1 245 ? -2.654 7.438 8.914 1 95.5 245 LEU B O 1
ATOM 4945 N N . LYS B 1 246 ? -3.518 9.328 9.602 1 94.56 246 LYS B N 1
ATOM 4946 C CA . LYS B 1 246 ? -2.262 10.07 9.484 1 94.56 246 LYS B CA 1
ATOM 4947 C C . LYS B 1 246 ? -1.189 9.469 10.391 1 94.56 246 LYS B C 1
ATOM 4949 O O . LYS B 1 246 ? -0.052 9.266 9.961 1 94.56 246 LYS B O 1
ATOM 4954 N N . VAL B 1 247 ? -1.551 9.188 11.586 1 95.69 247 VAL B N 1
ATOM 4955 C CA . VAL B 1 247 ? -0.603 8.617 12.539 1 95.69 247 VAL B CA 1
ATOM 4956 C C . VAL B 1 247 ? -0.173 7.227 12.062 1 95.69 247 VAL B C 1
ATOM 4958 O O . VAL B 1 247 ? 1.004 6.871 12.156 1 95.69 247 VAL B O 1
ATOM 4961 N N . MET B 1 248 ? -1.126 6.512 11.57 1 95.12 248 MET B N 1
ATOM 4962 C CA . MET B 1 248 ? -0.83 5.168 11.078 1 95.12 248 MET B CA 1
ATOM 4963 C C . MET B 1 248 ? 0.178 5.219 9.93 1 95.12 248 MET B C 1
ATOM 4965 O O . MET B 1 248 ? 1.093 4.395 9.875 1 95.12 248 MET B O 1
ATOM 4969 N N . THR B 1 249 ? 0.01 6.148 9.062 1 92.56 249 THR B N 1
ATOM 4970 C CA . THR B 1 249 ? 0.923 6.281 7.934 1 92.56 249 THR B CA 1
ATOM 4971 C C . THR B 1 249 ? 2.316 6.684 8.406 1 92.56 249 THR B C 1
ATOM 4973 O O . THR B 1 249 ? 3.32 6.254 7.84 1 92.56 249 THR B O 1
ATOM 4976 N N . LEU B 1 250 ? 2.379 7.441 9.414 1 93.75 250 LEU B N 1
ATOM 4977 C CA . LEU B 1 250 ? 3.656 7.895 9.945 1 93.75 250 LEU B CA 1
ATOM 4978 C C . LEU B 1 250 ? 4.438 6.73 10.547 1 93.75 250 LEU B C 1
ATOM 4980 O O . LEU B 1 250 ? 5.668 6.688 10.453 1 93.75 250 LEU B O 1
ATOM 4984 N N . PHE B 1 251 ? 3.771 5.793 11.125 1 93.5 251 PHE B N 1
ATOM 4985 C CA . PHE B 1 251 ? 4.449 4.73 11.859 1 93.5 251 PHE B CA 1
ATOM 4986 C C . PHE B 1 251 ? 4.488 3.443 11.047 1 93.5 251 PHE B C 1
ATOM 4988 O O . PHE B 1 251 ? 4.664 2.357 11.602 1 93.5 251 PHE B O 1
ATOM 4995 N N . GLN B 1 252 ? 4.363 3.635 9.758 1 87.19 252 GLN B N 1
ATOM 4996 C CA . GLN B 1 252 ? 4.539 2.471 8.891 1 87.19 252 GLN B CA 1
ATOM 4997 C C . GLN B 1 252 ? 6.016 2.1 8.773 1 87.19 252 GLN B C 1
ATOM 4999 O O . GLN B 1 252 ? 6.891 2.891 9.125 1 87.19 252 GLN B O 1
ATOM 5004 N N . ASN B 1 253 ? 6.344 0.89 8.414 1 81.75 253 ASN B N 1
ATOM 5005 C CA . ASN B 1 253 ? 7.672 0.393 8.062 1 81.75 253 ASN B CA 1
ATOM 5006 C C . ASN B 1 253 ? 8.547 0.207 9.297 1 81.75 253 ASN B C 1
ATOM 5008 O O . ASN B 1 253 ? 9.719 0.593 9.297 1 81.75 253 ASN B O 1
ATOM 5012 N N . GLU B 1 254 ? 7.992 -0.279 10.359 1 81.19 254 GLU B N 1
ATOM 5013 C CA . GLU B 1 254 ? 8.695 -0.531 11.609 1 81.19 254 GLU B CA 1
ATOM 5014 C C . GLU B 1 254 ? 9.836 -1.521 11.414 1 81.19 254 GLU B C 1
ATOM 5016 O O . GLU B 1 254 ? 10.789 -1.545 12.203 1 81.19 254 GLU B O 1
ATOM 5021 N N . GLU B 1 255 ? 9.781 -2.273 10.367 1 78.56 255 GLU B N 1
ATOM 5022 C CA . GLU B 1 255 ? 10.742 -3.338 10.109 1 78.56 255 GLU B CA 1
ATOM 5023 C C . GLU B 1 255 ? 12.125 -2.766 9.805 1 78.56 255 GLU B C 1
ATOM 5025 O O . GLU B 1 255 ? 13.125 -3.482 9.859 1 78.56 255 GLU B O 1
ATOM 5030 N N . HIS B 1 256 ? 12.195 -1.5 9.516 1 78.94 256 HIS B N 1
ATOM 5031 C CA . HIS B 1 256 ? 13.461 -0.858 9.172 1 78.94 256 HIS B CA 1
ATOM 5032 C C . HIS B 1 256 ? 14.25 -0.479 10.422 1 78.94 256 HIS B C 1
ATOM 5034 O O . HIS B 1 256 ? 15.43 -0.128 10.328 1 78.94 256 HIS B O 1
ATOM 5040 N N . PHE B 1 257 ? 13.633 -0.67 11.5 1 85.5 257 PHE B N 1
ATOM 5041 C CA . PHE B 1 257 ? 14.273 -0.232 12.734 1 85.5 257 PHE B CA 1
ATOM 5042 C C . PHE B 1 257 ? 14.758 -1.427 13.547 1 85.5 257 PHE B C 1
ATOM 5044 O O . PHE B 1 257 ? 14.312 -2.555 13.328 1 85.5 257 PHE B O 1
ATOM 5051 N N . ILE B 1 258 ? 15.742 -1.119 14.328 1 84.25 258 ILE B N 1
ATOM 5052 C CA . ILE B 1 258 ? 16.312 -2.152 15.18 1 84.25 258 ILE B CA 1
ATOM 5053 C C . ILE B 1 258 ? 16.297 -1.683 16.641 1 84.25 258 ILE B C 1
ATOM 5055 O O . ILE B 1 258 ? 16.156 -0.489 16.906 1 84.25 258 ILE B O 1
ATOM 5059 N N . GLY B 1 259 ? 16.328 -2.605 17.531 1 90.25 259 GLY B N 1
ATOM 5060 C CA . GLY B 1 259 ? 16.453 -2.301 18.938 1 90.25 259 GLY B CA 1
ATOM 5061 C C . GLY B 1 259 ? 15.25 -1.558 19.5 1 90.25 259 GLY B C 1
ATOM 5062 O O . GLY B 1 259 ? 14.109 -1.95 19.25 1 90.25 259 GLY B O 1
ATOM 5063 N N . ASN B 1 260 ? 15.547 -0.512 20.188 1 90.19 260 ASN B N 1
ATOM 5064 C CA . ASN B 1 260 ? 14.5 0.227 20.891 1 90.19 260 ASN B CA 1
ATOM 5065 C C . ASN B 1 260 ? 13.547 0.913 19.922 1 90.19 260 ASN B C 1
ATOM 5067 O O . ASN B 1 260 ? 12.344 0.957 20.156 1 90.19 260 ASN B O 1
ATOM 5071 N N . GLY B 1 261 ? 14.086 1.462 18.812 1 92.81 261 GLY B N 1
ATOM 5072 C CA . GLY B 1 261 ? 13.242 2.102 17.812 1 92.81 261 GLY B CA 1
ATOM 5073 C C . GLY B 1 261 ? 12.195 1.17 17.234 1 92.81 261 GLY B C 1
ATOM 5074 O O . GLY B 1 261 ? 11.039 1.561 17.062 1 92.81 261 GLY B O 1
ATOM 5075 N N . LYS B 1 262 ? 12.586 -0.065 17.078 1 92.31 262 LYS B N 1
ATOM 5076 C CA . LYS B 1 262 ? 11.664 -1.06 16.547 1 92.31 262 LYS B CA 1
ATOM 5077 C C . LYS B 1 262 ? 10.555 -1.368 17.547 1 92.31 262 LYS B C 1
ATOM 5079 O O . LYS B 1 262 ? 9.383 -1.476 17.188 1 92.31 262 LYS B O 1
ATOM 5084 N N . GLU B 1 263 ? 10.945 -1.486 18.766 1 93.06 263 GLU B N 1
ATOM 5085 C CA . GLU B 1 263 ? 9.977 -1.794 19.812 1 93.06 263 GLU B CA 1
ATOM 5086 C C . GLU B 1 263 ? 8.953 -0.672 19.969 1 93.06 263 GLU B C 1
ATOM 5088 O O . GLU B 1 263 ? 7.754 -0.931 20.078 1 93.06 263 GLU B O 1
ATOM 5093 N N . ILE B 1 264 ? 9.414 0.523 19.938 1 94.06 264 ILE B N 1
ATOM 5094 C CA . ILE B 1 264 ? 8.523 1.674 20.078 1 94.06 264 ILE B CA 1
ATOM 5095 C C . ILE B 1 264 ? 7.535 1.702 18.906 1 94.06 264 ILE B C 1
ATOM 5097 O O . ILE B 1 264 ? 6.328 1.856 19.109 1 94.06 264 ILE B O 1
ATOM 5101 N N . CYS B 1 265 ? 8.055 1.506 17.703 1 94 265 CYS B N 1
ATOM 5102 C CA . CYS B 1 265 ? 7.191 1.539 16.531 1 94 265 CYS B CA 1
ATOM 5103 C C . CYS B 1 265 ? 6.188 0.389 16.547 1 94 265 CYS B C 1
ATOM 5105 O O . CYS B 1 265 ? 5.012 0.58 16.25 1 94 265 CYS B O 1
ATOM 5107 N N . HIS B 1 266 ? 6.684 -0.739 16.969 1 92.25 266 HIS B N 1
ATOM 5108 C CA . HIS B 1 266 ? 5.832 -1.921 17.047 1 92.25 266 HIS B CA 1
ATOM 5109 C C . HIS B 1 266 ? 4.703 -1.727 18.047 1 92.25 266 HIS B C 1
ATOM 5111 O O . HIS B 1 266 ? 3.537 -1.977 17.75 1 92.25 266 HIS B O 1
ATOM 5117 N N . ASN B 1 267 ? 5.051 -1.255 19.141 1 92.19 267 ASN B N 1
ATOM 5118 C CA . ASN B 1 267 ? 4.066 -1.012 20.203 1 92.19 267 ASN B CA 1
ATOM 5119 C C . ASN B 1 267 ? 3.09 0.093 19.812 1 92.19 267 ASN B C 1
ATOM 5121 O O . ASN B 1 267 ? 1.899 0.013 20.109 1 92.19 267 ASN B O 1
ATOM 5125 N N . THR B 1 268 ? 3.6 1.093 19.203 1 94.06 268 THR B N 1
ATOM 5126 C CA . THR B 1 268 ? 2.752 2.189 18.75 1 94.06 268 THR B CA 1
ATOM 5127 C C . THR B 1 268 ? 1.74 1.697 17.719 1 94.06 268 THR B C 1
ATOM 5129 O O . THR B 1 268 ? 0.559 2.045 17.781 1 94.06 268 THR B O 1
ATOM 5132 N N . THR B 1 269 ? 2.201 0.882 16.844 1 94.12 269 THR B N 1
ATOM 5133 C CA . THR B 1 269 ? 1.306 0.331 15.836 1 94.12 269 THR B CA 1
ATOM 5134 C C . THR B 1 269 ? 0.205 -0.503 16.484 1 94.12 269 THR B C 1
ATOM 5136 O O . THR B 1 269 ? -0.97 -0.365 16.141 1 94.12 269 THR B O 1
ATOM 5139 N N . ASN B 1 270 ? 0.549 -1.322 17.438 1 91.81 270 ASN B N 1
ATOM 5140 C CA . ASN B 1 270 ? -0.452 -2.105 18.141 1 91.81 270 ASN B CA 1
ATOM 5141 C C . ASN B 1 270 ? -1.462 -1.21 18.859 1 91.81 270 ASN B C 1
ATOM 5143 O O . ASN B 1 270 ? -2.666 -1.463 18.812 1 91.81 270 ASN B O 1
ATOM 5147 N N . PHE B 1 271 ? -0.887 -0.224 19.438 1 93.44 271 PHE B N 1
ATOM 5148 C CA . PHE B 1 271 ? -1.739 0.723 20.156 1 93.44 271 PHE B CA 1
ATOM 5149 C C . PHE B 1 271 ? -2.715 1.396 19.203 1 93.44 271 PHE B C 1
ATOM 5151 O O . PHE B 1 271 ? -3.896 1.55 19.516 1 93.44 271 PHE B O 1
ATOM 5158 N N . ILE B 1 272 ? -2.273 1.784 18.078 1 95.69 272 ILE B N 1
ATOM 5159 C CA . ILE B 1 272 ? -3.09 2.459 17.062 1 95.69 272 ILE B CA 1
ATOM 5160 C C . ILE B 1 272 ? -4.172 1.508 16.562 1 95.69 272 ILE B C 1
ATOM 5162 O O . ILE B 1 272 ? -5.324 1.908 16.375 1 95.69 272 ILE B O 1
ATOM 5166 N N . LEU B 1 273 ? -3.797 0.278 16.344 1 95.38 273 LEU B N 1
ATOM 5167 C CA . LEU B 1 273 ? -4.754 -0.719 15.875 1 95.38 273 LEU B CA 1
ATOM 5168 C C . LEU B 1 273 ? -5.852 -0.944 16.906 1 95.38 273 LEU B C 1
ATOM 5170 O O . LEU B 1 273 ? -7.035 -0.987 16.562 1 95.38 273 LEU B O 1
ATOM 5174 N N . ASP B 1 274 ? -5.457 -1.036 18.125 1 93.81 274 ASP B N 1
ATOM 5175 C CA . ASP B 1 274 ? -6.43 -1.185 19.203 1 93.81 274 ASP B CA 1
ATOM 5176 C C . ASP B 1 274 ? -7.336 0.042 19.312 1 93.81 274 ASP B C 1
ATOM 5178 O O . ASP B 1 274 ? -8.547 -0.086 19.516 1 93.81 274 ASP B O 1
ATOM 5182 N N . THR B 1 275 ? -6.703 1.167 19.188 1 95.81 275 THR B N 1
ATOM 5183 C CA . THR B 1 275 ? -7.438 2.424 19.281 1 95.81 275 THR B CA 1
ATOM 5184 C C . THR B 1 275 ? -8.484 2.521 18.172 1 95.81 275 THR B C 1
ATOM 5186 O O . THR B 1 275 ? -9.617 2.939 18.422 1 95.81 275 THR B O 1
ATOM 5189 N N . LEU B 1 276 ? -8.094 2.119 16.984 1 97.19 276 LEU B N 1
ATOM 5190 C CA . LEU B 1 276 ? -9.039 2.143 15.867 1 97.19 276 LEU B CA 1
ATOM 5191 C C . LEU B 1 276 ? -10.25 1.261 16.156 1 97.19 276 LEU B C 1
ATOM 5193 O O . LEU B 1 276 ? -11.391 1.688 15.977 1 97.19 276 LEU B O 1
ATOM 5197 N N . TRP B 1 277 ? -9.984 0.102 16.609 1 95.56 277 TRP B N 1
ATOM 5198 C CA . TRP B 1 277 ? -11.07 -0.831 16.891 1 95.56 277 TRP B CA 1
ATOM 5199 C C . TRP B 1 277 ? -11.953 -0.299 18.016 1 95.56 277 TRP B C 1
ATOM 5201 O O . TRP B 1 277 ? -13.18 -0.284 17.891 1 95.56 277 TRP B O 1
ATOM 5211 N N . ASP B 1 278 ? -11.336 0.126 19.109 1 94.94 278 ASP B N 1
ATOM 5212 C CA . ASP B 1 278 ? -12.078 0.637 20.25 1 94.94 278 ASP B CA 1
ATOM 5213 C C . ASP B 1 278 ? -12.938 1.835 19.859 1 94.94 278 ASP B C 1
ATOM 5215 O O . ASP B 1 278 ? -14.086 1.947 20.297 1 94.94 278 ASP B O 1
ATOM 5219 N N . TYR B 1 279 ? -12.406 2.648 19.109 1 96.12 279 TYR B N 1
ATOM 5220 C CA . TYR B 1 279 ? -13.148 3.818 18.656 1 96.12 279 TYR B CA 1
ATOM 5221 C C . TYR B 1 279 ? -14.352 3.406 17.812 1 96.12 279 TYR B C 1
ATOM 5223 O O . TYR B 1 279 ? -15.461 3.904 18.016 1 96.12 279 TYR B O 1
ATOM 5231 N N . GLN B 1 280 ? -14.133 2.527 16.844 1 95.06 280 GLN B N 1
ATOM 5232 C CA . GLN B 1 280 ? -15.203 2.1 15.945 1 95.06 280 GLN B CA 1
ATOM 5233 C C . GLN B 1 280 ? -16.297 1.366 16.703 1 95.06 280 GLN B C 1
ATOM 5235 O O . GLN B 1 280 ? -17.484 1.47 16.359 1 95.06 280 GLN B O 1
ATOM 5240 N N . LEU B 1 281 ? -15.867 0.655 17.703 1 93.62 281 LEU B N 1
ATOM 5241 C CA . LEU B 1 281 ? -16.828 -0.019 18.562 1 93.62 281 LEU B CA 1
ATOM 5242 C C . LEU B 1 281 ? -17.766 0.987 19.219 1 93.62 281 LEU B C 1
ATOM 5244 O O . LEU B 1 281 ? -18.969 0.72 19.375 1 93.62 281 LEU B O 1
ATOM 5248 N N . THR B 1 282 ? -17.234 2.117 19.594 1 93.69 282 THR B N 1
ATOM 5249 C CA . THR B 1 282 ? -18 3.125 20.328 1 93.69 282 THR B CA 1
ATOM 5250 C C . THR B 1 282 ? -18.719 4.074 19.375 1 93.69 282 THR B C 1
ATOM 5252 O O . THR B 1 282 ? -19.844 4.488 19.641 1 93.69 282 THR B O 1
ATOM 5255 N N . GLU B 1 283 ? -18.156 4.43 18.25 1 94.44 283 GLU B N 1
ATOM 5256 C CA . GLU B 1 283 ? -18.656 5.43 17.312 1 94.44 283 GLU B CA 1
ATOM 5257 C C . GLU B 1 283 ? -19.844 4.902 16.516 1 94.44 283 GLU B C 1
ATOM 5259 O O . GLU B 1 283 ? -20.734 5.668 16.141 1 94.44 283 GLU B O 1
ATOM 5264 N N . TYR B 1 284 ? -19.828 3.602 16.297 1 94.12 284 TYR B N 1
ATOM 5265 C CA . TYR B 1 284 ? -20.875 3.031 15.453 1 94.12 284 TYR B CA 1
ATOM 5266 C C . TYR B 1 284 ? -21.656 1.946 16.203 1 94.12 284 TYR B C 1
ATOM 5268 O O . TYR B 1 284 ? -21.672 0.791 15.773 1 94.12 284 TYR B O 1
ATOM 5276 N N . PRO B 1 285 ? -22.422 2.301 17.172 1 92.44 285 PRO B N 1
ATOM 5277 C CA . PRO B 1 285 ? -23.094 1.312 18.016 1 92.44 285 PRO B CA 1
ATOM 5278 C C . PRO B 1 285 ? -24.172 0.537 17.266 1 92.44 285 PRO B C 1
ATOM 5280 O O . PRO B 1 285 ? -24.5 -0.596 17.641 1 92.44 285 PRO B O 1
ATOM 5283 N N . ALA B 1 286 ? -24.703 1.076 16.188 1 94.06 286 ALA B N 1
ATOM 5284 C CA . ALA B 1 286 ? -25.812 0.457 15.453 1 94.06 286 ALA B CA 1
ATOM 5285 C C . ALA B 1 286 ? -25.297 -0.644 14.523 1 94.06 286 ALA B C 1
ATOM 5287 O O . ALA B 1 286 ? -26.078 -1.49 14.07 1 94.06 286 ALA B O 1
ATOM 5288 N N . MET B 1 287 ? -24.031 -0.627 14.25 1 92.12 287 MET B N 1
ATOM 5289 C CA . MET B 1 287 ? -23.469 -1.638 13.359 1 92.12 287 MET B CA 1
ATOM 5290 C C . MET B 1 287 ? -23.297 -2.969 14.086 1 92.12 287 MET B C 1
ATOM 5292 O O . MET B 1 287 ? -22.938 -2.996 15.258 1 92.12 287 MET B O 1
ATOM 5296 N N . THR B 1 288 ? -23.562 -4.055 13.305 1 89.94 288 THR B N 1
ATOM 5297 C CA . THR B 1 288 ? -23.281 -5.387 13.836 1 89.94 288 THR B CA 1
ATOM 5298 C C . THR B 1 288 ? -21.781 -5.621 13.953 1 89.94 288 THR B C 1
ATOM 5300 O O . THR B 1 288 ? -20.984 -4.832 13.438 1 89.94 288 THR B O 1
ATOM 5303 N N . PHE B 1 289 ? -21.406 -6.656 14.625 1 88.88 289 PHE B N 1
ATOM 5304 C CA . PHE B 1 289 ? -20 -6.996 14.781 1 88.88 289 PHE B CA 1
ATOM 5305 C C . PHE B 1 289 ? -19.328 -7.199 13.43 1 88.88 289 PHE B C 1
ATOM 5307 O O . PHE B 1 289 ? -18.234 -6.695 13.188 1 88.88 289 PHE B O 1
ATOM 5314 N N . ASP B 1 290 ? -20.062 -7.906 12.562 1 87.5 290 ASP B N 1
ATOM 5315 C CA . ASP B 1 290 ? -19.516 -8.211 11.242 1 87.5 290 ASP B CA 1
ATOM 5316 C C . ASP B 1 290 ? -19.312 -6.938 10.422 1 87.5 290 ASP B C 1
ATOM 5318 O O . ASP B 1 290 ? -18.312 -6.797 9.711 1 87.5 290 ASP B O 1
ATOM 5322 N N . GLU B 1 291 ? -20.219 -6.074 10.562 1 90 291 GLU B N 1
ATOM 5323 C CA . GLU B 1 291 ? -20.109 -4.805 9.852 1 90 291 GLU B CA 1
ATOM 5324 C C . GLU B 1 291 ? -18.938 -3.975 10.367 1 90 291 GLU B C 1
ATOM 5326 O O . GLU B 1 291 ? -18.219 -3.354 9.586 1 90 291 GLU B O 1
ATOM 5331 N N . LYS B 1 292 ? -18.781 -3.988 11.664 1 93.56 292 LYS B N 1
ATOM 5332 C CA . LYS B 1 292 ? -17.688 -3.248 12.273 1 93.56 292 LYS B CA 1
ATOM 5333 C C . LYS B 1 292 ? -16.328 -3.834 11.859 1 93.56 292 LYS B C 1
ATOM 5335 O O . LYS B 1 292 ? -15.391 -3.094 11.57 1 93.56 292 LYS B O 1
ATOM 5340 N N . LEU B 1 293 ? -16.328 -5.145 11.836 1 93.25 293 LEU B N 1
ATOM 5341 C CA . LEU B 1 293 ? -15.094 -5.812 11.445 1 93.25 293 LEU B CA 1
ATOM 5342 C C . LEU B 1 293 ? -14.75 -5.508 9.992 1 93.25 293 LEU B C 1
ATOM 5344 O O . LEU B 1 293 ? -13.586 -5.277 9.656 1 93.25 293 LEU B O 1
ATOM 5348 N N . ARG B 1 294 ? -15.734 -5.48 9.148 1 93.19 294 ARG B N 1
ATOM 5349 C CA . ARG B 1 294 ? -15.508 -5.145 7.742 1 93.19 294 ARG B CA 1
ATOM 5350 C C . ARG B 1 294 ? -15.039 -3.701 7.594 1 93.19 294 ARG B C 1
ATOM 5352 O O . ARG B 1 294 ? -14.133 -3.416 6.812 1 93.19 294 ARG B O 1
ATOM 5359 N N . ARG B 1 295 ? -15.68 -2.838 8.336 1 95.19 295 ARG B N 1
ATOM 5360 C CA . ARG B 1 295 ? -15.258 -1.441 8.297 1 95.19 295 ARG B CA 1
ATOM 5361 C C . ARG B 1 295 ? -13.812 -1.293 8.773 1 95.19 295 ARG B C 1
ATOM 5363 O O . ARG B 1 295 ? -13.023 -0.568 8.164 1 95.19 295 ARG B O 1
ATOM 5370 N N . HIS B 1 296 ? -13.539 -1.986 9.883 1 96.5 296 HIS B N 1
ATOM 5371 C CA . HIS B 1 296 ? -12.188 -1.993 10.422 1 96.5 296 HIS B CA 1
ATOM 5372 C C . HIS B 1 296 ? -11.18 -2.467 9.383 1 96.5 296 HIS B C 1
ATOM 5374 O O . HIS B 1 296 ? -10.148 -1.821 9.164 1 96.5 296 HIS B O 1
ATOM 5380 N N . SER B 1 297 ? -11.516 -3.514 8.734 1 96.31 297 SER B N 1
ATOM 5381 C CA . SER B 1 297 ? -10.641 -4.094 7.719 1 96.31 297 SER B CA 1
ATOM 5382 C C . SER B 1 297 ? -10.508 -3.172 6.512 1 96.31 297 SER B C 1
ATOM 5384 O O . SER B 1 297 ? -9.406 -2.967 6 1 96.31 297 SER B O 1
ATOM 5386 N N . ARG B 1 298 ? -11.562 -2.613 6.094 1 94.31 298 ARG B N 1
ATOM 5387 C CA . ARG B 1 298 ? -11.547 -1.722 4.938 1 94.31 298 ARG B CA 1
ATOM 5388 C C . ARG B 1 298 ? -10.758 -0.449 5.234 1 94.31 298 ARG B C 1
ATOM 5390 O O . ARG B 1 298 ? -10.117 0.113 4.348 1 94.31 298 ARG B O 1
ATOM 5397 N N . PHE B 1 299 ? -10.906 -0.001 6.488 1 96.38 299 PHE B N 1
ATOM 5398 C CA . PHE B 1 299 ? -10.094 1.136 6.902 1 96.38 299 PHE B CA 1
ATOM 5399 C C . PHE B 1 299 ? -8.609 0.848 6.688 1 96.38 299 PHE B C 1
ATOM 5401 O O . PHE B 1 299 ? -7.887 1.675 6.133 1 96.38 299 PHE B O 1
ATOM 5408 N N . LEU B 1 300 ? -8.211 -0.332 7.074 1 95.94 300 LEU B N 1
ATOM 5409 C CA . LEU B 1 300 ? -6.805 -0.707 6.957 1 95.94 300 LEU B CA 1
ATOM 5410 C C . LEU B 1 300 ? -6.41 -0.884 5.496 1 95.94 300 LEU B C 1
ATOM 5412 O O . LEU B 1 300 ? -5.266 -0.621 5.121 1 95.94 300 LEU B O 1
ATOM 5416 N N . LEU B 1 301 ? -7.352 -1.218 4.684 1 93 301 LEU B N 1
ATOM 5417 C CA . LEU B 1 301 ? -7.09 -1.425 3.262 1 93 301 LEU B CA 1
ATOM 5418 C C . LEU B 1 301 ? -6.961 -0.091 2.531 1 93 301 LEU B C 1
ATOM 5420 O O . LEU B 1 301 ? -6.621 -0.057 1.348 1 93 301 LEU B O 1
ATOM 5424 N N . LEU B 1 302 ? -7.184 0.997 3.207 1 92.06 302 LEU B N 1
ATOM 5425 C CA . LEU B 1 302 ? -6.914 2.309 2.629 1 92.06 302 LEU B CA 1
ATOM 5426 C C . LEU B 1 302 ? -5.414 2.553 2.508 1 92.06 302 LEU B C 1
ATOM 5428 O O . LEU B 1 302 ? -4.969 3.285 1.623 1 92.06 302 LEU B O 1
ATOM 5432 N N . LEU B 1 303 ? -4.691 1.921 3.377 1 90.62 303 LEU B N 1
ATOM 5433 C CA . LEU B 1 303 ? -3.26 2.191 3.443 1 90.62 303 LEU B CA 1
ATOM 5434 C C . LEU B 1 303 ? -2.561 1.748 2.164 1 90.62 303 LEU B C 1
ATOM 5436 O O . LEU B 1 303 ? -1.784 2.508 1.579 1 90.62 303 LEU B O 1
ATOM 5440 N N . PRO B 1 304 ? -2.826 0.547 1.672 1 86.81 304 PRO B N 1
ATOM 5441 C CA . PRO B 1 304 ? -2.197 0.195 0.397 1 86.81 304 PRO B CA 1
ATOM 5442 C C . PRO B 1 304 ? -2.602 1.13 -0.74 1 86.81 304 PRO B C 1
ATOM 5444 O O . PRO B 1 304 ? -1.808 1.385 -1.648 1 86.81 304 PRO B O 1
ATOM 5447 N N . LYS B 1 305 ? -3.707 1.665 -0.677 1 84.06 305 LYS B N 1
ATOM 5448 C CA . LYS B 1 305 ? -4.172 2.596 -1.702 1 84.06 305 LYS B CA 1
ATOM 5449 C C . LYS B 1 305 ? -3.426 3.926 -1.614 1 84.06 305 LYS B C 1
ATOM 5451 O O . LYS B 1 305 ? -2.969 4.457 -2.629 1 84.06 305 LYS B O 1
ATOM 5456 N N . ILE B 1 306 ? -3.295 4.352 -0.437 1 81.88 306 ILE B N 1
ATOM 5457 C CA . ILE B 1 306 ? -2.607 5.617 -0.212 1 81.88 306 ILE B CA 1
ATOM 5458 C C . ILE B 1 306 ? -1.126 5.469 -0.554 1 81.88 306 ILE B C 1
ATOM 5460 O O . ILE B 1 306 ? -0.512 6.395 -1.092 1 81.88 306 ILE B O 1
ATOM 5464 N N . CYS B 1 307 ? -0.634 4.359 -0.295 1 76.25 307 CYS B N 1
ATOM 5465 C CA . CYS B 1 307 ? 0.78 4.113 -0.555 1 76.25 307 CYS B CA 1
ATOM 5466 C C . CYS B 1 307 ? 1.056 4.043 -2.053 1 76.25 307 CYS B C 1
ATOM 5468 O O . CYS B 1 307 ? 2.195 4.219 -2.486 1 76.25 307 CYS B O 1
ATOM 5470 N N . GLN B 1 308 ? 0.061 3.77 -2.812 1 68.31 308 GLN B N 1
ATOM 5471 C CA . GLN B 1 308 ? 0.241 3.814 -4.262 1 68.31 308 GLN B CA 1
ATOM 5472 C C . GLN B 1 308 ? 0.657 5.207 -4.719 1 68.31 308 GLN B C 1
ATOM 5474 O O . GLN B 1 308 ? 1.201 5.371 -5.812 1 68.31 308 GLN B O 1
ATOM 5479 N N . ALA B 1 309 ? 0.299 6.145 -3.801 1 63.12 309 ALA B N 1
ATOM 5480 C CA . ALA B 1 309 ? 0.753 7.508 -4.07 1 63.12 309 ALA B CA 1
ATOM 5481 C C . ALA B 1 309 ? 2.256 7.543 -4.328 1 63.12 309 ALA B C 1
ATOM 5483 O O . ALA B 1 309 ? 2.746 8.414 -5.055 1 63.12 309 ALA B O 1
ATOM 5484 N N . TRP B 1 310 ? 2.873 6.609 -3.77 1 60.53 310 TRP B N 1
ATOM 5485 C CA . TRP B 1 310 ? 4.316 6.523 -3.953 1 60.53 310 TRP B CA 1
ATOM 5486 C C . TRP B 1 310 ? 4.672 6.402 -5.43 1 60.53 310 TRP B C 1
ATOM 5488 O O . TRP B 1 310 ? 5.688 6.945 -5.879 1 60.53 310 TRP B O 1
ATOM 5498 N N . TYR B 1 311 ? 3.777 5.723 -6.117 1 55.81 311 TYR B N 1
ATOM 5499 C CA . TYR B 1 311 ? 3.98 5.602 -7.555 1 55.81 311 TYR B CA 1
ATOM 5500 C C . TYR B 1 311 ? 4.082 6.977 -8.211 1 55.81 311 TYR B C 1
ATOM 5502 O O . TYR B 1 311 ? 4.797 7.148 -9.195 1 55.81 311 TYR B O 1
ATOM 5510 N N . MET B 1 312 ? 3.393 7.777 -7.504 1 54.03 312 MET B N 1
ATOM 5511 C CA . MET B 1 312 ? 3.326 9.133 -8.047 1 54.03 312 MET B CA 1
ATOM 5512 C C . MET B 1 312 ? 4.598 9.906 -7.715 1 54.03 312 MET B C 1
ATOM 5514 O O . MET B 1 312 ? 4.871 10.945 -8.328 1 54.03 312 MET B O 1
ATOM 5518 N N . LYS B 1 313 ? 5.312 9.273 -6.715 1 55.75 313 LYS B N 1
ATOM 5519 C CA . LYS B 1 313 ? 6.539 9.953 -6.305 1 55.75 313 LYS B CA 1
ATOM 5520 C C . LYS B 1 313 ? 7.48 10.156 -7.488 1 55.75 313 LYS B C 1
ATOM 5522 O O . LYS B 1 313 ? 8.016 11.242 -7.688 1 55.75 313 LYS B O 1
ATOM 5527 N N . SER B 1 314 ? 7.742 8.961 -8.156 1 50.66 314 SER B N 1
ATOM 5528 C CA . SER B 1 314 ? 8.641 9.047 -9.305 1 50.66 314 SER B CA 1
ATOM 5529 C C . SER B 1 314 ? 8.078 9.992 -10.367 1 50.66 314 SER B C 1
ATOM 5531 O O . SER B 1 314 ? 8.836 10.742 -11 1 50.66 314 SER B O 1
ATOM 5533 N N . ASP B 1 315 ? 6.855 9.945 -10.445 1 49.34 315 ASP B N 1
ATOM 5534 C CA . ASP B 1 315 ? 6.23 10.812 -11.438 1 49.34 315 ASP B CA 1
ATOM 5535 C C . ASP B 1 315 ? 6.223 12.266 -10.969 1 49.34 315 ASP B C 1
ATOM 5537 O O . ASP B 1 315 ? 6.301 13.188 -11.781 1 49.34 315 ASP B O 1
ATOM 5541 N N . MET B 1 316 ? 6.078 12.305 -9.688 1 49.84 316 MET B N 1
ATOM 5542 C CA . MET B 1 316 ? 6.137 13.648 -9.117 1 49.84 316 MET B CA 1
ATOM 5543 C C . MET B 1 316 ? 7.488 14.297 -9.391 1 49.84 316 MET B C 1
ATOM 5545 O O . MET B 1 316 ? 7.574 15.508 -9.586 1 49.84 316 MET B O 1
ATOM 5549 N N . HIS B 1 317 ? 8.484 13.406 -9.281 1 49.94 317 HIS B N 1
ATOM 5550 C CA . HIS B 1 317 ? 9.75 13.93 -9.766 1 49.94 317 HIS B CA 1
ATOM 5551 C C . HIS B 1 317 ? 9.602 14.562 -11.148 1 49.94 317 HIS B C 1
ATOM 5553 O O . HIS B 1 317 ? 10.148 15.633 -11.406 1 49.94 317 HIS B O 1
ATOM 5559 N N . LEU B 1 318 ? 8.93 13.758 -11.844 1 46.12 318 LEU B N 1
ATOM 5560 C CA . LEU B 1 318 ? 8.68 14.273 -13.188 1 46.12 318 LEU B CA 1
ATOM 5561 C C . LEU B 1 318 ? 7.848 15.547 -13.133 1 46.12 318 LEU B C 1
ATOM 5563 O O . LEU B 1 318 ? 8.133 16.516 -13.852 1 46.12 318 LEU B O 1
ATOM 5567 N N . LEU B 1 319 ? 6.855 15.461 -12.359 1 47.69 319 LEU B N 1
ATOM 5568 C CA . LEU B 1 319 ? 6.016 16.641 -12.242 1 47.69 319 LEU B CA 1
ATOM 5569 C C . LEU B 1 319 ? 6.824 17.844 -11.742 1 47.69 319 LEU B C 1
ATOM 5571 O O . LEU B 1 319 ? 6.656 18.953 -12.234 1 47.69 319 LEU B O 1
ATOM 5575 N N . MET B 1 320 ? 7.613 17.469 -10.773 1 50.88 320 MET B N 1
ATOM 5576 C CA . MET B 1 320 ? 8.453 18.547 -10.273 1 50.88 320 MET B CA 1
ATOM 5577 C C . MET B 1 320 ? 9.453 19 -11.328 1 50.88 320 MET B C 1
ATOM 5579 O O . MET B 1 320 ? 9.75 20.188 -11.438 1 50.88 320 MET B O 1
ATOM 5583 N N . SER B 1 321 ? 10.023 17.922 -11.992 1 48.25 321 SER B N 1
ATOM 5584 C CA . SER B 1 321 ? 10.922 18.281 -13.094 1 48.25 321 SER B CA 1
ATOM 5585 C C . SER B 1 321 ? 10.188 19.078 -14.164 1 48.25 321 SER B C 1
ATOM 5587 O O . SER B 1 321 ? 10.781 19.906 -14.852 1 48.25 321 SER B O 1
ATOM 5589 N N . MET B 1 322 ? 9.086 18.578 -14.531 1 41.22 322 MET B N 1
ATOM 5590 C CA . MET B 1 322 ? 8.281 19.25 -15.555 1 41.22 322 MET B CA 1
ATOM 5591 C C . MET B 1 322 ? 8.078 20.719 -15.219 1 41.22 322 MET B C 1
ATOM 5593 O O . MET B 1 322 ? 7.895 21.547 -16.109 1 41.22 322 MET B O 1
ATOM 5597 N N . PHE B 1 323 ? 7.578 20.797 -14.156 1 40.69 323 PHE B N 1
ATOM 5598 C CA . PHE B 1 323 ? 7.309 22.203 -13.875 1 40.69 323 PHE B CA 1
ATOM 5599 C C . PHE B 1 323 ? 8.602 23 -13.844 1 40.69 323 PHE B C 1
ATOM 5601 O O . PHE B 1 323 ? 8.617 24.156 -13.391 1 40.69 323 PHE B O 1
ATOM 5608 N N . GLY B 1 324 ? 9.516 22.75 -14.688 1 40.31 324 GLY B N 1
ATOM 5609 C CA . GLY B 1 324 ? 10.75 23.469 -14.977 1 40.31 324 GLY B CA 1
ATOM 5610 C C . GLY B 1 324 ? 11.93 22.969 -14.164 1 40.31 324 GLY B C 1
ATOM 5611 O O . GLY B 1 324 ? 11.797 22.031 -13.367 1 40.31 324 GLY B O 1
ATOM 5612 N N . GLY B 1 325 ? 12.75 24.047 -13.711 1 38.88 325 GLY B N 1
ATOM 5613 C CA . GLY B 1 325 ? 14.148 24.312 -13.398 1 38.88 325 GLY B CA 1
ATOM 5614 C C . GLY B 1 325 ? 14.695 23.406 -12.305 1 38.88 325 GLY B C 1
ATOM 5615 O O . GLY B 1 325 ? 15.82 22.906 -12.406 1 38.88 325 GLY B O 1
ATOM 5616 N N . THR B 1 326 ? 14.336 23.672 -10.93 1 42.88 326 THR B N 1
ATOM 5617 C CA . THR B 1 326 ? 15.117 24.109 -9.773 1 42.88 326 THR B CA 1
ATOM 5618 C C . THR B 1 326 ? 15.609 22.922 -8.969 1 42.88 326 THR B C 1
ATOM 5620 O O . THR B 1 326 ? 15.031 21.828 -9.047 1 42.88 326 THR B O 1
ATOM 5623 N N . ASN B 1 327 ? 16.703 23.141 -8.344 1 45.88 327 ASN B N 1
ATOM 5624 C CA . ASN B 1 327 ? 17.625 22.609 -7.355 1 45.88 327 ASN B CA 1
ATOM 5625 C C . ASN B 1 327 ? 16.891 21.984 -6.176 1 45.88 327 ASN B C 1
ATOM 5627 O O . ASN B 1 327 ? 16.562 22.672 -5.211 1 45.88 327 ASN B O 1
ATOM 5631 N N . ILE B 1 328 ? 15.922 21.203 -6.453 1 51.25 328 ILE B N 1
ATOM 5632 C CA . ILE B 1 328 ? 15.445 20.516 -5.254 1 51.25 328 ILE B CA 1
ATOM 5633 C C . ILE B 1 328 ? 16.625 20.109 -4.383 1 51.25 328 ILE B C 1
ATOM 5635 O O . ILE B 1 328 ? 17.312 19.141 -4.684 1 51.25 328 ILE B O 1
ATOM 5639 N N . ASP B 1 329 ? 17.156 20.984 -3.916 1 58.75 329 ASP B N 1
ATOM 5640 C CA . ASP B 1 329 ? 18.234 20.734 -2.965 1 58.75 329 ASP B CA 1
ATOM 5641 C C . ASP B 1 329 ? 17.688 20.656 -1.537 1 58.75 329 ASP B C 1
ATOM 5643 O O . ASP B 1 329 ? 16.516 20.938 -1.291 1 58.75 329 ASP B O 1
ATOM 5647 N N . GLY B 1 330 ? 18.266 20.031 -0.795 1 66.62 330 GLY B N 1
ATOM 5648 C CA . GLY B 1 330 ? 17.984 19.953 0.631 1 66.62 330 GLY B CA 1
ATOM 5649 C C . GLY B 1 330 ? 17 18.859 0.992 1 66.62 330 GLY B C 1
ATOM 5650 O O . GLY B 1 330 ? 17.172 17.719 0.594 1 66.62 330 GLY B O 1
ATOM 5651 N N . ILE B 1 331 ? 15.867 19.25 1.642 1 73.44 331 ILE B N 1
ATOM 5652 C CA . ILE B 1 331 ? 14.945 18.312 2.27 1 73.44 331 ILE B CA 1
ATOM 5653 C C . ILE B 1 331 ? 14.148 17.578 1.196 1 73.44 331 ILE B C 1
ATOM 5655 O O . ILE B 1 331 ? 14.016 16.344 1.243 1 73.44 331 ILE B O 1
ATOM 5659 N N . PRO B 1 332 ? 13.734 18.297 0.133 1 66.88 332 PRO B N 1
ATOM 5660 C CA . PRO B 1 332 ? 12.961 17.562 -0.875 1 66.88 332 PRO B CA 1
ATOM 5661 C C . PRO B 1 332 ? 13.781 16.469 -1.562 1 66.88 332 PRO B C 1
ATOM 5663 O O . PRO B 1 332 ? 13.25 15.391 -1.857 1 66.88 332 PRO B O 1
ATOM 5666 N N . LYS B 1 333 ? 15.055 16.766 -1.666 1 66 333 LYS B N 1
ATOM 5667 C CA . LYS B 1 333 ? 15.93 15.773 -2.275 1 66 333 LYS B CA 1
ATOM 5668 C C . LYS B 1 333 ? 16.109 14.562 -1.36 1 66 333 LYS B C 1
ATOM 5670 O O . LYS B 1 333 ? 16.062 13.422 -1.82 1 66 333 LYS B O 1
ATOM 5675 N N . GLU B 1 334 ? 16.25 14.844 -0.109 1 71 334 GLU B N 1
ATOM 5676 C CA . GLU B 1 334 ? 16.422 13.766 0.861 1 71 334 GLU B CA 1
ATOM 5677 C C . GLU B 1 334 ? 15.148 12.922 0.969 1 71 334 GLU B C 1
ATOM 5679 O O . GLU B 1 334 ? 15.219 11.711 1.153 1 71 334 GLU B O 1
ATOM 5684 N N . LEU B 1 335 ? 14.102 13.57 0.793 1 73.88 335 LEU B N 1
ATOM 5685 C CA . LEU B 1 335 ? 12.828 12.891 0.998 1 73.88 335 LEU B CA 1
ATOM 5686 C C . LEU B 1 335 ? 12.43 12.109 -0.246 1 73.88 335 LEU B C 1
ATOM 5688 O O . LEU B 1 335 ? 11.805 11.047 -0.143 1 73.88 335 LEU B O 1
ATOM 5692 N N . LEU B 1 336 ? 12.789 12.625 -1.415 1 62.28 336 LEU B N 1
ATOM 5693 C CA . LEU B 1 336 ? 12.312 12.023 -2.654 1 62.28 336 LEU B CA 1
ATOM 5694 C C . LEU B 1 336 ? 13.297 10.984 -3.176 1 62.28 336 LEU B C 1
ATOM 5696 O O . LEU B 1 336 ? 12.906 10.031 -3.854 1 62.28 336 LEU B O 1
ATOM 5700 N N . PHE B 1 337 ? 14.719 11.234 -3.01 1 53.88 337 PHE B N 1
ATOM 5701 C CA . PHE B 1 337 ? 15.711 10.398 -3.67 1 53.88 337 PHE B CA 1
ATOM 5702 C C . PHE B 1 337 ? 16.391 9.477 -2.668 1 53.88 337 PHE B C 1
ATOM 5704 O O . PHE B 1 337 ? 17.25 8.68 -3.039 1 53.88 337 PHE B O 1
ATOM 5711 N N . SER B 1 338 ? 16.438 9.617 -1.446 1 47.53 338 SER B N 1
ATOM 5712 C CA . SER B 1 338 ? 17.281 8.883 -0.516 1 47.53 338 SER B CA 1
ATOM 5713 C C . SER B 1 338 ? 17.062 7.375 -0.641 1 47.53 338 SER B C 1
ATOM 5715 O O . SER B 1 338 ? 17.609 6.594 0.134 1 47.53 338 SER B O 1
ATOM 5717 N N . SER B 1 339 ? 16.234 6.773 -1.146 1 42.91 339 SER B N 1
ATOM 5718 C CA . SER B 1 339 ? 16.609 5.363 -1.054 1 42.91 339 SER B CA 1
ATOM 5719 C C . SER B 1 339 ? 17.984 5.117 -1.66 1 42.91 339 SER B C 1
ATOM 5721 O O . SER B 1 339 ? 18.641 4.125 -1.338 1 42.91 339 SER B O 1
ATOM 5723 N N . ASN B 1 340 ? 18.312 5.492 -2.82 1 34.44 340 ASN B N 1
ATOM 5724 C CA . ASN B 1 340 ? 19.391 4.965 -3.645 1 34.44 340 ASN B CA 1
ATOM 5725 C C . ASN B 1 340 ? 20.766 5.43 -3.145 1 34.44 340 ASN B C 1
ATOM 5727 O O . ASN B 1 340 ? 21.766 4.754 -3.357 1 34.44 340 ASN B O 1
ATOM 5731 N N . THR B 1 341 ? 21.156 6.766 -3.012 1 29.92 341 THR B N 1
ATOM 5732 C CA . THR B 1 341 ? 22.5 7.273 -3.236 1 29.92 341 THR B CA 1
ATOM 5733 C C . THR B 1 341 ? 23.344 7.152 -1.969 1 29.92 341 THR B C 1
ATOM 5735 O O . THR B 1 341 ? 24.484 7.629 -1.925 1 29.92 341 THR B O 1
ATOM 5738 N N . ASN B 1 342 ? 22.984 6.992 -0.846 1 28.42 342 ASN B N 1
ATOM 5739 C CA . ASN B 1 342 ? 24.188 7.117 -0.025 1 28.42 342 ASN B CA 1
ATOM 5740 C C . ASN B 1 342 ? 25.25 6.102 -0.432 1 28.42 342 ASN B C 1
ATOM 5742 O O . ASN B 1 342 ? 26.109 5.738 0.375 1 28.42 342 ASN B O 1
ATOM 5746 N N . ALA B 1 343 ? 25.344 5.406 -1.525 1 23.03 343 ALA B N 1
ATOM 5747 C CA . ALA B 1 343 ? 26.766 5.09 -1.688 1 23.03 343 ALA B CA 1
ATOM 5748 C C . ALA B 1 343 ? 27.547 6.316 -2.145 1 23.03 343 ALA B C 1
ATOM 5750 O O . ALA B 1 343 ? 27.062 7.105 -2.957 1 23.03 343 ALA B O 1
#

InterPro domains:
  IPR000536 Nuclear hormone receptor, ligand-binding domain [PF00104] (114-313)
  IPR000536 Nuclear hormone receptor, ligand-binding domain [PS51843] (78-339)
  IPR000536 Nuclear hormone receptor, ligand-binding domain [SM00430] (124-309)
  IPR035500 Nuclear hormone receptor-like domain superfamily [G3DSA:1.10.565.10] (88-339)
  IPR035500 Nuclear hormone receptor-like domain superfamily [SSF48508] (100-336)
  IPR052499 Caenorhabditis elegans Nuclear Hormone Receptors [PTHR47630] (20-339)

Solvent-accessible surface area (backbone atoms only — not comparable to full-atom values): 38329 Å² total; per-residue (Å²): 137,84,83,76,77,81,77,76,81,76,73,81,72,76,74,75,75,73,65,76,74,70,75,67,71,74,78,64,80,60,72,67,77,67,79,79,67,85,66,82,56,58,68,69,59,46,37,51,52,26,47,49,48,44,52,49,43,46,52,49,52,51,48,46,63,66,50,45,41,78,96,30,56,81,67,44,73,72,50,56,74,64,46,65,81,66,50,24,36,85,34,50,57,65,53,28,57,75,37,29,63,63,28,28,70,42,48,46,66,29,71,43,81,74,40,72,55,51,62,70,48,52,56,50,28,52,38,41,49,46,30,45,52,32,51,51,46,66,66,36,66,74,49,62,71,36,53,70,67,51,39,46,52,37,46,43,74,19,40,67,49,30,52,47,44,57,50,46,50,54,37,66,76,33,75,83,50,71,39,49,56,51,33,71,24,24,17,44,60,60,42,67,68,50,40,53,49,44,23,60,70,65,69,46,66,66,82,72,60,62,62,81,56,43,55,60,45,43,56,46,35,52,48,44,40,46,47,43,47,46,56,49,55,75,64,61,67,51,70,51,56,51,44,50,48,38,53,52,40,44,51,50,74,38,65,80,42,61,71,68,52,19,52,52,34,50,51,49,46,52,50,50,53,50,25,52,51,43,40,50,58,65,75,42,69,86,52,51,71,68,53,46,49,49,49,54,50,52,58,51,53,43,48,35,36,43,49,48,51,50,62,42,47,67,46,36,48,45,48,50,50,64,63,40,83,67,77,64,42,35,38,61,33,54,52,73,51,52,86,71,56,89,112,138,86,83,77,80,86,78,81,78,77,70,81,71,77,75,74,75,72,65,76,74,70,76,66,71,73,77,65,81,60,74,68,76,65,78,81,66,84,67,82,56,58,69,69,58,47,37,50,51,25,48,50,49,42,51,47,43,45,53,50,53,51,48,46,62,68,51,44,41,79,94,29,56,80,67,44,75,73,50,56,71,63,44,66,81,65,50,24,36,84,35,49,58,64,54,27,56,75,37,31,63,63,28,28,70,42,49,46,67,29,71,44,82,74,41,71,54,51,68,69,47,52,56,50,29,53,36,41,47,48,29,44,50,33,52,50,48,67,66,36,65,74,52,63,70,35,52,70,67,53,40,45,52,38,45,44,74,21,40,68,50,30,54,47,45,58,50,45,50,53,37,66,77,31,73,82,51,70,36,48,56,49,33,70,23,25,17,45,62,58,42,69,68,49,42,53,50,44,23,61,71,66,69,46,66,64,83,70,59,64,62,82,56,44,57,61,47,41,55,46,36,54,47,44,40,46,46,44,47,46,57,48,55,74,65,61,65,51,72,50,55,50,46,49,48,39,53,52,39,44,52,50,73,39,65,80,43,61,71,68,50,20,50,52,32,49,51,48,47,52,49,50,53,50,25,52,51,42,39,50,59,65,75,42,68,88,53,52,71,68,55,48,50,50,50,54,51,52,58,50,54,45,49,36,36,43,48,50,50,53,63,45,47,66,46,38,48,43,50,56,48,63,68,45,90,77,79,64,40,35,40,61,34,53,51,74,51,52,84,72,54,88,112

pLDDT: mean 73.74, std 22.01, range [22.77, 97.19]

Organism: NCBI:txid290746

Foldseek 3Di:
DDPPPPPPCPPPPDPPPPPPPPPPPPPPPLPQLPDPDPDPPDPVVLLVSLVSVLVVLLVLLVCLLADFDPVAADQDPVNLVPPPLCQQQAPALLRCLVPVVSRDGGHHFDQAAQAADALSLVSNLVSNLSSSLSSSLVSRPLLVPDDSVLNSVLCLVQVLLLSVLVQLLSCQVPVVRQFGGSRNNHGHHQDPVVVVVRCVVVVPDPVRVDPVVVVVSNVVSVLCCVLANVLCNVLVDDPSLSSLVSVLSSLPPLVPDDDPSSVSSVSVNVSSLSSQLSCLVVVCVPDDPVRSVVSSVSSVVSSVSSCCCLVCLVVVVVVNVVSDPDPSHHPSCSNRPPVPPPD/DDPDDPDDCPPPPPPPPPPPPPPPPPPPPQPQLPQPPDDPPDPVVLLVSLVSVLVVLLVLLVCLLADADPVQADQDPVNLVPPPLCQQQAPALLRCLVPVVSQDGGHHFDQAAQAADALSLVSNLVSNLSSSLSSSLVSRPLLVPDDSVLNSVLCLVQVLLLSVLVQLLSCQVCVVRQFGGSRNNHGHHQDPVVVVVRCVVVVPDPVRVDPVVVVVSNVVSVLCCVLANVLCNVLVDDPSLSSLVSVLSSLPPLVPDDDPSSVSSVSVNVSSLSSQLSCLVVVCVPDDPVRSVVSSVSSVVSSVSSCCCLVCLVVVVVVNVVSDDDDSHHPSCSNRPPVPPPD

Radius of gyration: 29.07 Å; Cα contacts (8 Å, |Δi|>4): 756; chains: 2; bounding box: 61×121×99 Å

Nearest PDB structures (foldseek):
  5mj5-assembly1_A-2  TM=8.543E-01  e=2.724E-04  Homo sapiens
  2q60-assembly1_C  TM=8.365E-01  e=3.102E-04  Polyandrocarpa misakiensis
  3uvv-assembly1_B  TM=7.768E-01  e=1.766E-04  Homo sapiens
  7a78-assembly1_A-2  TM=8.483E-01  e=6.480E-04  Homo sapiens
  5i4v-assembly1_B  TM=8.493E-01  e=7.706E-04  Homo sapiens